Protein 5D6Y (pdb70)

Nearest PDB structures (foldseek):
  5d6y-assembly6_F  TM=1.009E+00  e=3.822E-20  Homo sapiens
  5d6w-assembly2_B  TM=9.077E-01  e=4.519E-18  Homo sapiens
  9gii-assembly1_A  TM=8.983E-01  e=1.150E-17  Homo sapiens
  9gp4-assembly1_A  TM=9.006E-01  e=1.150E-17  Homo sapiens
  9h44-assembly1_A  TM=7.950E-01  e=3.218E-14  Homo sapiens

Sequence (667 aa):
SITAGQKVISKHKNGRFYQCEVVRLTTETFYEVNFDDGSFSDNLYPEDIVSQDCLQFGPPAEGEVVQVRWTDGQVYGAKFVASHPIQMYQVEFEDGSQLVVKRDDVYTQLATAARKSITAGQKVISKHKNGRFYQCEVVRLTTETFYEVNFDDGSFSDNLYPEDIVSQDCLQFGPPAEGEVVQVRWTDGQVYGAKFVASHPIQMYQVEFEDGSQLVVKRDDVYTQLATAARKSITAGQKVISKHKNGRFYQCEVVRLTTETFYEVNFDDGSFSDNLYPEDIVSQDCLQFGPPAEGEVVQVRWTDGQVYGAKFVASHPIQMYQVEFGSQLVVKRDDVLATAARSITAGQKVISKHKNGRFYQCEVVRLTTETFYEVNFDDGSFSDNLYPEDIVSQDCLQFGPPAEGEVVQVRWTDGQVYGAKFVASHPIQMYQVEFGSQLVVKRDDVLATAARSITAGQKVISKHKNGRFYQCEVVRLTTETFYEVNFDDGSFSDNLYPEDIVSQDCLQFGPPAEGEVVQVWTDGQVYGAKFVASHPIQMYQVEFEDGSQLVVKRDDVYTSITAGQKVISKHKNGRFYQCEVVRLTTETFYEVNFDDGSFSDNLYPEDIVSQDCLQFGPPAEGEVVQVRWTDGQVYGAKFVASHPIQMYQVEFEDGSQLVVKRDDVYT

Organism: Homo sapiens (NCBI:txid9606)

Secondary structure (DSSP, 8-state):
---TT-EEEEE-TTSSEEEEEEEEEEEEEEEEEEETTSBEEEEE-GGGB-SS-HHHH-PPPTT-EEEEE-TTSBEEEEEEEEEEEEEEEEEEETTS-EEEEEGGGEE-/---TT-EEEEE-TTSSEEEEEEEEEEEEEEEEEEETTSBEEEEE-GGGB-SS-HHHH-PPPTT-EEEEE-TTSBEEEEEEEEEEEEEEEEEEETTS-EEEEEGGGEE-/---TT-EEEEE-TTS-EEEEEEEEEEEEEEEEEEETTSBEEEEE-GGGB-SS-HHHH-PPPTT-EEEEE-TTSBEEEEEEEEEEEEEEEEEE---EEEEEGGG-/---TT-EEEEE-TTS-EEEEEEEEEEEEEEEEEEETTSBEEEEE-GGGB-SS-HHHH-PPPTT-EEEEE-TTSBEEEEEEEEEEEEEEEEEE---EEEEEGGG-/---TTEEEEEE-TTSSEEEEEEEEEEEEEEEEEEETTS-EEEEE-GGG-SSS-HHHH-PPPTT-EEE--TTSS--EEEEEEEEEEEEEEEEETTTEEEEEEGGGEE-/---TT-EEEEE-TTSSEEEEEEEEEEEEEEEEEEETTS-EEEEE-GGGBSSS-HHHH-PPPTT-EEEEE-TTSSEEEEEEEEEEEEEEEEEEETTTEEEEEEGGGEE-/-----B--/-----B--/----B-/----B-

InterPro domains:
  IPR001965 Zinc finger, PHD-type [SM00249] (709-767)
  IPR001965 Zinc finger, PHD-type [SM00249] (829-885)
  IPR002999 Tudor domain [SM00333] (897-954)
  IPR002999 Tudor domain [SM00333] (955-1011)
  IPR003347 JmjC domain [PF02373] (175-291)
  IPR003347 JmjC domain [PS51184] (142-308)
  IPR003347 JmjC domain [SM00558] (142-308)
  IPR003349 JmjN domain [PF02375] (15-49)
  IPR003349 JmjN domain [PS51183] (14-56)
  IPR003349 JmjN domain [SM00545] (13-55)
  IPR011011 Zinc finger, FYVE/PHD-type [SSF57903] (732-768)
  IPR013083 Zinc finger, RING/FYVE/PHD-type [G3DSA:3.30.40.10] (727-770)
  IPR013083 Zinc finger, RING/FYVE/PHD-type [G3DSA:3.30.40.10] (771-886)
  IPR019787 Zinc finger, PHD-finger [PF13831] (732-766)
  IPR034732 Extended PHD (ePHD) domain [PS51805] (772-885)
  IPR040477 Lysine-specific demethylase 4-like, Tudor domain [PF18104] (902-936)
  IPR040477 Lysine-specific demethylase 4-like, Tudor domain [PF18104] (960-994)
  IPR047479 Lysine-specific demethylase 4A, first Tudor domain [cd20463] (899-953)
  IPR047481 Lysine-specific demethylase 4A, second Tudor domain [cd20466] (956-1011)
  IPR047482 Lysine-specific demethylase 4A, extended PHD finger [cd15713] (775-884)

B-factor: mean 59.38, std 29.44, range [20.83, 177.26]

GO terms:
  GO:0010507 negative regulation of autophagy (P, IMP)
  GO:0010629 negative regulation of gene expression (P, IMP)
  GO:0008270 zinc ion binding (F, IDA)
  GO:0140005 histone H4K20me2 reader activity (F, IDA)
  GO:0005634 nucleus (C, EXP)
  GO:0140681 histone H3K36me2/H3K36me3 demethylase activity (F, EXP)
  GO:0140684 histone H3K9me2/H3K9me3 demethylase activity (F, EXP)
  GO:0005515 protein binding (F, IPI)
  GO:0031625 ubiquitin protein ligase binding (F, IPI)
  GO:0005654 nucleoplasm (C, TAS)
  GO:0032452 histone demethylase activity (F, TAS)
  GO:0001650 fibrillar center (C, IDA)
  GO:0005654 nucleoplasm (C, IDA)
  GO:0051864 histone H3K36 demethylase activity (F, IDA)
  GO:0005634 nucleus (C, IDA)
  GO:0045892 negative regulation of DNA-templated transcription (P, IDA)
  GO:0005634 nucleus (C, IMP)
  GO:0140684 histone H3K9me2/H3K9me3 demethylase activity (F, IMP)

Foldseek 3Di:
DDDAQDWWWFADPVGDIDIWGFHDKDFDKAWKWQFPVRDIDGGHDQVQFDQDDDVVVNDDPAQQWTWGQDPVRDITITGTHDIDGFIWTWIAGPVGDIDIGGDVRIGD/DDDDDDDD/DDDAQDWWWFADPVGDIDIWGWHDKDFDKAWKWQFPVRDIDGGHDQVQFDQDDCVVVNDDPAQQWTWGQDPVRDITITGTHDIDGFIWTWIADPVGDIDIGGDVRIGD/DDDDDDDD/DDDAQDWDWFADPVGDIDIWHFHDKDKDKWWWWQFPVRDIDGRHDQPQFPQDDCVVPNDDDFQDWTWGQDPVSDITITTTHDIDGFIWTWIPPVDTDIGHPVGD/DDDDDD/DDDAQDWDWFADPVGDIDIWHFHDKDKDKWWWWQFPVRDIDGRHDQVQFPQDNCVVVNDDDFQCWTWGQDPVSDITITGTHDIDGFIWTWIPPVDTDIGHPVGD/DDDDDD/DDDAQAWWWFADPVGDIDIWGWHDKFFAKFWKWQFPVRDIDRGHHQCQFPVDRCVVPNHDDAQDWTWGDDPPDITITGTHDIGRFIWTFIGHPPGDIDIGGPVRIGD/DDDAQAWWWFADPVGDIAIWGWHDKAFAKAWKWQFPVRDIDRGHHQQQFPVDRCVVPNHDDAQDWTWGDDPPNDITITGTHDMGRFIWTWIDHPPGDTDIHGPVRIGD

Structure (mmCIF, N/CA/C/O backbone):
data_5D6Y
#
_entry.id   5D6Y
#
_cell.length_a   106.159
_cell.length_b   106.159
_cell.length_c   79.206
_cell.angle_alpha   90.000
_cell.angle_beta   90.000
_cell.angle_gamma   120.000
#
_symmetry.space_group_name_H-M   'P 32'
#
loop_
_entity.id
_entity.type
_entity.pdbx_description
1 polymer 'Lysine-specific demethylase 4A'
2 polymer 'peptide H3K23me3 (19-28)'
3 water water
#
loop_
_atom_site.group_PDB
_atom_site.id
_atom_site.type_symbol
_atom_site.label_atom_id
_atom_site.label_alt_id
_atom_site.label_comp_id
_atom_site.label_asym_id
_atom_site.label_entity_id
_atom_site.label_seq_id
_atom_site.pdbx_PDB_ins_code
_atom_site.Cartn_x
_atom_site.Cartn_y
_atom_site.Cartn_z
_atom_site.occupancy
_atom_site.B_iso_or_equiv
_atom_site.auth_seq_id
_atom_site.auth_comp_id
_atom_site.auth_asym_id
_atom_site.auth_atom_id
_atom_site.pdbx_PDB_model_num
ATOM 1 N N . SER A 1 8 ? 33.202 -47.581 8.305 1.00 75.17 898 SER A N 1
ATOM 2 C CA . SER A 1 8 ? 33.568 -46.466 7.441 1.00 75.37 898 SER A CA 1
ATOM 3 C C . SER A 1 8 ? 33.646 -45.101 8.166 1.00 79.47 898 SER A C 1
ATOM 4 O O . SER A 1 8 ? 33.715 -45.031 9.395 1.00 76.82 898 SER A O 1
ATOM 7 N N . ILE A 1 9 ? 33.604 -44.025 7.379 1.00 82.46 899 ILE A N 1
ATOM 8 C CA . ILE A 1 9 ? 33.968 -42.675 7.821 1.00 73.02 899 ILE A CA 1
ATOM 9 C C . ILE A 1 9 ? 32.818 -41.661 7.779 1.00 73.35 899 ILE A C 1
ATOM 10 O O . ILE A 1 9 ? 32.091 -41.561 6.781 1.00 77.97 899 ILE A O 1
ATOM 15 N N . THR A 1 10 ? 32.712 -40.868 8.840 1.00 69.98 900 THR A N 1
ATOM 16 C CA . THR A 1 10 ? 31.817 -39.722 8.883 1.00 66.39 900 THR A CA 1
ATOM 17 C C . THR A 1 10 ? 32.647 -38.445 8.971 1.00 62.05 900 THR A C 1
ATOM 18 O O . THR A 1 10 ? 33.864 -38.510 9.066 1.00 59.65 900 THR A O 1
ATOM 22 N N . ALA A 1 11 ? 31.992 -37.287 8.964 1.00 69.58 901 ALA A N 1
ATOM 23 C CA . ALA A 1 11 ? 32.695 -35.994 8.988 1.00 64.47 901 ALA A CA 1
ATOM 24 C C . ALA A 1 11 ? 33.158 -35.596 10.383 1.00 61.71 901 ALA A C 1
ATOM 25 O O . ALA A 1 11 ? 32.469 -35.882 11.359 1.00 77.20 901 ALA A O 1
ATOM 27 N N . GLY A 1 12 ? 34.276 -34.875 10.472 1.00 51.62 902 GLY A N 1
ATOM 28 C CA . GLY A 1 12 ? 34.852 -34.491 11.754 1.00 54.67 902 GLY A CA 1
ATOM 29 C C . GLY A 1 12 ? 35.827 -35.522 12.319 1.00 55.48 902 GLY A C 1
ATOM 30 O O . GLY A 1 12 ? 36.550 -35.264 13.282 1.00 59.03 902 GLY A O 1
ATOM 31 N N . GLN A 1 13 ? 35.819 -36.707 11.722 1.00 57.70 903 GLN A N 1
ATOM 32 C CA . GLN A 1 13 ? 36.661 -37.822 12.142 1.00 46.15 903 GLN A CA 1
ATOM 33 C C . GLN A 1 13 ? 38.147 -37.606 11.859 1.00 42.61 903 GLN A C 1
ATOM 34 O O . GLN A 1 13 ? 38.522 -37.096 10.804 1.00 40.76 903 GLN A O 1
ATOM 40 N N . LYS A 1 14 ? 38.993 -38.083 12.763 1.00 42.86 904 LYS A N 1
ATOM 41 C CA . LYS A 1 14 ? 40.438 -38.052 12.559 1.00 46.33 904 LYS A CA 1
ATOM 42 C C . LYS A 1 14 ? 40.913 -39.347 11.951 1.00 40.98 904 LYS A C 1
ATOM 43 O O . LYS A 1 14 ? 40.691 -40.404 12.514 1.00 48.92 904 LYS A O 1
ATOM 49 N N . VAL A 1 15 ? 41.583 -39.239 10.805 1.00 40.38 905 VAL A N 1
ATOM 50 C CA . VAL A 1 15 ? 42.024 -40.389 10.028 1.00 35.46 905 VAL A CA 1
ATOM 51 C C . VAL A 1 15 ? 43.507 -40.306 9.636 1.00 37.54 905 VAL A C 1
ATOM 52 O O . VAL A 1 15 ? 44.180 -39.318 9.905 1.00 45.73 905 VAL A O 1
ATOM 56 N N . ILE A 1 16 ? 44.021 -41.334 8.978 1.00 39.26 906 ILE A N 1
ATOM 57 C CA . ILE A 1 16 ? 45.374 -41.257 8.452 1.00 40.95 906 ILE A CA 1
ATOM 58 C C . ILE A 1 16 ? 45.334 -41.234 6.922 1.00 34.47 906 ILE A C 1
ATOM 59 O O . ILE A 1 16 ? 44.615 -42.015 6.306 1.00 40.08 906 ILE A O 1
ATOM 64 N N . SER A 1 17 ? 46.038 -40.297 6.306 1.00 35.15 907 SER A N 1
ATOM 65 C CA . SER A 1 17 ? 46.105 -40.273 4.855 1.00 36.90 907 SER A CA 1
ATOM 66 C C . SER A 1 17 ? 47.473 -39.784 4.389 1.00 38.14 907 SER A C 1
ATOM 67 O O . SER A 1 17 ? 48.241 -39.221 5.166 1.00 42.32 907 SER A O 1
ATOM 70 N N . LYS A 1 18 ? 47.764 -39.952 3.109 1.00 40.44 908 LYS A N 1
ATOM 71 C CA . LYS A 1 18 ? 49.072 -39.544 2.598 1.00 43.91 908 LYS A CA 1
ATOM 72 C C . LYS A 1 18 ? 49.112 -38.047 2.273 1.00 47.29 908 LYS A C 1
ATOM 73 O O . LYS A 1 18 ? 48.222 -37.505 1.622 1.00 45.67 908 LYS A O 1
ATOM 79 N N . HIS A 1 19 ? 50.170 -37.389 2.721 1.00 51.24 909 HIS A N 1
ATOM 80 C CA . HIS A 1 19 ? 50.343 -35.971 2.475 1.00 55.57 909 HIS A CA 1
ATOM 81 C C . HIS A 1 19 ? 50.924 -35.781 1.099 1.00 53.27 909 HIS A C 1
ATOM 82 O O . HIS A 1 19 ? 51.425 -36.727 0.498 1.00 48.28 909 HIS A O 1
ATOM 89 N N . LYS A 1 20 ? 50.932 -34.540 0.641 1.00 54.20 910 LYS A N 1
ATOM 90 C CA . LYS A 1 20 ? 51.519 -34.227 -0.650 1.00 61.46 910 LYS A CA 1
ATOM 91 C C . LYS A 1 20 ? 53.022 -34.514 -0.621 1.00 59.10 910 LYS A C 1
ATOM 92 O O . LYS A 1 20 ? 53.598 -34.888 -1.651 1.00 56.05 910 LYS A O 1
ATOM 98 N N . ASN A 1 21 ? 53.639 -34.389 0.559 1.00 55.77 911 ASN A N 1
ATOM 99 C CA . ASN A 1 21 ? 55.080 -34.657 0.689 1.00 53.81 911 ASN A CA 1
ATOM 100 C C . ASN A 1 21 ? 55.441 -36.155 0.610 1.00 44.54 911 ASN A C 1
ATOM 101 O O . ASN A 1 21 ? 56.591 -36.523 0.755 1.00 49.13 911 ASN A O 1
ATOM 106 N N . GLY A 1 22 ? 54.436 -37.014 0.512 1.00 43.51 912 GLY A N 1
ATOM 107 C CA . GLY A 1 22 ? 54.638 -38.450 0.382 1.00 44.67 912 GLY A CA 1
ATOM 108 C C . GLY A 1 22 ? 54.457 -39.278 1.659 1.00 52.76 912 GLY A C 1
ATOM 109 O O . GLY A 1 22 ? 54.180 -40.481 1.593 1.00 53.85 912 GLY A O 1
ATOM 110 N N . ARG A 1 23 ? 54.544 -38.630 2.819 1.00 47.50 913 ARG A N 1
ATOM 111 C CA . ARG A 1 23 ? 54.473 -39.331 4.113 1.00 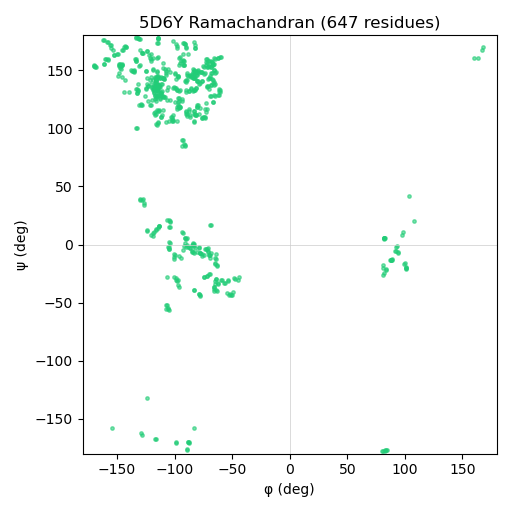44.16 913 ARG A CA 1
ATOM 112 C C . ARG A 1 23 ? 53.029 -39.401 4.666 1.00 45.47 913 ARG A C 1
ATOM 113 O O . ARG A 1 23 ? 52.168 -38.608 4.276 1.00 42.69 913 ARG A O 1
ATOM 121 N N . PHE A 1 24 ? 52.756 -40.361 5.550 1.00 46.78 914 PHE A N 1
ATOM 122 C CA . PHE A 1 24 ? 51.445 -40.439 6.207 1.00 33.19 914 PHE A CA 1
ATOM 123 C C . PHE A 1 24 ? 51.363 -39.522 7.414 1.00 34.19 914 PHE A C 1
ATOM 124 O O . PHE A 1 24 ? 52.311 -39.419 8.202 1.00 29.13 914 PHE A O 1
ATOM 132 N N . TYR A 1 25 ? 50.194 -38.930 7.604 1.00 31.03 915 TYR A N 1
ATOM 133 C CA . TYR A 1 25 ? 49.962 -38.052 8.744 1.00 32.73 915 TYR A CA 1
ATOM 134 C C . TYR A 1 25 ? 48.541 -38.231 9.173 1.00 30.85 915 TYR A C 1
ATOM 135 O O . TYR A 1 25 ? 47.725 -38.661 8.386 1.00 33.87 915 TYR A O 1
ATOM 144 N N . GLN A 1 26 ? 48.270 -37.960 10.443 1.00 34.14 916 GLN A N 1
ATOM 145 C CA . GLN A 1 26 ? 46.918 -37.797 10.917 1.00 31.50 916 GLN A CA 1
ATOM 146 C C . GLN A 1 26 ? 46.354 -36.554 10.295 1.00 32.21 916 GLN A C 1
ATOM 147 O O . GLN A 1 26 ? 47.042 -35.542 10.224 1.00 36.02 916 GLN A O 1
ATOM 153 N N . CYS A 1 27 ? 45.096 -36.620 9.876 1.00 33.65 917 CYS A N 1
ATOM 154 C CA . CYS A 1 27 ? 44.424 -35.493 9.254 1.00 36.53 917 CYS A CA 1
ATOM 155 C C . CYS A 1 27 ? 42.960 -35.611 9.604 1.00 35.50 917 CYS A C 1
ATOM 156 O O . CYS A 1 27 ? 42.512 -36.669 10.079 1.00 35.30 917 CYS A O 1
ATOM 159 N N . GLU A 1 28 ? 42.213 -34.529 9.430 1.00 36.26 918 GLU A N 1
ATOM 160 C CA . GLU A 1 28 ? 40.799 -34.578 9.786 1.00 38.69 918 GLU A CA 1
ATOM 161 C C . GLU A 1 28 ? 39.907 -34.591 8.531 1.00 40.03 918 GLU A C 1
ATOM 162 O O . GLU A 1 28 ? 40.204 -33.928 7.533 1.00 37.48 918 GLU A O 1
ATOM 168 N N . VAL A 1 29 ? 38.764 -35.265 8.634 1.00 46.47 919 VAL A N 1
ATOM 169 C CA . VAL A 1 29 ? 37.812 -35.335 7.535 1.00 41.46 919 VAL A CA 1
ATOM 170 C C . VAL A 1 29 ? 36.854 -34.180 7.640 1.00 41.90 919 VAL A C 1
ATOM 171 O O . VAL A 1 29 ? 35.995 -34.165 8.526 1.00 59.63 919 VAL A O 1
ATOM 175 N N . VAL A 1 30 ? 36.944 -33.235 6.710 1.00 39.93 920 VAL A N 1
ATOM 176 C CA . VAL A 1 30 ? 36.104 -32.059 6.835 1.00 45.29 920 VAL A CA 1
ATOM 177 C C . VAL A 1 30 ? 34.827 -32.120 6.003 1.00 46.75 920 VAL A C 1
ATOM 178 O O . VAL A 1 30 ? 33.829 -31.548 6.398 1.00 52.38 920 VAL A O 1
ATOM 182 N N . ARG A 1 31 ? 34.837 -32.801 4.865 1.00 38.87 921 ARG A N 1
ATOM 183 C CA . ARG A 1 31 ? 33.649 -32.813 4.031 1.00 37.78 921 ARG A CA 1
ATOM 184 C C . ARG A 1 31 ? 33.471 -34.191 3.371 1.00 36.24 921 ARG A C 1
ATOM 185 O O . ARG A 1 31 ? 34.439 -34.801 2.941 1.00 33.91 921 ARG A O 1
ATOM 193 N N . LEU A 1 32 ? 32.251 -34.652 3.269 1.00 45.52 922 LEU A N 1
ATOM 194 C CA . LEU A 1 32 ? 31.987 -35.789 2.450 1.00 41.41 922 LEU A CA 1
ATOM 195 C C . LEU A 1 32 ? 31.274 -35.316 1.209 1.00 37.70 922 LEU A C 1
ATOM 196 O O . LEU A 1 32 ? 30.286 -34.650 1.287 1.00 46.23 922 LEU A O 1
ATOM 201 N N . THR A 1 33 ? 31.809 -35.633 0.057 1.00 41.71 923 THR A N 1
ATOM 202 C CA . THR A 1 33 ? 31.089 -35.419 -1.196 1.00 38.75 923 THR A CA 1
ATOM 203 C C . THR A 1 33 ? 30.912 -36.747 -1.946 1.00 43.24 923 THR A C 1
ATOM 204 O O . THR A 1 33 ? 31.825 -37.600 -1.946 1.00 42.25 923 THR A O 1
ATOM 208 N N . THR A 1 34 ? 29.775 -36.909 -2.616 1.00 35.44 924 THR A N 1
ATOM 209 C CA . THR A 1 34 ? 29.626 -37.989 -3.577 1.00 29.60 924 THR A CA 1
ATOM 210 C C . THR A 1 34 ? 29.918 -37.442 -4.974 1.00 31.41 924 THR A C 1
ATOM 211 O O . THR A 1 34 ? 29.227 -36.555 -5.492 1.00 29.89 924 THR A O 1
ATOM 215 N N . GLU A 1 35 ? 30.936 -37.987 -5.604 1.00 28.65 925 GLU A N 1
ATOM 216 C CA . GLU A 1 35 ? 31.342 -37.448 -6.890 1.00 30.98 925 GLU A CA 1
ATOM 217 C C . GLU A 1 35 ? 31.233 -38.504 -7.974 1.00 27.39 925 GLU A C 1
ATOM 218 O O . GLU A 1 35 ? 31.729 -39.611 -7.792 1.00 28.15 925 GLU A O 1
ATOM 224 N N . THR A 1 36 ? 30.664 -38.121 -9.123 1.00 27.42 926 THR A N 1
ATOM 225 C CA . THR A 1 36 ? 30.398 -39.060 -10.217 1.00 27.10 926 THR A CA 1
ATOM 226 C C . THR A 1 36 ? 31.504 -39.012 -11.281 1.00 27.56 926 THR A C 1
ATOM 227 O O . THR A 1 36 ? 31.840 -37.961 -11.830 1.00 28.61 926 THR A O 1
ATOM 231 N N . PHE A 1 37 ? 32.084 -40.183 -11.504 1.00 29.96 927 PHE A N 1
ATOM 232 C CA . PHE A 1 37 ? 33.138 -40.423 -12.468 1.00 35.05 927 PHE A CA 1
ATOM 233 C C . PHE A 1 37 ? 32.594 -41.373 -13.532 1.00 34.54 927 PHE A C 1
ATOM 234 O O . PHE A 1 37 ? 31.842 -42.288 -13.197 1.00 26.19 927 PHE A O 1
ATOM 242 N N . TYR A 1 38 ? 32.975 -41.188 -14.794 1.00 26.90 928 TYR A N 1
ATOM 243 C CA . TYR A 1 38 ? 32.565 -42.131 -15.839 1.00 34.77 928 TYR A CA 1
ATOM 244 C C . TYR A 1 38 ? 33.684 -43.111 -16.153 1.00 38.91 928 TYR A C 1
ATOM 245 O O . TYR A 1 38 ? 34.882 -42.779 -16.072 1.00 27.33 928 TYR A O 1
ATOM 254 N N . GLU A 1 39 ? 33.267 -44.322 -16.509 1.00 32.71 929 GLU A N 1
ATOM 255 C CA . GLU A 1 39 ? 34.168 -45.345 -16.958 1.00 27.17 929 GLU A CA 1
ATOM 256 C C . GLU A 1 39 ? 33.885 -45.680 -18.411 1.00 32.32 929 GLU A C 1
ATOM 257 O O . GLU A 1 39 ? 32.714 -45.851 -18.792 1.00 34.89 929 GLU A O 1
ATOM 263 N N . VAL A 1 40 ? 34.950 -45.764 -19.216 1.00 29.85 930 VAL A N 1
ATOM 264 C CA . VAL A 1 40 ? 34.845 -46.082 -20.637 1.00 40.26 930 VAL A CA 1
ATOM 265 C C . VAL A 1 40 ? 35.939 -47.086 -21.088 1.00 37.59 930 VAL A C 1
ATOM 266 O O . VAL A 1 40 ? 37.045 -47.121 -20.526 1.00 30.34 930 VAL A O 1
ATOM 270 N N . ASN A 1 41 ? 35.606 -47.892 -22.092 1.00 30.57 931 ASN A N 1
ATOM 271 C CA . ASN A 1 41 ? 36.555 -48.777 -22.747 1.00 40.93 931 ASN A CA 1
ATOM 272 C C . ASN A 1 41 ? 36.961 -48.178 -24.086 1.00 36.60 931 ASN A C 1
ATOM 273 O O . ASN A 1 41 ? 36.144 -48.110 -25.000 1.00 35.98 931 ASN A O 1
ATOM 278 N N . PHE A 1 42 ? 38.193 -47.710 -24.203 1.00 34.01 932 PHE A N 1
ATOM 279 C CA . PHE A 1 42 ? 38.642 -47.121 -25.458 1.00 38.84 932 PHE A CA 1
ATOM 280 C C . PHE A 1 42 ? 38.812 -48.245 -26.490 1.00 44.70 932 PHE A C 1
ATOM 281 O O . PHE A 1 42 ? 38.909 -49.427 -26.117 1.00 44.22 932 PHE A O 1
ATOM 289 N N . ASP A 1 43 ? 38.801 -47.887 -27.778 1.00 44.33 933 ASP A N 1
ATOM 290 C CA . ASP A 1 43 ? 38.920 -48.859 -28.878 1.00 42.74 933 ASP A CA 1
ATOM 291 C C . ASP A 1 43 ? 40.260 -49.592 -28.934 1.00 44.45 933 ASP A C 1
ATOM 292 O O . ASP A 1 43 ? 40.397 -50.624 -29.602 1.00 54.93 933 ASP A O 1
ATOM 297 N N . ASP A 1 44 ? 41.251 -49.069 -28.236 1.00 43.67 934 ASP A N 1
ATOM 298 C CA . ASP A 1 44 ? 42.573 -49.659 -28.263 1.00 48.55 934 ASP A CA 1
ATOM 299 C C . ASP A 1 44 ? 42.710 -50.703 -27.163 1.00 55.68 934 ASP A C 1
ATOM 300 O O . ASP A 1 44 ? 43.798 -51.243 -26.942 1.00 56.24 934 ASP A O 1
ATOM 305 N N . GLY A 1 45 ? 41.629 -50.980 -26.443 1.00 48.06 935 GLY A N 1
ATOM 306 C CA . GLY A 1 45 ? 41.714 -51.998 -25.416 1.00 43.75 935 GLY A CA 1
ATOM 307 C C . GLY A 1 45 ? 42.049 -51.497 -24.032 1.00 42.55 935 GLY A C 1
ATOM 308 O O . GLY A 1 45 ? 42.207 -52.287 -23.112 1.00 52.30 935 GLY A O 1
ATOM 309 N N . SER A 1 46 ? 42.257 -50.193 -23.900 1.00 41.44 936 SER A N 1
ATOM 310 C CA . SER A 1 46 ? 42.516 -49.590 -22.597 1.00 42.83 936 SER A CA 1
ATOM 311 C C . SER A 1 46 ? 41.209 -49.121 -21.983 1.00 38.81 936 SER A C 1
ATOM 312 O O . SER A 1 46 ? 40.150 -49.224 -22.602 1.00 38.81 936 SER A O 1
ATOM 315 N N . PHE A 1 47 ? 41.266 -48.666 -20.740 1.00 37.70 937 PHE A N 1
ATOM 316 C CA . PHE A 1 47 ? 40.065 -48.170 -20.079 1.00 37.35 937 PHE A CA 1
ATOM 317 C C . PHE A 1 47 ? 40.406 -47.058 -19.092 1.00 36.27 937 PHE A C 1
ATOM 318 O O . PHE A 1 47 ? 41.542 -46.973 -18.609 1.00 38.21 937 PHE A O 1
ATOM 326 N N . SER A 1 48 ? 39.429 -46.194 -18.826 1.00 33.15 938 SER A N 1
ATOM 327 C CA . SER A 1 48 ? 39.549 -45.171 -17.787 1.00 31.18 938 SER A CA 1
ATOM 328 C C . SER A 1 48 ? 38.282 -45.202 -16.962 1.00 37.48 938 SER A C 1
ATOM 329 O O . SER A 1 48 ? 37.192 -45.320 -17.528 1.00 30.54 938 SER A O 1
ATOM 332 N N . ASP A 1 49 ? 38.408 -45.179 -15.637 1.00 34.06 939 ASP A N 1
ATOM 333 C CA . ASP A 1 49 ? 37.217 -45.166 -14.782 1.00 31.15 939 ASP A CA 1
ATOM 334 C C . ASP A 1 49 ? 37.134 -43.888 -13.982 1.00 35.60 939 ASP A C 1
ATOM 335 O O . ASP A 1 49 ? 36.369 -43.791 -13.016 1.00 31.30 939 ASP A O 1
ATOM 340 N N . ASN A 1 50 ? 37.937 -42.901 -14.355 1.00 36.42 940 ASN A N 1
ATOM 341 C CA . ASN A 1 50 ? 37.910 -41.685 -13.558 1.00 30.97 940 ASN A CA 1
ATOM 342 C C . ASN A 1 50 ? 37.745 -40.476 -14.453 1.00 27.53 940 ASN A C 1
ATOM 343 O O . ASN A 1 50 ? 38.312 -39.435 -14.210 1.00 28.12 940 ASN A O 1
ATOM 348 N N . LEU A 1 51 ? 36.931 -40.629 -15.489 1.00 29.17 941 LEU A N 1
ATOM 349 C CA . LEU A 1 51 ? 36.613 -39.524 -16.382 1.00 27.05 941 LEU A CA 1
ATOM 350 C C . LEU A 1 51 ? 35.528 -38.591 -15.825 1.00 31.60 941 LEU A C 1
ATOM 351 O O . LEU A 1 51 ? 34.560 -39.029 -15.163 1.00 34.04 941 LEU A O 1
ATOM 356 N N . TYR A 1 52 ? 35.665 -37.304 -16.135 1.00 27.41 942 TYR A N 1
ATOM 357 C CA . TYR A 1 52 ? 34.605 -36.349 -15.851 1.00 26.52 942 TYR A CA 1
ATOM 358 C C . TYR A 1 52 ? 33.483 -36.565 -16.840 1.00 26.76 942 TYR A C 1
ATOM 359 O O . TYR A 1 52 ? 33.740 -36.939 -17.975 1.00 31.14 942 TYR A O 1
ATOM 368 N N . PRO A 1 53 ? 32.239 -36.322 -16.426 1.00 29.22 943 PRO A N 1
ATOM 369 C CA . PRO A 1 53 ? 31.167 -36.478 -17.413 1.00 27.42 943 PRO A CA 1
ATOM 370 C C . PRO A 1 53 ? 31.354 -35.552 -18.625 1.00 37.04 943 PRO A C 1
ATOM 371 O O . PRO A 1 53 ? 30.955 -35.923 -19.743 1.00 38.94 943 PRO A O 1
ATOM 375 N N . GLU A 1 54 ? 31.965 -34.385 -18.446 1.00 28.75 944 GLU A N 1
ATOM 376 C CA . GLU A 1 54 ? 32.001 -33.449 -19.559 1.00 28.98 944 GLU A CA 1
ATOM 377 C C . GLU A 1 54 ? 33.146 -33.782 -20.518 1.00 31.01 944 GLU A C 1
ATOM 378 O O . GLU A 1 54 ? 33.319 -33.103 -21.548 1.00 31.46 944 GLU A O 1
ATOM 384 N N . ASP A 1 55 ? 33.924 -34.819 -20.191 1.00 31.43 945 ASP A N 1
ATOM 385 C CA . ASP A 1 55 ? 34.921 -35.323 -21.130 1.00 32.22 945 ASP A CA 1
ATOM 386 C C . ASP A 1 55 ? 34.232 -36.164 -22.243 1.00 38.45 945 ASP A C 1
ATOM 387 O O . ASP A 1 55 ? 34.907 -36.596 -23.174 1.00 37.83 945 ASP A O 1
ATOM 392 N N . ILE A 1 56 ? 32.922 -36.439 -22.110 1.00 29.83 946 ILE A N 1
ATOM 393 C CA . ILE A 1 56 ? 32.101 -37.017 -23.196 1.00 30.14 946 ILE A CA 1
ATOM 394 C C . ILE A 1 56 ? 31.631 -35.917 -24.176 1.00 43.91 946 ILE A C 1
ATOM 395 O O . ILE A 1 56 ? 30.868 -35.010 -23.790 1.00 41.46 946 ILE A O 1
ATOM 400 N N . VAL A 1 57 ? 32.132 -35.954 -25.415 1.00 31.80 947 VAL A N 1
ATOM 401 C CA . VAL A 1 57 ? 31.849 -34.887 -26.380 1.00 32.91 947 VAL A CA 1
ATOM 402 C C . VAL A 1 57 ? 30.760 -35.222 -27.419 1.00 42.74 947 VAL A C 1
ATOM 403 O O . VAL A 1 57 ? 30.287 -34.324 -28.113 1.00 44.80 947 VAL A O 1
ATOM 407 N N . SER A 1 58 ? 30.365 -36.496 -27.513 1.00 37.28 948 SER A N 1
ATOM 408 C CA . SER A 1 58 ? 29.323 -36.954 -28.433 1.00 35.61 948 SER A CA 1
ATOM 409 C C . SER A 1 58 ? 27.878 -36.851 -27.888 1.00 38.01 948 SER A C 1
ATOM 410 O O . SER A 1 58 ? 26.930 -37.210 -28.579 1.00 45.26 948 SER A O 1
ATOM 413 N N . GLN A 1 59 ? 27.727 -36.424 -26.635 1.00 32.60 949 GLN A N 1
ATOM 414 C CA . GLN A 1 59 ? 26.425 -36.099 -26.023 1.00 35.41 949 GLN A CA 1
ATOM 415 C C . GLN A 1 59 ? 26.635 -35.191 -24.809 1.00 36.87 949 GLN A C 1
ATOM 416 O O . GLN A 1 59 ? 27.765 -35.068 -24.339 1.00 35.58 949 GLN A O 1
ATOM 422 N N . ASP A 1 60 ? 25.579 -34.481 -24.395 1.00 35.58 950 ASP A N 1
ATOM 423 C CA . ASP A 1 60 ? 25.617 -33.504 -23.280 1.00 35.36 950 ASP A CA 1
ATOM 424 C C . ASP A 1 60 ? 25.210 -34.150 -21.934 1.00 33.03 950 ASP A C 1
ATOM 425 O O . ASP A 1 60 ? 24.050 -34.065 -21.505 1.00 31.91 950 ASP A O 1
ATOM 430 N N . CYS A 1 61 ? 26.176 -34.765 -21.261 1.00 29.56 951 CYS A N 1
ATOM 431 C CA . CYS A 1 61 ? 25.889 -35.542 -20.059 1.00 27.48 951 CYS A CA 1
ATOM 432 C C . CYS A 1 61 ? 25.572 -34.735 -18.794 1.00 29.07 951 CYS A C 1
ATOM 433 O O . CYS A 1 61 ? 24.827 -35.205 -17.934 1.00 31.38 951 CYS A O 1
ATOM 436 N N . LEU A 1 62 ? 26.098 -33.526 -18.672 1.00 29.95 952 LEU A N 1
ATOM 437 C CA . LEU A 1 62 ? 25.744 -32.731 -17.496 1.00 36.00 952 LEU A CA 1
ATOM 438 C C . LEU A 1 62 ? 24.269 -32.443 -17.531 1.00 38.85 952 LEU A C 1
ATOM 439 O O . LEU A 1 62 ? 23.606 -32.478 -16.491 1.00 32.63 952 LEU A O 1
ATOM 444 N N . GLN A 1 63 ? 23.762 -32.171 -18.732 1.00 32.63 953 GLN A N 1
ATOM 445 C CA . GLN A 1 63 ? 22.362 -31.825 -18.873 1.00 40.68 953 GLN A CA 1
ATOM 446 C C . GLN A 1 63 ? 21.421 -33.034 -18.941 1.00 34.25 953 GLN A C 1
ATOM 447 O O . GLN A 1 63 ? 20.342 -32.985 -18.375 1.00 34.97 953 GLN A O 1
ATOM 453 N N . PHE A 1 64 ? 21.819 -34.108 -19.633 1.00 36.18 954 PHE A N 1
ATOM 454 C CA . PHE A 1 64 ? 20.912 -35.251 -19.917 1.00 36.69 954 PHE A CA 1
ATOM 455 C C . PHE A 1 64 ? 21.356 -36.586 -19.328 1.00 34.36 954 PHE A C 1
ATOM 456 O O . PHE A 1 64 ? 20.802 -37.642 -19.671 1.00 33.71 954 PHE A O 1
ATOM 464 N N . GLY A 1 65 ? 22.362 -36.552 -18.467 1.00 33.81 955 GLY A N 1
ATOM 465 C CA . GLY A 1 65 ? 22.805 -37.770 -17.818 1.00 35.95 955 GLY A CA 1
ATOM 466 C C . GLY A 1 65 ? 23.728 -38.659 -18.644 1.00 31.82 955 GLY A C 1
ATOM 467 O O . GLY A 1 65 ? 24.074 -38.346 -19.783 1.00 25.20 955 GLY A O 1
ATOM 468 N N . PRO A 1 66 ? 24.103 -39.807 -18.072 1.00 23.88 956 PRO A N 1
ATOM 469 C CA . PRO A 1 66 ? 25.131 -40.658 -18.673 1.00 23.14 956 PRO A CA 1
ATOM 470 C C . PRO A 1 66 ? 24.646 -41.358 -19.943 1.00 29.45 956 PRO A C 1
ATOM 471 O O . PRO A 1 66 ? 23.464 -41.659 -20.030 1.00 28.74 956 PRO A O 1
ATOM 475 N N . PRO A 1 67 ? 25.562 -41.695 -20.866 1.00 27.25 957 PRO A N 1
ATOM 476 C CA . PRO A 1 67 ? 25.171 -42.545 -21.994 1.00 23.54 957 PRO A CA 1
ATOM 477 C C . PRO A 1 67 ? 24.666 -43.880 -21.441 1.00 33.02 957 PRO A C 1
ATOM 478 O O . PRO A 1 67 ? 24.915 -44.184 -20.271 1.00 33.33 957 PRO A O 1
ATOM 482 N N . ALA A 1 68 ? 23.919 -44.652 -22.219 1.00 36.12 958 ALA A N 1
ATOM 483 C CA . ALA A 1 68 ? 23.552 -45.973 -21.718 1.00 30.44 958 ALA A CA 1
ATOM 484 C C . ALA A 1 68 ? 24.809 -46.821 -21.639 1.00 28.87 958 ALA A C 1
ATOM 485 O O . ALA A 1 68 ? 25.805 -46.585 -22.319 1.00 36.75 958 ALA A O 1
ATOM 487 N N . GLU A 1 69 ? 24.774 -47.792 -20.766 1.00 28.03 959 GLU A N 1
ATOM 488 C CA . GLU A 1 69 ? 25.853 -48.752 -20.654 1.00 38.18 959 GLU A CA 1
ATOM 489 C C . GLU A 1 69 ? 26.056 -49.533 -21.985 1.00 35.79 959 GLU A C 1
ATOM 490 O O . GLU A 1 69 ? 25.097 -49.995 -22.614 1.00 31.53 959 GLU A O 1
ATOM 496 N N . GLY A 1 70 ? 27.307 -49.612 -22.441 1.00 37.49 960 GLY A N 1
ATOM 497 C CA . GLY A 1 70 ? 27.650 -50.276 -23.695 1.00 32.77 960 GLY A CA 1
ATOM 498 C C . GLY A 1 70 ? 27.451 -49.425 -24.955 1.00 40.16 960 GLY A C 1
ATOM 499 O O . GLY A 1 70 ? 27.613 -49.915 -26.087 1.00 53.27 960 GLY A O 1
ATOM 500 N N . GLU A 1 71 ? 27.099 -48.151 -24.774 1.00 32.16 961 GLU A N 1
ATOM 501 C CA . GLU A 1 71 ? 26.887 -47.237 -25.892 1.00 29.26 961 GLU A CA 1
ATOM 502 C C . GLU A 1 71 ? 28.201 -46.708 -26.417 1.00 34.44 961 GLU A C 1
ATOM 503 O O . GLU A 1 71 ? 29.119 -46.414 -25.647 1.00 34.86 961 GLU A O 1
ATOM 509 N N . VAL A 1 72 ? 28.289 -46.601 -27.737 1.00 44.10 962 VAL A N 1
ATOM 510 C CA . VAL A 1 72 ? 29.422 -45.984 -28.402 1.00 36.22 962 VAL A CA 1
ATOM 511 C C . VAL A 1 72 ? 29.443 -44.471 -28.131 1.00 37.72 962 VAL A C 1
ATOM 512 O O . VAL A 1 72 ? 28.444 -43.777 -28.322 1.00 43.67 962 VAL A O 1
ATOM 516 N N . VAL A 1 73 ? 30.583 -43.976 -27.664 1.00 41.09 963 VAL A N 1
ATOM 517 C CA . VAL A 1 73 ? 30.815 -42.563 -27.346 1.00 39.66 963 VAL A CA 1
ATOM 518 C C . VAL A 1 73 ? 32.145 -42.062 -27.910 1.00 42.55 963 VAL A C 1
ATOM 519 O O . VAL A 1 73 ? 33.007 -42.865 -28.249 1.00 32.37 963 VAL A O 1
ATOM 523 N N . GLN A 1 74 ? 32.281 -40.745 -28.055 1.00 32.75 964 GLN A N 1
ATOM 524 C CA . GLN A 1 74 ? 33.567 -40.141 -28.367 1.00 33.87 964 GLN A CA 1
ATOM 525 C C . GLN A 1 74 ? 33.993 -39.345 -27.118 1.00 39.84 964 GLN A C 1
ATOM 526 O O . GLN A 1 74 ? 33.179 -38.593 -26.565 1.00 37.94 964 GLN A O 1
ATOM 532 N N . VAL A 1 75 ? 35.222 -39.518 -26.667 1.00 33.20 965 VAL A N 1
ATOM 533 C CA . VAL A 1 75 ? 35.754 -38.959 -25.436 1.00 32.89 965 VAL A CA 1
ATOM 534 C C . VAL A 1 75 ? 36.883 -37.990 -25.686 1.00 34.93 965 VAL A C 1
ATOM 535 O O . VAL A 1 75 ? 37.848 -38.372 -26.272 1.00 35.78 965 VAL A O 1
ATOM 539 N N . ARG A 1 76 ? 36.808 -36.766 -25.174 1.00 44.92 966 ARG A N 1
ATOM 540 C CA . ARG A 1 76 ? 37.963 -35.857 -25.248 1.00 43.59 966 ARG A CA 1
ATOM 541 C C . ARG A 1 76 ? 38.927 -36.209 -24.139 1.00 34.56 966 ARG A C 1
ATOM 542 O O . ARG A 1 76 ? 38.559 -36.169 -22.975 1.00 34.88 966 ARG A O 1
ATOM 550 N N . TRP A 1 77 ? 40.144 -36.603 -24.502 1.00 34.82 967 TRP A N 1
ATOM 551 C CA . TRP A 1 77 ? 41.094 -37.053 -23.496 1.00 34.81 967 TRP A CA 1
ATOM 552 C C . TRP A 1 77 ? 41.916 -35.888 -22.895 1.00 38.39 967 TRP A C 1
ATOM 553 O O . TRP A 1 77 ? 41.639 -34.726 -23.159 1.00 51.16 967 TRP A O 1
ATOM 564 N N . THR A 1 78 ? 42.944 -36.189 -22.116 1.00 36.83 968 THR A N 1
ATOM 565 C CA . THR A 1 78 ? 43.684 -35.144 -21.422 1.00 38.67 968 THR A CA 1
ATOM 566 C C . THR A 1 78 ? 44.776 -34.493 -22.300 1.00 47.80 968 THR A C 1
ATOM 567 O O . THR A 1 78 ? 45.494 -33.589 -21.867 1.00 57.43 968 THR A O 1
ATOM 571 N N . ASP A 1 79 ? 44.894 -34.949 -23.541 1.00 54.31 969 ASP A N 1
ATOM 572 C CA . ASP A 1 79 ? 45.763 -34.284 -24.499 1.00 50.76 969 ASP A CA 1
ATOM 573 C C . ASP A 1 79 ? 44.933 -33.479 -25.478 1.00 54.54 969 ASP A C 1
ATOM 574 O O . ASP A 1 79 ? 45.471 -33.046 -26.485 1.00 58.77 969 ASP A O 1
ATOM 579 N N . GLY A 1 80 ? 43.655 -33.227 -25.175 1.00 46.26 970 GLY A N 1
ATOM 580 C CA . GLY A 1 80 ? 42.798 -32.485 -26.091 1.00 42.26 970 GLY A CA 1
ATOM 581 C C . GLY A 1 80 ? 42.147 -33.296 -27.220 1.00 50.29 970 GLY A C 1
ATOM 582 O O . GLY A 1 80 ? 41.131 -32.869 -27.803 1.00 44.60 970 GLY A O 1
ATOM 583 N N . GLN A 1 81 ? 42.727 -34.453 -27.551 1.00 41.70 971 GLN A N 1
ATOM 584 C CA . GLN A 1 81 ? 42.304 -35.212 -28.725 1.00 42.45 971 GLN A CA 1
ATOM 585 C C . GLN A 1 81 ? 41.166 -36.183 -28.412 1.00 48.55 971 GLN A C 1
ATOM 586 O O . GLN A 1 81 ? 41.070 -36.697 -27.287 1.00 38.58 971 GLN A O 1
ATOM 592 N N . VAL A 1 82 ? 40.267 -36.365 -29.383 1.00 42.77 972 VAL A N 1
ATOM 593 C CA . VAL A 1 82 ? 39.112 -37.243 -29.207 1.00 45.69 972 VAL A CA 1
ATOM 594 C C . VAL A 1 82 ? 39.371 -38.703 -29.557 1.00 41.51 972 VAL A C 1
ATOM 595 O O . VAL A 1 82 ? 39.931 -39.011 -30.605 1.00 36.08 972 VAL A O 1
ATOM 599 N N . TYR A 1 83 ? 38.952 -39.596 -28.658 1.00 42.71 973 TYR A N 1
ATOM 600 C CA . TYR A 1 83 ? 39.054 -41.032 -28.876 1.00 32.26 973 TYR A CA 1
ATOM 601 C C . TYR A 1 83 ? 37.678 -41.700 -28.880 1.00 37.87 973 TYR A C 1
ATOM 602 O O . TYR A 1 83 ? 36.729 -41.244 -28.224 1.00 39.29 973 TYR A O 1
ATOM 611 N N . GLY A 1 84 ? 37.556 -42.790 -29.615 1.00 33.39 974 GLY A N 1
ATOM 612 C CA . GLY A 1 84 ? 36.313 -43.548 -29.636 1.00 35.81 974 GLY A CA 1
ATOM 613 C C . GLY A 1 84 ? 36.281 -44.494 -28.454 1.00 34.47 974 GLY A C 1
ATOM 614 O O . GLY A 1 84 ? 37.338 -44.865 -27.954 1.00 40.21 974 GLY A O 1
ATOM 615 N N . ALA A 1 85 ? 35.095 -44.816 -27.946 1.00 30.79 975 ALA A N 1
ATOM 616 C CA . ALA A 1 85 ? 34.985 -45.719 -26.800 1.00 33.33 975 ALA A CA 1
ATOM 617 C C . ALA A 1 85 ? 33.599 -46.292 -26.695 1.00 38.35 975 ALA A C 1
ATOM 618 O O . ALA A 1 85 ? 32.698 -45.944 -27.467 1.00 36.56 975 ALA A O 1
ATOM 620 N N . LYS A 1 86 ? 33.435 -47.189 -25.736 1.00 38.31 976 LYS A N 1
ATOM 621 C CA . LYS A 1 86 ? 32.118 -47.640 -25.335 1.00 34.87 976 LYS A CA 1
ATOM 622 C C . LYS A 1 86 ? 31.928 -47.242 -23.889 1.00 34.16 976 LYS A C 1
ATOM 623 O O . LYS A 1 86 ? 32.880 -47.258 -23.132 1.00 32.81 976 LYS A O 1
ATOM 629 N N . PHE A 1 87 ? 30.731 -46.775 -23.544 1.00 36.15 977 PHE A N 1
ATOM 630 C CA . PHE A 1 87 ? 30.435 -46.414 -22.173 1.00 28.90 977 PHE A CA 1
ATOM 631 C C . PHE A 1 87 ? 30.324 -47.664 -21.319 1.00 32.59 977 PHE A C 1
ATOM 632 O O . PHE A 1 87 ? 29.723 -48.650 -21.719 1.00 39.61 977 PHE A O 1
ATOM 640 N N . VAL A 1 88 ? 30.931 -47.646 -20.145 1.00 36.72 978 VAL A N 1
ATOM 641 C CA . VAL A 1 88 ? 30.856 -48.808 -19.242 1.00 27.71 978 VAL A CA 1
ATOM 642 C C . VAL A 1 88 ? 29.962 -48.518 -18.048 1.00 24.39 978 VAL A C 1
ATOM 643 O O . VAL A 1 88 ? 29.053 -49.293 -17.749 1.00 38.13 978 VAL A O 1
ATOM 647 N N . ALA A 1 89 ? 30.220 -47.416 -17.350 1.00 27.09 979 ALA A N 1
ATOM 648 C CA . ALA A 1 89 ? 29.476 -47.118 -16.132 1.00 34.48 979 ALA A CA 1
ATOM 649 C C . ALA A 1 89 ? 29.722 -45.723 -15.630 1.00 32.89 979 ALA A C 1
ATOM 650 O O . ALA A 1 89 ? 30.783 -45.167 -15.909 1.00 30.87 979 ALA A O 1
ATOM 652 N N . SER A 1 90 ? 28.732 -45.166 -14.921 1.00 32.01 980 SER A N 1
ATOM 653 C CA . SER A 1 90 ? 28.977 -44.033 -14.032 1.00 35.93 980 SER A CA 1
ATOM 654 C C . SER A 1 90 ? 29.082 -44.532 -12.603 1.00 31.07 980 SER A C 1
ATOM 655 O O . SER A 1 90 ? 28.265 -45.318 -12.125 1.00 25.57 980 SER A O 1
ATOM 658 N N . HIS A 1 91 ? 30.100 -44.018 -11.930 1.00 25.54 981 HIS A N 1
ATOM 659 C CA . HIS A 1 91 ? 30.423 -44.382 -10.576 1.00 29.20 981 HIS A CA 1
ATOM 660 C C . HIS A 1 91 ? 30.176 -43.246 -9.620 1.00 46.91 981 HIS A C 1
ATOM 661 O O . HIS A 1 91 ? 30.867 -42.212 -9.700 1.00 43.93 981 HIS A O 1
ATOM 668 N N . PRO A 1 92 ? 29.134 -43.386 -8.777 1.00 41.68 982 PRO A N 1
ATOM 669 C CA . PRO A 1 92 ? 29.011 -42.491 -7.617 1.00 31.77 982 PRO A CA 1
ATOM 670 C C . PRO A 1 92 ? 30.022 -42.906 -6.508 1.00 32.88 982 PRO A C 1
ATOM 671 O O . PRO A 1 92 ? 29.839 -43.925 -5.840 1.00 37.92 982 PRO A O 1
ATOM 675 N N . ILE A 1 93 ? 31.065 -42.101 -6.305 1.00 33.91 983 ILE A N 1
ATOM 676 C CA . ILE A 1 93 ? 32.191 -42.482 -5.466 1.00 30.63 983 ILE A CA 1
ATOM 677 C C . ILE A 1 93 ? 32.274 -41.569 -4.266 1.00 28.11 983 ILE A C 1
ATOM 678 O O . ILE A 1 93 ? 32.204 -40.356 -4.402 1.00 28.98 983 ILE A O 1
ATOM 683 N N . GLN A 1 94 ? 32.480 -42.160 -3.098 1.00 27.72 984 GLN A N 1
ATOM 684 C CA . GLN A 1 94 ? 32.583 -41.401 -1.857 1.00 28.12 984 GLN A CA 1
ATOM 685 C C . GLN A 1 94 ? 33.907 -40.674 -1.847 1.00 31.66 984 GLN A C 1
ATOM 686 O O . GLN A 1 94 ? 34.949 -41.305 -1.947 1.00 32.36 984 GLN A O 1
ATOM 692 N N . MET A 1 95 ? 33.867 -39.370 -1.735 1.00 27.54 985 MET A N 1
ATOM 693 C CA . MET A 1 95 ? 35.078 -38.618 -1.649 1.00 27.67 985 MET A CA 1
ATOM 694 C C . MET A 1 95 ? 35.259 -38.043 -0.292 1.00 31.33 985 MET A C 1
ATOM 695 O O . MET A 1 95 ? 34.322 -37.768 0.381 1.00 45.47 985 MET A O 1
ATOM 700 N N . TYR A 1 96 ? 36.489 -37.840 0.104 1.00 36.46 986 TYR A N 1
ATOM 701 C CA . TYR A 1 96 ? 36.738 -37.272 1.444 1.00 27.88 986 TYR A CA 1
ATOM 702 C C . TYR A 1 96 ? 37.710 -36.132 1.333 1.00 29.04 986 TYR A C 1
ATOM 703 O O . TYR A 1 96 ? 38.822 -36.288 0.818 1.00 25.99 986 TYR A O 1
ATOM 712 N N . GLN A 1 97 ? 37.256 -34.967 1.742 1.00 24.37 987 GLN A N 1
ATOM 713 C CA . GLN A 1 97 ? 38.130 -33.832 1.820 1.00 26.22 987 GLN A CA 1
ATOM 714 C C . GLN A 1 97 ? 38.774 -33.861 3.187 1.00 27.46 987 GLN A C 1
ATOM 715 O O . GLN A 1 97 ? 38.073 -33.757 4.195 1.00 33.02 987 GLN A O 1
ATOM 721 N N . VAL A 1 98 ? 40.092 -34.044 3.223 1.00 29.27 988 VAL A N 1
ATOM 722 C CA . VAL A 1 98 ? 40.833 -34.192 4.474 1.00 27.03 988 VAL A CA 1
ATOM 723 C C . VAL A 1 98 ? 41.781 -33.010 4.736 1.00 37.39 988 VAL A C 1
ATOM 724 O O . VAL A 1 98 ? 42.341 -32.420 3.811 1.00 38.25 988 VAL A O 1
ATOM 728 N N . GLU A 1 99 ? 41.905 -32.614 5.992 1.00 44.15 989 GLU A N 1
ATOM 729 C CA . GLU A 1 99 ? 42.741 -31.477 6.359 1.00 36.96 989 GLU A CA 1
ATOM 730 C C . GLU A 1 99 ? 43.864 -31.912 7.279 1.00 33.65 989 GLU A C 1
ATOM 731 O O . GLU A 1 99 ? 43.617 -32.622 8.254 1.00 36.44 989 GLU A O 1
ATOM 737 N N . PHE A 1 100 ? 45.086 -31.502 6.946 1.00 25.59 990 PHE A N 1
ATOM 738 C CA . PHE A 1 100 ? 46.269 -31.795 7.744 1.00 31.23 990 PHE A CA 1
ATOM 739 C C . PHE A 1 100 ? 46.614 -30.661 8.696 1.00 34.32 990 PHE A C 1
ATOM 740 O O . PHE A 1 100 ? 46.113 -29.548 8.567 1.00 47.56 990 PHE A O 1
ATOM 748 N N . GLU A 1 101 ? 47.415 -30.988 9.695 1.00 36.09 991 GLU A N 1
ATOM 749 C CA . GLU A 1 101 ? 47.856 -30.054 10.711 1.00 37.15 991 GLU A CA 1
ATOM 750 C C . GLU A 1 101 ? 48.370 -28.699 10.163 1.00 34.24 991 GLU A C 1
ATOM 751 O O . GLU A 1 101 ? 48.223 -27.689 10.833 1.00 40.68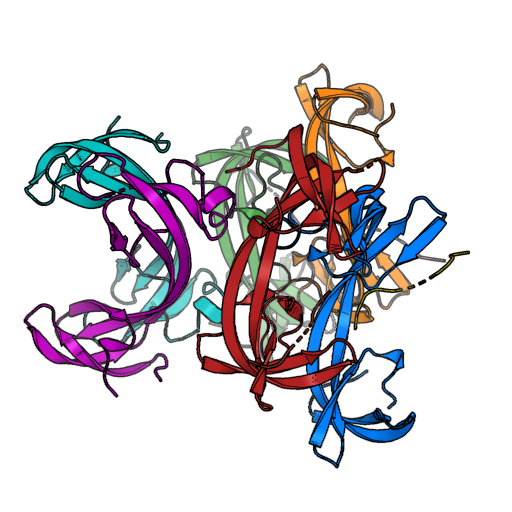 991 GLU A O 1
ATOM 757 N N . ASP A 1 102 ? 48.934 -28.658 8.950 1.00 33.32 992 ASP A N 1
ATOM 758 C CA . ASP A 1 102 ? 49.516 -27.398 8.413 1.00 39.31 992 ASP A CA 1
ATOM 759 C C . ASP A 1 102 ? 48.505 -26.537 7.632 1.00 47.78 992 ASP A C 1
ATOM 760 O O . ASP A 1 102 ? 48.883 -25.508 7.036 1.00 41.57 992 ASP A O 1
ATOM 765 N N . GLY A 1 103 ? 47.261 -27.022 7.533 1.00 53.66 993 GLY A N 1
ATOM 766 C CA . GLY A 1 103 ? 46.149 -26.283 6.932 1.00 42.92 993 GLY A CA 1
ATOM 767 C C . GLY A 1 103 ? 45.872 -26.631 5.483 1.00 44.75 993 GLY A C 1
ATOM 768 O O . GLY A 1 103 ? 44.969 -26.081 4.842 1.00 55.74 993 GLY A O 1
ATOM 769 N N . SER A 1 104 ? 46.545 -27.664 5.011 1.00 41.93 994 SER A N 1
ATOM 770 C CA . SER A 1 104 ? 46.490 -28.040 3.608 1.00 37.59 994 SER A CA 1
ATOM 771 C C . SER A 1 104 ? 45.509 -29.175 3.406 1.00 31.78 994 SER A C 1
ATOM 772 O O . SER A 1 104 ? 45.398 -30.070 4.237 1.00 42.78 994 SER A O 1
ATOM 775 N N . GLN A 1 105 ? 44.681 -29.042 2.386 1.00 31.30 995 GLN A N 1
ATOM 776 C CA . GLN A 1 105 ? 43.631 -30.007 2.148 1.00 35.08 995 GLN A CA 1
ATOM 777 C C . GLN A 1 105 ? 43.749 -30.769 0.837 1.00 37.01 995 GLN A C 1
ATOM 778 O O . GLN A 1 105 ? 44.181 -30.226 -0.185 1.00 38.24 995 GLN A O 1
ATOM 784 N N . LEU A 1 106 ? 43.372 -32.038 0.895 1.00 32.06 996 LEU A N 1
ATOM 785 C CA . LEU A 1 106 ? 43.300 -32.891 -0.270 1.00 29.81 996 LEU A CA 1
ATOM 786 C C . LEU A 1 106 ? 41.861 -33.423 -0.430 1.00 31.27 996 LEU A C 1
ATOM 787 O O . LEU A 1 106 ? 41.075 -33.438 0.529 1.00 32.26 996 LEU A O 1
ATOM 792 N N . VAL A 1 107 ? 41.516 -33.873 -1.628 1.00 30.33 997 VAL A N 1
ATOM 793 C CA . VAL A 1 107 ? 40.270 -34.578 -1.807 1.00 31.13 997 VAL A CA 1
ATOM 794 C C . VAL A 1 107 ? 40.573 -35.979 -2.277 1.00 36.38 997 VAL A C 1
ATOM 795 O O . VAL A 1 107 ? 41.045 -36.153 -3.394 1.00 32.87 997 VAL A O 1
ATOM 799 N N . VAL A 1 108 ? 40.279 -36.978 -1.439 1.00 32.17 998 VAL A N 1
ATOM 800 C CA . VAL A 1 108 ? 40.698 -38.350 -1.708 1.00 32.83 998 VAL A CA 1
ATOM 801 C C . VAL A 1 108 ? 39.554 -39.380 -1.626 1.00 34.26 998 VAL A C 1
ATOM 802 O O . VAL A 1 108 ? 38.477 -39.108 -1.095 1.00 34.01 998 VAL A O 1
ATOM 806 N N . LYS A 1 109 ? 39.780 -40.565 -2.145 1.00 36.66 999 LYS A N 1
ATOM 807 C CA . LYS A 1 109 ? 38.813 -41.625 -1.992 1.00 44.57 999 LYS A CA 1
ATOM 808 C C . LYS A 1 109 ? 39.144 -42.668 -0.920 1.00 49.02 999 LYS A C 1
ATOM 809 O O . LYS A 1 109 ? 40.182 -42.616 -0.305 1.00 44.26 999 LYS A O 1
ATOM 815 N N . ARG A 1 110 ? 38.240 -43.599 -0.687 1.00 49.14 1000 ARG A N 1
ATOM 816 C CA . ARG A 1 110 ? 38.321 -44.492 0.486 1.00 44.23 1000 ARG A CA 1
ATOM 817 C C . ARG A 1 110 ? 39.636 -45.272 0.716 1.00 45.06 1000 ARG A C 1
ATOM 818 O O . ARG A 1 110 ? 40.090 -45.401 1.842 1.00 49.35 1000 ARG A O 1
ATOM 826 N N . ASP A 1 111 ? 40.218 -45.836 -0.332 1.00 52.27 1001 ASP A N 1
ATOM 827 C CA . ASP A 1 111 ? 41.407 -46.676 -0.191 1.00 48.81 1001 ASP A CA 1
ATOM 828 C C . ASP A 1 111 ? 42.640 -45.863 0.167 1.00 48.24 1001 ASP A C 1
ATOM 829 O O . ASP A 1 111 ? 43.720 -46.422 0.388 1.00 51.69 1001 ASP A O 1
ATOM 834 N N . ASP A 1 112 ? 42.490 -44.541 0.185 1.00 45.28 1002 ASP A N 1
ATOM 835 C CA . ASP A 1 112 ? 43.607 -43.637 0.492 1.00 45.89 1002 ASP A CA 1
ATOM 836 C C . ASP A 1 112 ? 43.503 -43.056 1.914 1.00 42.40 1002 ASP A C 1
ATOM 837 O O . ASP A 1 112 ? 44.386 -42.324 2.359 1.00 40.17 1002 ASP A O 1
ATOM 842 N N . VAL A 1 113 ? 42.407 -43.389 2.598 1.00 39.79 1003 VAL A N 1
ATOM 843 C CA . VAL A 1 113 ? 42.140 -42.973 3.969 1.00 39.85 1003 VAL A CA 1
ATOM 844 C C . VAL A 1 113 ? 42.141 -44.190 4.885 1.00 45.17 1003 VAL A C 1
ATOM 845 O O . VAL A 1 113 ? 41.564 -45.232 4.541 1.00 43.88 1003 VAL A O 1
ATOM 849 N N . TYR A 1 114 ? 42.769 -44.056 6.054 1.00 45.05 1004 TYR A N 1
ATOM 850 C CA . TYR A 1 114 ? 42.931 -45.182 6.978 1.00 41.69 1004 TYR A CA 1
ATOM 851 C C . TYR A 1 114 ? 42.385 -44.918 8.382 1.00 50.55 1004 TYR A C 1
ATOM 852 O O . TYR A 1 114 ? 42.627 -43.866 8.973 1.00 57.44 1004 TYR A O 1
ATOM 861 N N . THR A 1 115 ? 41.657 -45.891 8.915 1.00 55.51 1005 THR A N 1
ATOM 862 C CA . THR A 1 115 ? 41.029 -45.751 10.228 1.00 56.33 1005 THR A CA 1
ATOM 863 C C . THR A 1 115 ? 41.948 -46.093 11.415 1.00 48.18 1005 THR A C 1
ATOM 864 O O . THR A 1 115 ? 42.644 -47.110 11.414 1.00 46.58 1005 THR A O 1
ATOM 868 N N . GLN B 2 1 ? 42.014 -34.573 -9.892 1.00 48.92 19 GLN a N 1
ATOM 869 C CA . GLN B 2 1 ? 43.019 -34.997 -10.862 1.00 46.64 19 GLN a CA 1
ATOM 870 C C . GLN B 2 1 ? 42.407 -35.346 -12.200 1.00 45.32 19 GLN a C 1
ATOM 871 O O . GLN B 2 1 ? 41.243 -35.723 -12.274 1.00 48.80 19 GLN a O 1
ATOM 877 N N . LEU B 2 2 ? 43.219 -35.275 -13.245 1.00 44.84 20 LEU a N 1
ATOM 878 C CA . LEU B 2 2 ? 42.798 -35.651 -14.591 1.00 43.63 20 LEU a CA 1
ATOM 879 C C . LEU B 2 2 ? 42.544 -37.164 -14.693 1.00 35.59 20 LEU a C 1
ATOM 880 O O . LEU B 2 2 ? 43.083 -37.953 -13.928 1.00 37.80 20 LEU a O 1
ATOM 885 N N . ALA 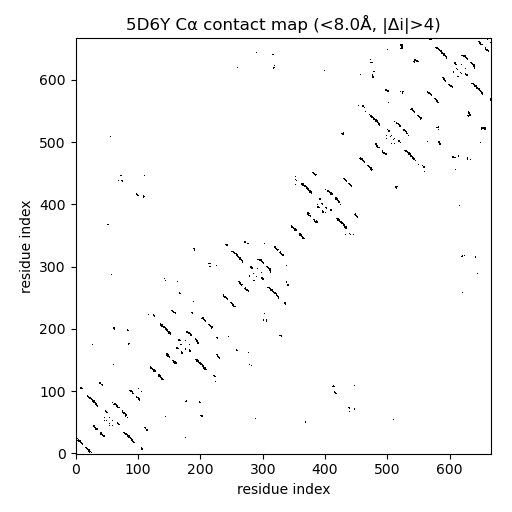B 2 3 ? 41.730 -37.556 -15.664 1.00 39.25 21 ALA a N 1
ATOM 886 C CA . ALA B 2 3 ? 41.489 -38.967 -15.948 1.00 46.44 21 ALA a CA 1
ATOM 887 C C . ALA B 2 3 ? 42.769 -39.650 -16.427 1.00 41.97 21 ALA a C 1
ATOM 888 O O . ALA B 2 3 ? 43.633 -39.019 -17.054 1.00 42.36 21 ALA a O 1
ATOM 890 N N . THR B 2 4 ? 42.896 -40.935 -16.096 1.00 41.75 22 THR a N 1
ATOM 891 C CA . THR B 2 4 ? 44.048 -41.736 -16.504 1.00 43.12 22 THR a CA 1
ATOM 892 C C . THR B 2 4 ? 43.564 -43.032 -17.178 1.00 45.56 22 THR a C 1
ATOM 893 O O . THR B 2 4 ? 42.423 -43.441 -16.972 1.00 37.56 22 THR a O 1
ATOM 909 N N . ALA B 2 6 ? 44.707 -47.232 -18.555 1.00 44.01 24 ALA a N 1
ATOM 910 C CA . ALA B 2 6 ? 45.477 -48.427 -18.251 1.00 43.95 24 ALA a CA 1
ATOM 911 C C . ALA B 2 6 ? 44.893 -49.589 -19.036 1.00 53.06 24 ALA a C 1
ATOM 912 O O . ALA B 2 6 ? 43.754 -49.511 -19.517 1.00 48.85 24 ALA a O 1
ATOM 914 N N . ALA B 2 7 ? 45.686 -50.644 -19.204 1.00 55.35 25 ALA a N 1
ATOM 915 C CA . ALA B 2 7 ? 45.207 -51.863 -19.824 1.00 49.51 25 ALA a CA 1
ATOM 916 C C . ALA B 2 7 ? 44.361 -52.656 -18.821 1.00 51.52 25 ALA a C 1
ATOM 917 O O . ALA B 2 7 ? 44.593 -52.590 -17.607 1.00 52.19 25 ALA a O 1
ATOM 919 N N . ARG B 2 8 ? 43.363 -53.378 -19.328 1.00 59.67 26 ARG a N 1
ATOM 920 C CA . ARG B 2 8 ? 42.503 -54.229 -18.494 1.00 61.79 26 ARG a CA 1
ATOM 921 C C . ARG B 2 8 ? 42.970 -55.696 -18.574 1.00 69.35 26 ARG a C 1
ATOM 922 O O . ARG B 2 8 ? 44.045 -55.977 -19.125 1.00 73.56 26 ARG a O 1
ATOM 930 N N . LYS B 2 9 ? 42.162 -56.609 -18.022 1.00 71.51 27 LYS a N 1
ATOM 931 C CA . LYS B 2 9 ? 42.458 -58.050 -17.921 1.00 69.56 27 LYS a CA 1
ATOM 932 C C . LYS B 2 9 ? 43.745 -58.327 -17.141 1.00 74.89 27 LYS a C 1
ATOM 933 O O . LYS B 2 9 ? 43.855 -59.339 -16.434 1.00 81.27 27 LYS a O 1
ATOM 939 N N . SER C 1 8 ? 24.525 -52.695 -33.061 1.00 80.19 898 SER B N 1
ATOM 940 C CA . SER C 1 8 ? 23.412 -52.401 -32.169 1.00 78.84 898 SER B CA 1
ATOM 941 C C . SER C 1 8 ? 22.199 -51.758 -32.875 1.00 78.10 898 SER B C 1
ATOM 942 O O . SER C 1 8 ? 22.092 -51.775 -34.103 1.00 79.61 898 SER B O 1
ATOM 945 N N . ILE C 1 9 ? 21.315 -51.156 -32.077 1.00 81.75 899 ILE B N 1
ATOM 946 C CA . ILE C 1 9 ? 19.965 -50.763 -32.495 1.00 74.34 899 ILE B CA 1
ATOM 947 C C . ILE C 1 9 ? 19.676 -49.246 -32.443 1.00 73.78 899 ILE B C 1
ATOM 948 O O . ILE C 1 9 ? 19.969 -48.574 -31.443 1.00 76.21 899 ILE B O 1
ATOM 953 N N . THR C 1 10 ? 19.032 -48.743 -33.495 1.00 69.12 900 THR B N 1
ATOM 954 C CA . THR C 1 10 ? 18.480 -47.391 -33.539 1.00 65.76 900 THR B CA 1
ATOM 955 C C . THR C 1 10 ? 16.958 -47.472 -33.625 1.00 62.40 900 THR B C 1
ATOM 956 O O . THR C 1 10 ? 16.402 -48.560 -33.697 1.00 57.32 900 THR B O 1
ATOM 960 N N . ALA C 1 11 ? 16.279 -46.327 -33.627 1.00 66.79 901 ALA B N 1
ATOM 961 C CA . ALA C 1 11 ? 14.808 -46.311 -33.658 1.00 58.88 901 ALA B CA 1
ATOM 962 C C . ALA C 1 11 ? 14.222 -46.507 -35.051 1.00 59.50 901 ALA B C 1
ATOM 963 O O . ALA C 1 11 ? 14.803 -46.051 -36.036 1.00 77.18 901 ALA B O 1
ATOM 965 N N . GLY C 1 12 ? 13.040 -47.117 -35.126 1.00 51.56 902 GLY B N 1
ATOM 966 C CA . GLY C 1 12 ? 12.401 -47.418 -36.402 1.00 53.74 902 GLY B CA 1
ATOM 967 C C . GLY C 1 12 ? 12.796 -48.776 -36.975 1.00 57.47 902 GLY B C 1
ATOM 968 O O . GLY C 1 12 ? 12.185 -49.285 -37.916 1.00 55.91 902 GLY B O 1
ATOM 969 N N . GLN C 1 13 ? 13.840 -49.356 -36.394 1.00 64.10 903 GLN B N 1
ATOM 970 C CA . GLN C 1 13 ? 14.381 -50.642 -36.820 1.00 54.36 903 GLN B CA 1
ATOM 971 C C . GLN C 1 13 ? 13.447 -51.822 -36.522 1.00 52.21 903 GLN B C 1
ATOM 972 O O . GLN C 1 13 ? 12.796 -51.873 -35.472 1.00 45.65 903 GLN B O 1
ATOM 978 N N . LYS C 1 14 ? 13.445 -52.805 -37.414 1.00 38.26 904 LYS B N 1
ATOM 979 C CA . LYS C 1 14 ? 12.703 -54.045 -37.190 1.00 43.54 904 LYS B CA 1
ATOM 980 C C . LYS C 1 14 ? 13.587 -55.095 -36.561 1.00 38.32 904 LYS B C 1
ATOM 981 O O . LYS C 1 14 ? 14.641 -55.404 -37.089 1.00 38.49 904 LYS B O 1
ATOM 987 N N . VAL C 1 15 ? 13.145 -55.627 -35.424 1.00 36.92 905 VAL B N 1
ATOM 988 C CA . VAL C 1 15 ? 13.931 -56.588 -34.657 1.00 36.74 905 VAL B CA 1
ATOM 989 C C . VAL C 1 15 ? 13.133 -57.838 -34.261 1.00 36.61 905 VAL B C 1
ATOM 990 O O . VAL C 1 15 ? 11.934 -57.918 -34.488 1.00 40.46 905 VAL B O 1
ATOM 994 N N . ILE C 1 16 ? 13.783 -58.800 -33.624 1.00 33.75 906 ILE B N 1
ATOM 995 C CA . ILE C 1 16 ? 13.040 -59.929 -33.096 1.00 34.50 906 ILE B CA 1
ATOM 996 C C . ILE C 1 16 ? 13.065 -59.904 -31.572 1.00 31.85 906 ILE B C 1
ATOM 997 O O . ILE C 1 16 ? 14.118 -59.743 -30.975 1.00 36.60 906 ILE B O 1
ATOM 1002 N N . SER C 1 17 ? 11.903 -60.014 -30.945 1.00 33.28 907 SER B N 1
ATOM 1003 C CA . SER C 1 17 ? 11.837 -60.096 -29.498 1.00 35.83 907 SER B CA 1
ATOM 1004 C C . SER C 1 17 ? 10.706 -61.008 -29.070 1.00 36.40 907 SER B C 1
ATOM 1005 O O . SER C 1 17 ? 9.823 -61.329 -29.857 1.00 36.13 907 SER B O 1
ATOM 1008 N N . LYS C 1 18 ? 10.701 -61.372 -27.798 1.00 39.15 908 LYS B N 1
ATOM 1009 C CA . LYS C 1 18 ? 9.695 -62.288 -27.274 1.00 43.12 908 LYS B CA 1
ATOM 1010 C C . LYS C 1 18 ? 8.395 -61.564 -26.931 1.00 44.34 908 LYS B C 1
ATOM 1011 O O . LYS C 1 18 ? 8.388 -60.519 -26.281 1.00 45.04 908 LYS B O 1
ATOM 1017 N N . HIS C 1 19 ? 7.291 -62.149 -27.367 1.00 50.17 909 HIS B N 1
ATOM 1018 C CA . HIS C 1 19 ? 5.976 -61.591 -27.127 1.00 54.67 909 HIS B CA 1
ATOM 1019 C C . HIS C 1 19 ? 5.515 -61.980 -25.752 1.00 51.82 909 HIS B C 1
ATOM 1020 O O . HIS C 1 19 ? 6.087 -62.874 -25.131 1.00 45.67 909 HIS B O 1
ATOM 1027 N N . LYS C 1 20 ? 4.431 -61.364 -25.310 1.00 48.44 910 LYS B N 1
ATOM 1028 C CA . LYS C 1 20 ? 3.855 -61.702 -24.023 1.00 49.89 910 LYS B CA 1
ATOM 1029 C C . LYS C 1 20 ? 3.361 -63.152 -24.044 1.00 51.12 910 LYS B C 1
ATOM 1030 O O . LYS C 1 20 ? 3.367 -63.827 -23.002 1.00 54.41 910 LYS B O 1
ATOM 1036 N N . ASN C 1 21 ? 2.963 -63.633 -25.230 1.00 44.74 911 ASN B N 1
ATOM 1037 C CA . ASN C 1 21 ? 2.481 -65.017 -25.365 1.00 49.64 911 ASN B CA 1
ATOM 1038 C C . ASN C 1 21 ? 3.603 -66.070 -25.281 1.00 42.37 911 ASN B C 1
ATOM 1039 O O . ASN C 1 21 ? 3.354 -67.250 -25.411 1.00 49.26 911 ASN B O 1
ATOM 1044 N N . GLY C 1 22 ? 4.845 -65.624 -25.182 1.00 46.13 912 GLY B N 1
ATOM 1045 C CA . GLY C 1 22 ? 5.981 -66.521 -25.047 1.00 46.17 912 GLY B CA 1
ATOM 1046 C C . GLY C 1 22 ? 6.783 -66.783 -26.320 1.00 48.79 912 GLY B C 1
ATOM 1047 O O . GLY C 1 22 ? 7.953 -67.176 -26.258 1.00 50.16 912 GLY B O 1
ATOM 1048 N N . ARG C 1 23 ? 6.182 -66.523 -27.478 1.00 48.79 913 ARG B N 1
ATOM 1049 C CA . ARG C 1 23 ? 6.827 -66.823 -28.768 1.00 41.85 913 ARG B CA 1
ATOM 1050 C C . ARG C 1 23 ? 7.612 -65.614 -29.318 1.00 44.32 913 ARG B C 1
ATOM 1051 O O . ARG C 1 23 ? 7.360 -64.469 -28.932 1.00 44.67 913 ARG B O 1
ATOM 1059 N N . PHE C 1 24 ? 8.584 -65.863 -30.194 1.00 39.33 914 PHE B N 1
ATOM 1060 C CA . PHE C 1 24 ? 9.312 -64.774 -30.854 1.00 34.89 914 PHE B CA 1
ATOM 1061 C C . PHE C 1 24 ? 8.579 -64.249 -32.072 1.00 33.54 914 PHE B C 1
ATOM 1062 O O . PHE C 1 24 ? 7.996 -65.016 -32.848 1.00 30.24 914 PHE B O 1
ATOM 1070 N N . TYR C 1 25 ? 8.666 -62.941 -32.265 1.00 31.00 915 TYR B N 1
ATOM 1071 C CA . TYR C 1 25 ? 8.040 -62.304 -33.414 1.00 32.74 915 TYR B CA 1
ATOM 1072 C C . TYR C 1 25 ? 8.882 -61.144 -33.829 1.00 35.98 915 TYR B C 1
ATOM 1073 O O . TYR C 1 25 ? 9.621 -60.600 -33.027 1.00 36.96 915 TYR B O 1
ATOM 1082 N N . GLN C 1 26 ? 8.773 -60.784 -35.097 1.00 34.75 916 GLN B N 1
ATOM 1083 C CA . GLN C 1 26 ? 9.275 -59.524 -35.566 1.00 32.10 916 GLN B CA 1
ATOM 1084 C C . GLN C 1 26 ? 8.464 -58.448 -34.920 1.00 32.22 916 GLN B C 1
ATOM 1085 O O . GLN C 1 26 ? 7.259 -58.591 -34.773 1.00 33.89 916 GLN B O 1
ATOM 1091 N N . CYS C 1 27 ? 9.138 -57.377 -34.522 1.00 32.73 917 CYS B N 1
ATOM 1092 C CA . CYS C 1 27 ? 8.501 -56.240 -33.898 1.00 33.05 917 CYS B CA 1
ATOM 1093 C C . CYS C 1 27 ? 9.337 -55.040 -34.274 1.00 38.58 917 CYS B C 1
ATOM 1094 O O . CYS C 1 27 ? 10.474 -55.194 -34.754 1.00 42.40 917 CYS B O 1
ATOM 1097 N N . GLU C 1 28 ? 8.779 -53.848 -34.103 1.00 34.85 918 GLU B N 1
ATOM 1098 C CA . GLU C 1 28 ? 9.509 -52.636 -34.464 1.00 41.12 918 GLU B CA 1
ATOM 1099 C C . GLU C 1 28 ? 9.967 -51.881 -33.204 1.00 41.33 918 GLU B C 1
ATOM 1100 O O . GLU C 1 28 ? 9.261 -51.857 -32.186 1.00 38.08 918 GLU B O 1
ATOM 1106 N N . VAL C 1 29 ? 11.102 -51.193 -33.312 1.00 43.38 919 VAL B N 1
ATOM 1107 C CA . VAL C 1 29 ? 11.641 -50.403 -32.208 1.00 41.20 919 VAL B CA 1
ATOM 1108 C C . VAL C 1 29 ? 11.079 -49.003 -32.276 1.00 44.83 919 VAL B C 1
ATOM 1109 O O . VAL C 1 29 ? 11.425 -48.243 -33.189 1.00 52.35 919 VAL B O 1
ATOM 1113 N N . VAL C 1 30 ? 10.241 -48.629 -31.312 1.00 37.16 920 VAL B N 1
ATOM 1114 C CA . VAL C 1 30 ? 9.622 -47.314 -31.423 1.00 43.35 920 VAL B CA 1
ATOM 1115 C C . VAL C 1 30 ? 10.306 -46.233 -30.597 1.00 41.85 920 VAL B C 1
ATOM 1116 O O . VAL C 1 30 ? 10.220 -45.076 -30.939 1.00 49.76 920 VAL B O 1
ATOM 1120 N N . ARG C 1 31 ? 10.944 -46.581 -29.492 1.00 38.16 921 ARG B N 1
ATOM 1121 C CA . ARG C 1 31 ? 11.554 -45.552 -28.667 1.00 35.71 921 ARG B CA 1
ATOM 1122 C C . ARG C 1 31 ? 12.841 -46.089 -28.022 1.00 34.63 921 ARG B C 1
ATOM 1123 O O . ARG C 1 31 ? 12.895 -47.248 -27.643 1.00 33.47 921 ARG B O 1
ATOM 1131 N N . LEU C 1 32 ? 13.828 -45.246 -27.883 1.00 44.75 922 LEU B N 1
ATOM 1132 C CA . LEU C 1 32 ? 14.940 -45.569 -27.064 1.00 40.79 922 LEU B CA 1
ATOM 1133 C C . LEU C 1 32 ? 14.870 -44.729 -25.826 1.00 39.89 922 LEU B C 1
ATOM 1134 O O . LEU C 1 32 ? 14.714 -43.550 -25.879 1.00 44.22 922 LEU B O 1
ATOM 1139 N N . THR C 1 33 ? 14.935 -45.367 -24.693 1.00 41.52 923 THR B N 1
ATOM 1140 C CA . THR C 1 33 ? 15.124 -44.643 -23.433 1.00 45.66 923 THR B CA 1
ATOM 1141 C C . THR C 1 33 ? 16.354 -45.169 -22.685 1.00 45.64 923 THR B C 1
ATOM 1142 O O . THR C 1 33 ? 16.618 -46.383 -22.684 1.00 40.50 923 THR B O 1
ATOM 1146 N N . THR C 1 34 ? 17.083 -44.277 -22.025 1.00 36.90 924 THR B N 1
ATOM 1147 C CA . THR C 1 34 ? 18.090 -44.715 -21.076 1.00 30.97 924 THR B CA 1
ATOM 1148 C C . THR C 1 34 ? 17.473 -44.665 -19.683 1.00 30.41 924 THR B C 1
ATOM 1149 O O . THR C 1 34 ? 17.041 -43.612 -19.202 1.00 30.65 924 THR B O 1
ATOM 1153 N N . GLU C 1 35 ? 17.424 -45.803 -19.027 1.00 32.82 925 GLU B N 1
ATOM 1154 C CA . GLU C 1 35 ? 16.758 -45.858 -17.732 1.00 30.23 925 GLU B CA 1
ATOM 1155 C C . GLU C 1 35 ? 17.728 -46.285 -16.648 1.00 29.05 925 GLU B C 1
ATOM 1156 O O . GLU C 1 35 ? 18.431 -47.271 -16.815 1.00 28.43 925 GLU B O 1
ATOM 1162 N N . THR C 1 36 ? 17.689 -45.594 -15.506 1.00 28.94 926 THR B N 1
ATOM 1163 C CA . THR C 1 36 ? 18.632 -45.847 -14.419 1.00 28.44 926 THR B CA 1
ATOM 1164 C C . THR C 1 36 ? 18.032 -46.782 -13.367 1.00 28.61 926 THR B C 1
ATOM 1165 O O . THR C 1 36 ? 16.938 -46.566 -12.840 1.00 29.12 926 THR B O 1
ATOM 1169 N N . PHE C 1 37 ? 18.757 -47.870 -13.150 1.00 31.22 927 PHE B N 1
ATOM 1170 C CA . PHE C 1 37 ? 18.435 -48.897 -12.180 1.00 35.51 927 PHE B CA 1
ATOM 1171 C C . PHE C 1 37 ? 19.531 -48.900 -11.115 1.00 33.71 927 PHE B C 1
ATOM 1172 O O . PHE C 1 37 ? 20.704 -48.681 -11.444 1.00 28.31 927 PHE B O 1
ATOM 1180 N N . TYR C 1 38 ? 19.173 -49.148 -9.854 1.00 28.43 928 TYR B N 1
ATOM 1181 C CA . TYR C 1 38 ? 20.181 -49.269 -8.792 1.00 31.07 928 TYR B CA 1
ATOM 1182 C C . TYR C 1 38 ? 20.484 -50.727 -8.486 1.00 35.80 928 TYR B C 1
ATOM 1183 O O . TYR C 1 38 ? 19.616 -51.601 -8.594 1.00 28.20 928 TYR B O 1
ATOM 1192 N N . GLU C 1 39 ? 21.738 -50.969 -8.121 1.00 40.45 929 GLU B N 1
ATOM 1193 C CA . GLU C 1 39 ? 22.180 -52.264 -7.677 1.00 28.58 929 GLU B CA 1
ATOM 1194 C C . GLU C 1 39 ? 22.596 -52.173 -6.224 1.00 35.76 929 GLU B C 1
ATOM 1195 O O . GLU C 1 39 ? 23.307 -51.241 -5.839 1.00 40.74 929 GLU B O 1
ATOM 1201 N N . VAL C 1 40 ? 22.130 -53.128 -5.418 1.00 40.35 930 VAL B N 1
ATOM 1202 C CA . VAL C 1 40 ? 22.451 -53.191 -4.002 1.00 37.37 930 VAL B CA 1
ATOM 1203 C C . VAL C 1 40 ? 22.771 -54.647 -3.589 1.00 35.43 930 VAL B C 1
ATOM 1204 O O . VAL C 1 40 ? 22.225 -55.605 -4.171 1.00 33.43 930 VAL B O 1
ATOM 1208 N N . ASN C 1 41 ? 23.651 -54.789 -2.595 1.00 33.65 931 ASN B N 1
ATOM 1209 C CA . ASN C 1 41 ? 23.958 -56.059 -1.941 1.00 37.06 931 ASN B CA 1
ATOM 1210 C C . ASN C 1 41 ? 23.248 -56.122 -0.587 1.00 37.01 931 ASN B C 1
ATOM 1211 O O . ASN C 1 41 ? 23.588 -55.371 0.326 1.00 36.00 931 ASN B O 1
ATOM 1216 N N . PHE C 1 42 ? 22.240 -56.969 -0.453 1.00 36.41 932 PHE B N 1
ATOM 1217 C CA . PHE C 1 42 ? 21.519 -57.060 0.813 1.00 38.18 932 PHE B CA 1
ATOM 1218 C C . PHE C 1 42 ? 22.402 -57.766 1.855 1.00 47.62 932 PHE B C 1
ATOM 1219 O O . PHE C 1 42 ? 23.385 -58.434 1.489 1.00 49.91 932 PHE B O 1
ATOM 1227 N N . ASP C 1 43 ? 22.091 -57.575 3.142 1.00 44.08 933 ASP B N 1
ATOM 1228 C CA . ASP C 1 43 ? 22.875 -58.156 4.243 1.00 44.11 933 ASP B CA 1
ATOM 1229 C C . ASP C 1 43 ? 22.835 -59.690 4.289 1.00 43.83 933 ASP B C 1
ATOM 1230 O O . ASP C 1 43 ? 23.660 -60.334 4.947 1.00 57.04 933 ASP B O 1
ATOM 1235 N N . ASP C 1 44 ? 21.878 -60.278 3.592 1.00 41.65 934 ASP B N 1
ATOM 1236 C CA . ASP C 1 44 ? 21.717 -61.718 3.609 1.00 43.47 934 ASP B CA 1
ATOM 1237 C C . ASP C 1 44 ? 22.552 -62.362 2.508 1.00 53.34 934 ASP B C 1
ATOM 1238 O O . ASP C 1 44 ? 22.447 -63.567 2.268 1.00 57.65 934 ASP B O 1
ATOM 1243 N N . GLY C 1 45 ? 23.357 -61.571 1.808 1.00 43.83 935 GLY B N 1
ATOM 1244 C CA . GLY C 1 45 ? 24.198 -62.145 0.779 1.00 44.45 935 GLY B CA 1
ATOM 1245 C C . GLY C 1 45 ? 23.612 -62.162 -0.617 1.00 46.14 935 GLY B C 1
ATOM 1246 O O . GLY C 1 45 ? 24.246 -62.652 -1.549 1.00 57.44 935 GLY B O 1
ATOM 1247 N N . SER C 1 46 ? 22.373 -61.700 -0.754 1.00 42.39 936 SER B N 1
ATOM 1248 C CA . SER C 1 46 ? 21.719 -61.611 -2.059 1.00 40.64 936 SER B CA 1
ATOM 1249 C C . SER C 1 46 ? 21.944 -60.246 -2.674 1.00 38.68 936 SER B C 1
ATOM 1250 O O . SER C 1 46 ? 22.524 -59.364 -2.049 1.00 39.70 936 SER B O 1
ATOM 1253 N N . PHE C 1 47 ? 21.526 -60.079 -3.919 1.00 37.42 937 PHE B N 1
ATOM 1254 C CA . PHE C 1 47 ? 21.698 -58.795 -4.577 1.00 38.30 937 PHE B CA 1
ATOM 1255 C C . PHE C 1 47 ? 20.576 -58.525 -5.577 1.00 33.76 937 PHE B C 1
ATOM 1256 O O . PHE C 1 47 ? 19.928 -59.448 -6.078 1.00 34.41 937 PHE B O 1
ATOM 1264 N N . SER C 1 48 ? 20.332 -57.249 -5.837 1.00 31.33 938 SER B N 1
ATOM 1265 C CA . SER C 1 48 ? 19.385 -56.842 -6.867 1.00 29.42 938 SER B CA 1
ATOM 1266 C C . SER C 1 48 ? 20.039 -55.764 -7.699 1.00 37.73 938 SER B C 1
ATOM 1267 O O . SER C 1 48 ? 20.682 -54.876 -7.149 1.00 31.24 938 SER B O 1
ATOM 1270 N N . ASP C 1 49 ? 19.949 -55.866 -9.018 1.00 37.92 939 ASP B N 1
ATOM 1271 C CA . ASP C 1 49 ? 20.536 -54.836 -9.878 1.00 29.80 939 ASP B CA 1
ATOM 1272 C C . ASP C 1 49 ? 19.481 -54.112 -10.682 1.00 34.30 939 ASP B C 1
ATOM 1273 O O . ASP C 1 49 ? 19.795 -53.372 -11.614 1.00 33.86 939 ASP B O 1
ATOM 1278 N N . ASN C 1 50 ? 18.219 -54.306 -10.318 1.00 39.46 940 ASN B N 1
ATOM 1279 C CA . ASN C 1 50 ? 17.169 -53.672 -11.100 1.00 34.09 940 ASN B CA 1
ATOM 1280 C C . ASN C 1 50 ? 16.208 -52.940 -10.185 1.00 25.62 940 ASN B C 1
ATOM 1281 O O . ASN C 1 50 ? 15.012 -52.944 -10.403 1.00 25.35 940 ASN B O 1
ATOM 1286 N N . LEU C 1 51 ? 16.752 -52.304 -9.155 1.00 26.37 941 LEU B N 1
ATOM 1287 C CA . LEU C 1 51 ? 15.947 -51.481 -8.266 1.00 32.85 941 LEU B CA 1
ATOM 1288 C C . LEU C 1 51 ? 15.675 -50.075 -8.809 1.00 30.68 941 LEU B C 1
ATOM 1289 O O . LEU C 1 51 ? 16.534 -49.451 -9.463 1.00 29.19 941 LEU B O 1
ATOM 1294 N N . TYR C 1 52 ? 14.488 -49.559 -8.495 1.00 32.34 942 TYR B N 1
ATOM 1295 C CA . TYR C 1 52 ? 14.200 -48.158 -8.768 1.00 32.37 942 TYR B CA 1
ATOM 1296 C C . TYR C 1 52 ? 14.930 -47.283 -7.768 1.00 28.35 942 TYR B C 1
ATOM 1297 O O . TYR C 1 52 ? 15.098 -47.673 -6.637 1.00 29.00 942 TYR B O 1
ATOM 1306 N N . PRO C 1 53 ? 15.355 -46.092 -8.185 1.00 37.53 943 PRO B N 1
ATOM 1307 C CA . PRO C 1 53 ? 16.027 -45.222 -7.215 1.00 29.99 943 PRO B CA 1
ATOM 1308 C C . PRO C 1 53 ? 15.139 -44.893 -6.003 1.00 33.75 943 PRO B C 1
ATOM 1309 O O . PRO C 1 53 ? 15.664 -44.700 -4.901 1.00 38.13 943 PRO B O 1
ATOM 1313 N N . GLU C 1 54 ? 13.823 -44.843 -6.176 1.00 28.20 944 GLU B N 1
ATOM 1314 C CA . GLU C 1 54 ? 12.990 -44.389 -5.077 1.00 29.59 944 GLU B CA 1
ATOM 1315 C C . GLU C 1 54 ? 12.684 -45.545 -4.116 1.00 36.73 944 GLU B C 1
ATOM 1316 O O . GLU C 1 54 ? 11.968 -45.366 -3.112 1.00 37.42 944 GLU B O 1
ATOM 1322 N N . ASP C 1 55 ? 13.197 -46.736 -4.440 1.00 30.70 945 ASP B N 1
ATOM 1323 C CA . ASP C 1 55 ? 13.127 -47.861 -3.509 1.00 31.23 945 ASP B CA 1
ATOM 1324 C C . ASP C 1 55 ? 14.201 -47.708 -2.404 1.00 35.05 945 ASP B C 1
ATOM 1325 O O . ASP C 1 55 ? 14.261 -48.548 -1.510 1.00 35.27 945 ASP B O 1
ATOM 1330 N N . ILE C 1 56 ? 15.091 -46.707 -2.529 1.00 31.04 946 ILE B N 1
ATOM 1331 C CA . ILE C 1 56 ? 16.014 -46.301 -1.447 1.00 34.58 946 ILE B CA 1
ATOM 1332 C C . ILE C 1 56 ? 15.315 -45.354 -0.456 1.00 42.51 946 ILE B C 1
ATOM 1333 O O . ILE C 1 56 ? 14.950 -44.224 -0.822 1.00 53.20 946 ILE B O 1
ATOM 1338 N N . VAL C 1 57 ? 15.087 -45.813 0.773 1.00 38.58 947 VAL B N 1
ATOM 1339 C CA . VAL C 1 57 ? 14.306 -45.027 1.731 1.00 35.59 947 VAL B CA 1
ATOM 1340 C C . VAL C 1 57 ? 15.138 -44.260 2.773 1.00 38.24 947 VAL B C 1
ATOM 1341 O O . VAL C 1 57 ? 14.587 -43.432 3.501 1.00 37.57 947 VAL B O 1
ATOM 1345 N N . SER C 1 58 ? 16.441 -44.552 2.853 1.00 32.40 948 SER B N 1
ATOM 1346 C CA . SER C 1 58 ? 17.357 -43.890 3.785 1.00 34.20 948 SER B CA 1
ATOM 1347 C C . SER C 1 58 ? 17.971 -42.578 3.230 1.00 32.15 948 SER B C 1
ATOM 1348 O O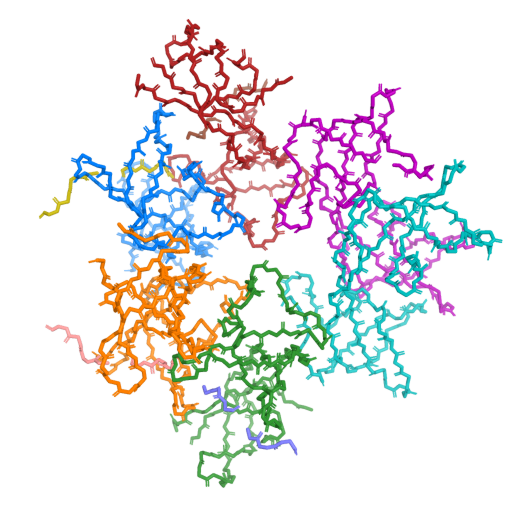 . SER C 1 58 ? 18.754 -41.921 3.899 1.00 46.80 948 SER B O 1
ATOM 1351 N N . GLN C 1 59 ? 17.665 -42.244 1.983 1.00 34.85 949 GLN B N 1
ATOM 1352 C CA . GLN C 1 59 ? 18.025 -40.947 1.379 1.00 35.63 949 GLN B CA 1
ATOM 1353 C C . GLN C 1 59 ? 17.157 -40.666 0.169 1.00 35.49 949 GLN B C 1
ATOM 1354 O O . GLN C 1 59 ? 16.528 -41.582 -0.348 1.00 41.05 949 GLN B O 1
ATOM 1360 N N . ASP C 1 60 ? 17.073 -39.392 -0.215 1.00 38.59 950 ASP B N 1
ATOM 1361 C CA . ASP C 1 60 ? 16.213 -38.928 -1.319 1.00 37.05 950 ASP B CA 1
ATOM 1362 C C . ASP C 1 60 ? 16.971 -38.931 -2.663 1.00 33.69 950 ASP B C 1
ATOM 1363 O O . ASP C 1 60 ? 17.491 -37.895 -3.111 1.00 30.41 950 ASP B O 1
ATOM 1368 N N . CYS C 1 61 ? 17.004 -40.087 -3.320 1.00 29.22 951 CYS B N 1
ATOM 1369 C CA . CYS C 1 61 ? 17.821 -40.237 -4.520 1.00 29.22 951 CYS B CA 1
ATOM 1370 C C . CYS C 1 61 ? 17.262 -39.540 -5.771 1.00 30.40 951 CYS B C 1
ATOM 1371 O O . CYS C 1 61 ? 18.025 -39.108 -6.628 1.00 32.36 951 CYS B O 1
ATOM 1374 N N . LEU C 1 62 ? 15.954 -39.379 -5.875 1.00 31.21 952 LEU B N 1
ATOM 1375 C CA . LEU C 1 62 ? 15.439 -38.665 -7.052 1.00 33.95 952 LEU B CA 1
ATOM 1376 C C . LEU C 1 62 ? 15.939 -37.251 -7.039 1.00 36.72 952 LEU B C 1
ATOM 1377 O O . LEU C 1 62 ? 16.327 -36.723 -8.081 1.00 34.91 952 LEU B O 1
ATOM 1382 N N . GLN C 1 63 ? 15.966 -36.662 -5.848 1.00 33.26 953 GLN B N 1
ATOM 1383 C CA . GLN C 1 63 ? 16.356 -35.275 -5.717 1.00 37.58 953 GLN B CA 1
ATOM 1384 C C . GLN C 1 63 ? 17.873 -35.055 -5.673 1.00 33.16 953 GLN B C 1
ATOM 1385 O O . GLN C 1 63 ? 18.354 -34.088 -6.249 1.00 33.39 953 GLN B O 1
ATOM 1391 N N . PHE C 1 64 ? 18.616 -35.935 -4.987 1.00 32.36 954 PHE B N 1
ATOM 1392 C CA . PHE C 1 64 ? 20.060 -35.725 -4.728 1.00 39.04 954 PHE B CA 1
ATOM 1393 C C . PHE C 1 64 ? 20.977 -36.775 -5.333 1.00 34.12 954 PHE B C 1
ATOM 1394 O O . PHE C 1 64 ? 22.162 -36.835 -4.990 1.00 33.23 954 PHE B O 1
ATOM 1402 N N . GLY C 1 65 ? 20.434 -37.626 -6.193 1.00 34.59 955 GLY B N 1
ATOM 1403 C CA . GLY C 1 65 ? 21.266 -38.614 -6.857 1.00 36.94 955 GLY B CA 1
ATOM 1404 C C . GLY C 1 65 ? 21.596 -39.843 -6.015 1.00 32.32 955 GLY B C 1
ATOM 1405 O O . GLY C 1 65 ? 21.180 -39.948 -4.867 1.00 30.27 955 GLY B O 1
ATOM 1406 N N . PRO C 1 66 ? 22.403 -40.749 -6.576 1.00 25.98 956 PRO B N 1
ATOM 1407 C CA . PRO C 1 66 ? 22.649 -42.062 -5.984 1.00 29.57 956 PRO B CA 1
ATOM 1408 C C . PRO C 1 66 ? 23.509 -42.011 -4.723 1.00 31.62 956 PRO B C 1
ATOM 1409 O O . PRO C 1 66 ? 24.391 -41.162 -4.628 1.00 33.87 956 PRO B O 1
ATOM 1413 N N . PRO C 1 67 ? 23.341 -42.985 -3.818 1.00 26.06 957 PRO B N 1
ATOM 1414 C CA . PRO C 1 67 ? 24.278 -43.086 -2.691 1.00 25.08 957 PRO B CA 1
ATOM 1415 C C . PRO C 1 67 ? 25.690 -43.299 -3.215 1.00 29.11 957 PRO B C 1
ATOM 1416 O O . PRO C 1 67 ? 25.859 -43.630 -4.389 1.00 24.19 957 PRO B O 1
ATOM 1420 N N . ALA C 1 68 ? 26.707 -43.051 -2.402 1.00 36.12 958 ALA B N 1
ATOM 1421 C CA . ALA C 1 68 ? 28.045 -43.385 -2.878 1.00 32.45 958 ALA B CA 1
ATOM 1422 C C . ALA C 1 68 ? 28.138 -44.891 -2.994 1.00 29.91 958 ALA B C 1
ATOM 1423 O O . ALA C 1 68 ? 27.412 -45.649 -2.342 1.00 29.68 958 ALA B O 1
ATOM 1425 N N . GLU C 1 69 ? 29.011 -45.326 -3.865 1.00 27.77 959 GLU B N 1
ATOM 1426 C CA . GLU C 1 69 ? 29.302 -46.735 -3.976 1.00 32.08 959 GLU B CA 1
ATOM 1427 C C . GLU C 1 69 ? 29.879 -47.276 -2.631 1.00 30.25 959 GLU B C 1
ATOM 1428 O O . GLU C 1 69 ? 30.706 -46.626 -1.983 1.00 29.40 959 GLU B O 1
ATOM 1434 N N . GLY C 1 70 ? 29.341 -48.410 -2.175 1.00 30.92 960 GLY B N 1
ATOM 1435 C CA . GLY C 1 70 ? 29.740 -49.045 -0.923 1.00 33.06 960 GLY B CA 1
ATOM 1436 C C . GLY C 1 70 ? 29.097 -48.480 0.349 1.00 39.38 960 GLY B C 1
ATOM 1437 O O . GLY C 1 70 ? 29.436 -48.886 1.476 1.00 54.86 960 GLY B O 1
ATOM 1438 N N . GLU C 1 71 ? 28.169 -47.544 0.178 1.00 35.61 961 GLU B N 1
ATOM 1439 C CA . GLU C 1 71 ? 27.465 -46.922 1.295 1.00 32.20 961 GLU B CA 1
ATOM 1440 C C . GLU C 1 71 ? 26.336 -47.799 1.814 1.00 30.04 961 GLU B C 1
ATOM 1441 O O . GLU C 1 71 ? 25.635 -48.448 1.042 1.00 28.98 961 GLU B O 1
ATOM 1447 N N . VAL C 1 72 ? 26.186 -47.821 3.132 1.00 37.46 962 VAL B N 1
ATOM 1448 C CA . VAL C 1 72 ? 25.079 -48.484 3.794 1.00 34.29 962 VAL B CA 1
ATOM 1449 C C . VAL C 1 72 ? 23.752 -47.749 3.499 1.00 42.88 962 VAL B C 1
ATOM 1450 O O . VAL C 1 72 ? 23.653 -46.523 3.617 1.00 43.80 962 VAL B O 1
ATOM 1454 N N . VAL C 1 73 ? 22.759 -48.501 3.044 1.00 41.34 963 VAL B N 1
ATOM 1455 C CA . VAL C 1 73 ? 21.432 -47.980 2.720 1.00 41.87 963 VAL B CA 1
ATOM 1456 C C . VAL C 1 73 ? 20.310 -48.860 3.281 1.00 40.02 963 VAL B C 1
ATOM 1457 O O . VAL C 1 73 ? 20.533 -50.014 3.619 1.00 35.32 963 VAL B O 1
ATOM 1461 N N . GLN C 1 74 ? 19.114 -48.300 3.418 1.00 35.85 964 GLN B N 1
ATOM 1462 C CA . GLN C 1 74 ? 17.952 -49.119 3.723 1.00 36.58 964 GLN B CA 1
ATOM 1463 C C . GLN C 1 74 ? 17.047 -49.123 2.476 1.00 40.62 964 GLN B C 1
ATOM 1464 O O . GLN C 1 74 ? 16.776 -48.054 1.909 1.00 37.64 964 GLN B O 1
ATOM 1470 N N . VAL C 1 75 ? 16.579 -50.281 2.046 1.00 37.90 965 VAL B N 1
ATOM 1471 C CA . VAL C 1 75 ? 15.839 -50.468 0.814 1.00 33.76 965 VAL B CA 1
ATOM 1472 C C . VAL C 1 75 ? 14.430 -50.963 1.047 1.00 47.34 965 VAL B C 1
ATOM 1473 O O . VAL C 1 75 ? 14.277 -51.997 1.608 1.00 50.10 965 VAL B O 1
ATOM 1477 N N . ARG C 1 76 ? 13.406 -50.289 0.541 1.00 49.50 966 ARG B N 1
ATOM 1478 C CA . ARG C 1 76 ? 12.045 -50.840 0.611 1.00 44.87 966 ARG B CA 1
ATOM 1479 C C . ARG C 1 76 ? 11.873 -51.848 -0.508 1.00 34.77 966 ARG B C 1
ATOM 1480 O O . ARG C 1 76 ? 11.993 -51.502 -1.660 1.00 33.35 966 ARG B O 1
ATOM 1488 N N . TRP C 1 77 ? 11.624 -53.103 -0.155 1.00 36.29 967 TRP B N 1
ATOM 1489 C CA . TRP C 1 77 ? 11.547 -54.152 -1.160 1.00 37.28 967 TRP B CA 1
ATOM 1490 C C . TRP C 1 77 ? 10.133 -54.290 -1.757 1.00 36.52 967 TRP B C 1
ATOM 1491 O O . TRP C 1 77 ? 9.255 -53.490 -1.469 1.00 44.88 967 TRP B O 1
ATOM 1502 N N . THR C 1 78 ? 9.889 -55.328 -2.547 1.00 37.56 968 THR B N 1
ATOM 1503 C CA . THR C 1 78 ? 8.611 -55.458 -3.250 1.00 38.43 968 THR B CA 1
ATOM 1504 C C . THR C 1 78 ? 7.514 -56.084 -2.367 1.00 43.00 968 THR B C 1
ATOM 1505 O O . THR C 1 78 ? 6.378 -56.287 -2.788 1.00 58.22 968 THR B O 1
ATOM 1509 N N . ASP C 1 79 ? 7.857 -56.394 -1.129 1.00 55.37 969 ASP B N 1
ATOM 1510 C CA . ASP C 1 79 ? 6.851 -56.831 -0.176 1.00 48.44 969 ASP B CA 1
ATOM 1511 C C . ASP C 1 79 ? 6.543 -55.712 0.798 1.00 46.83 969 ASP B C 1
ATOM 1512 O O . ASP C 1 79 ? 5.892 -55.969 1.793 1.00 48.89 969 ASP B O 1
ATOM 1517 N N . GLY C 1 80 ? 6.945 -54.472 0.493 1.00 44.50 970 GLY B N 1
ATOM 1518 C CA . GLY C 1 80 ? 6.716 -53.358 1.409 1.00 40.44 970 GLY B CA 1
ATOM 1519 C C . GLY C 1 80 ? 7.738 -53.163 2.543 1.00 49.72 970 GLY B C 1
ATOM 1520 O O . GLY C 1 80 ? 7.826 -52.063 3.127 1.00 44.57 970 GLY B O 1
ATOM 1521 N N . GLN C 1 81 ? 8.481 -54.222 2.886 1.00 41.98 971 GLN B N 1
ATOM 1522 C CA . GLN C 1 81 ? 9.360 -54.230 4.063 1.00 42.89 971 GLN B CA 1
ATOM 1523 C C . GLN C 1 81 ? 10.780 -53.731 3.750 1.00 43.67 971 GLN B C 1
ATOM 1524 O O . GLN C 1 81 ? 11.273 -53.899 2.621 1.00 40.06 971 GLN B O 1
ATOM 1530 N N . VAL C 1 82 ? 11.394 -53.055 4.723 1.00 36.41 972 VAL B N 1
ATOM 1531 C CA . VAL C 1 82 ? 12.738 -52.500 4.565 1.00 40.22 972 VAL B CA 1
ATOM 1532 C C . VAL C 1 82 ? 13.865 -53.459 4.912 1.00 44.73 972 VAL B C 1
ATOM 1533 O O . VAL C 1 82 ? 13.849 -54.096 5.963 1.00 36.61 972 VAL B O 1
ATOM 1537 N N . TYR C 1 83 ? 14.849 -53.543 4.013 1.00 38.24 973 TYR B N 1
ATOM 1538 C CA . TYR C 1 83 ? 16.035 -54.361 4.226 1.00 34.35 973 TYR B CA 1
ATOM 1539 C C . TYR C 1 83 ? 17.324 -53.519 4.236 1.00 41.48 973 TYR B C 1
ATOM 1540 O O . TYR C 1 83 ? 17.430 -52.477 3.573 1.00 43.83 973 TYR B O 1
ATOM 1549 N N . GLY C 1 84 ? 18.320 -53.972 4.975 1.00 40.21 974 GLY B N 1
ATOM 1550 C CA . GLY C 1 84 ? 19.607 -53.291 4.998 1.00 35.01 974 GLY B CA 1
ATOM 1551 C C . GLY C 1 84 ? 20.434 -53.735 3.803 1.00 33.79 974 GLY B C 1
ATOM 1552 O O . GLY C 1 84 ? 20.213 -54.828 3.292 1.00 40.10 974 GLY B O 1
ATOM 1553 N N . ALA C 1 85 ? 21.300 -52.868 3.291 1.00 32.73 975 ALA B N 1
ATOM 1554 C CA . ALA C 1 85 ? 22.145 -53.219 2.144 1.00 32.38 975 ALA B CA 1
ATOM 1555 C C . ALA C 1 85 ? 23.320 -52.278 2.015 1.00 36.50 975 ALA B C 1
ATOM 1556 O O . ALA C 1 85 ? 23.448 -51.302 2.766 1.00 43.73 975 ALA B O 1
ATOM 1558 N N . LYS C 1 86 ? 24.186 -52.575 1.055 1.00 44.15 976 LYS B N 1
ATOM 1559 C CA . LYS C 1 86 ? 25.216 -51.639 0.645 1.00 34.98 976 LYS B CA 1
ATOM 1560 C C . LYS C 1 86 ? 24.968 -51.275 -0.805 1.00 30.23 976 LYS B C 1
ATOM 1561 O O . LYS C 1 86 ? 24.558 -52.128 -1.579 1.00 33.00 976 LYS B O 1
ATOM 1567 N N . PHE C 1 87 ? 25.133 -49.996 -1.147 1.00 31.81 977 PHE B N 1
ATOM 1568 C CA . PHE C 1 87 ? 24.958 -49.558 -2.521 1.00 26.94 977 PHE B CA 1
ATOM 1569 C C . PHE C 1 87 ? 26.092 -50.087 -3.381 1.00 27.20 977 PHE B C 1
ATOM 1570 O O . PHE C 1 87 ? 27.250 -50.017 -3.011 1.00 33.30 977 PHE B O 1
ATOM 1578 N N . VAL C 1 88 ? 25.762 -50.625 -4.540 1.00 29.72 978 VAL B N 1
ATOM 1579 C CA . VAL C 1 88 ? 26.791 -51.163 -5.429 1.00 27.17 978 VAL B CA 1
ATOM 1580 C C . VAL C 1 88 ? 26.998 -50.247 -6.617 1.00 26.36 978 VAL B C 1
ATOM 1581 O O . VAL C 1 88 ? 28.126 -49.855 -6.898 1.00 32.85 978 VAL B O 1
ATOM 1585 N N . ALA C 1 89 ? 25.925 -49.898 -7.317 1.00 25.42 979 ALA B N 1
ATOM 1586 C CA . ALA C 1 89 ? 26.071 -49.112 -8.541 1.00 32.73 979 ALA B CA 1
ATOM 1587 C C . ALA C 1 89 ? 24.752 -48.578 -9.032 1.00 33.04 979 ALA B C 1
ATOM 1588 O O . ALA C 1 89 ? 23.715 -49.160 -8.710 1.00 26.71 979 ALA B O 1
ATOM 1590 N N . SER C 1 90 ? 24.785 -47.450 -9.753 1.00 33.42 980 SER B N 1
ATOM 1591 C CA . SER C 1 90 ? 23.656 -47.109 -10.615 1.00 32.60 980 SER B CA 1
ATOM 1592 C C . SER C 1 90 ? 24.033 -47.478 -12.040 1.00 28.97 980 SER B C 1
ATOM 1593 O O . SER C 1 90 ? 25.136 -47.197 -12.509 1.00 23.81 980 SER B O 1
ATOM 1596 N N . HIS C 1 91 ? 23.078 -48.100 -12.715 1.00 26.80 981 HIS B N 1
ATOM 1597 C CA . HIS C 1 91 ? 23.238 -48.564 -14.078 1.00 34.38 981 HIS B CA 1
ATOM 1598 C C . HIS C 1 91 ? 22.372 -47.774 -15.023 1.00 38.53 981 HIS B C 1
ATOM 1599 O O . HIS C 1 91 ? 21.138 -47.845 -14.934 1.00 38.52 981 HIS B O 1
ATOM 1606 N N . PRO C 1 92 ? 23.002 -46.939 -15.859 1.00 38.45 982 PRO B N 1
ATOM 1607 C CA . PRO C 1 92 ? 22.250 -46.371 -16.989 1.00 27.94 982 PRO B CA 1
ATOM 1608 C C . PRO C 1 92 ? 22.076 -47.432 -18.115 1.00 32.84 982 PRO B C 1
ATOM 1609 O O . PRO C 1 92 ? 23.043 -47.748 -18.816 1.00 31.87 982 PRO B O 1
ATOM 1613 N N . ILE C 1 93 ? 20.857 -47.937 -18.311 1.00 34.93 983 ILE B N 1
ATOM 1614 C CA . ILE C 1 93 ? 20.632 -49.101 -19.171 1.00 28.45 983 ILE B CA 1
ATOM 1615 C C . ILE C 1 93 ? 19.801 -48.748 -20.390 1.00 28.12 983 ILE B C 1
ATOM 1616 O O . ILE C 1 93 ? 18.749 -48.129 -20.271 1.00 36.00 983 ILE B O 1
ATOM 1621 N N . GLN C 1 94 ? 20.232 -49.221 -21.550 1.00 29.06 984 GLN B N 1
ATOM 1622 C CA . GLN C 1 94 ? 19.541 -48.930 -22.799 1.00 32.58 984 GLN B CA 1
ATOM 1623 C C . GLN C 1 94 ? 18.245 -49.706 -22.824 1.00 37.50 984 GLN B C 1
ATOM 1624 O O . GLN C 1 94 ? 18.262 -50.931 -22.790 1.00 32.32 984 GLN B O 1
ATOM 1630 N N . MET C 1 95 ? 17.119 -49.026 -22.856 1.00 28.48 985 MET B N 1
ATOM 1631 C CA . MET C 1 95 ? 15.856 -49.699 -22.961 1.00 35.91 985 MET B CA 1
ATOM 1632 C C . MET C 1 95 ? 15.313 -49.541 -24.335 1.00 39.49 985 MET B C 1
ATOM 1633 O O . MET C 1 95 ? 15.555 -48.561 -24.973 1.00 43.90 985 MET B O 1
ATOM 1638 N N . TYR C 1 96 ? 14.546 -50.506 -24.778 1.00 38.81 986 TYR B N 1
ATOM 1639 C CA . TYR C 1 96 ? 13.943 -50.441 -26.116 1.00 27.65 986 TYR B CA 1
ATOM 1640 C C . TYR C 1 96 ? 12.467 -50.719 -26.008 1.00 26.48 986 TYR B C 1
ATOM 1641 O O . TYR C 1 96 ? 12.051 -51.757 -25.487 1.00 26.26 986 TYR B O 1
ATOM 1650 N N . GLN C 1 97 ? 11.676 -49.755 -26.425 1.00 26.24 987 GLN B N 1
ATOM 1651 C CA . GLN C 1 97 ? 10.256 -49.963 -26.491 1.00 26.69 987 GLN B CA 1
ATOM 1652 C C . GLN C 1 97 ? 9.944 -50.558 -27.836 1.00 27.75 987 GLN B C 1
ATOM 1653 O O . GLN C 1 97 ? 10.226 -49.933 -28.846 1.00 38.15 987 GLN B O 1
ATOM 1659 N N . VAL C 1 98 ? 9.424 -51.781 -27.860 1.00 34.37 988 VAL B N 1
ATOM 1660 C CA . VAL C 1 98 ? 9.169 -52.496 -29.114 1.00 33.61 988 VAL B CA 1
ATOM 1661 C C . VAL C 1 98 ? 7.674 -52.699 -29.376 1.00 37.50 988 VAL B C 1
ATOM 1662 O O . VAL C 1 98 ? 6.876 -52.840 -28.451 1.00 41.87 988 VAL B O 1
ATOM 1666 N N . GLU C 1 99 ? 7.277 -52.609 -30.632 1.00 35.33 989 GLU B N 1
ATOM 1667 C CA . GLU C 1 99 ? 5.879 -52.753 -31.000 1.00 39.40 989 GLU B CA 1
ATOM 1668 C C . GLU C 1 99 ? 5.702 -53.945 -31.917 1.00 28.98 989 GLU B C 1
ATOM 1669 O O . GLU C 1 99 ? 6.465 -54.106 -32.867 1.00 40.17 989 GLU B O 1
ATOM 1675 N N . PHE C 1 100 ? 4.728 -54.790 -31.588 1.00 26.89 990 PHE B N 1
ATOM 1676 C CA . PHE C 1 100 ? 4.376 -55.974 -32.367 1.00 27.82 990 PHE B CA 1
ATOM 1677 C C . PHE C 1 100 ? 3.217 -55.718 -33.334 1.00 30.29 990 PHE B C 1
ATOM 1678 O O . PHE C 1 100 ? 2.508 -54.723 -33.227 1.00 39.59 990 PHE B O 1
ATOM 1686 N N . GLU C 1 101 ? 3.099 -56.581 -34.332 1.00 35.65 991 GLU B N 1
ATOM 1687 C CA . GLU C 1 101 ? 2.079 -56.475 -35.364 1.00 37.70 991 GLU B CA 1
ATOM 1688 C C . GLU C 1 101 ? 0.651 -56.242 -34.822 1.00 38.66 991 GLU B C 1
ATOM 1689 O O . GLU C 1 101 ? -0.150 -55.600 -35.486 1.00 40.89 991 GLU B O 1
ATOM 1695 N N . ASP C 1 102 ? 0.335 -56.717 -33.613 1.00 40.07 992 ASP B N 1
ATOM 1696 C CA . ASP C 1 102 ? -1.046 -56.595 -33.092 1.00 44.22 992 ASP B CA 1
ATOM 1697 C C . ASP C 1 102 ? -1.286 -55.275 -32.334 1.00 49.42 992 ASP B C 1
ATOM 1698 O O . ASP C 1 102 ? -2.393 -55.040 -31.824 1.00 41.99 992 ASP B O 1
ATOM 1703 N N . GLY C 1 103 ? -0.235 -54.457 -32.207 1.00 48.00 993 GLY B N 1
ATOM 1704 C CA . GLY C 1 103 ? -0.312 -53.125 -31.609 1.00 37.94 993 GLY B CA 1
ATOM 1705 C C . GLY C 1 103 ? 0.109 -53.055 -30.153 1.00 46.21 993 GLY B C 1
ATOM 1706 O O . GLY C 1 103 ? 0.041 -51.998 -29.508 1.00 53.46 993 GLY B O 1
ATOM 1707 N N . SER C 1 104 ? 0.696 -54.141 -29.679 1.00 43.45 994 SER B N 1
ATOM 1708 C CA . SER C 1 104 ? 1.042 -54.288 -28.271 1.00 36.29 994 SER B CA 1
ATOM 1709 C C . SER C 1 104 ? 2.526 -54.016 -28.078 1.00 37.41 994 SER B C 1
ATOM 1710 O O . SER C 1 104 ? 3.353 -54.377 -28.920 1.00 43.75 994 SER B O 1
ATOM 1713 N N . GLN C 1 105 ? 2.839 -53.234 -27.061 1.00 32.40 995 GLN B N 1
ATOM 1714 C CA . GLN C 1 105 ? 4.203 -52.808 -26.826 1.00 39.61 995 GLN B CA 1
ATOM 1715 C C . GLN C 1 105 ? 4.811 -53.293 -25.512 1.00 39.20 995 GLN B C 1
ATOM 1716 O O . GLN C 1 105 ? 4.130 -53.393 -24.484 1.00 37.91 995 GLN B O 1
ATOM 1722 N N . LEU C 1 106 ? 6.100 -53.596 -25.568 1.00 30.87 996 LEU B N 1
ATOM 1723 C CA . LEU C 1 106 ? 6.859 -53.958 -24.392 1.00 30.33 996 LEU B CA 1
ATOM 1724 C C . LEU C 1 106 ? 8.024 -52.972 -24.218 1.00 31.02 996 LEU B C 1
ATOM 1725 O O . LEU C 1 106 ? 8.460 -52.334 -25.184 1.00 32.78 996 LEU B O 1
ATOM 1730 N N . VAL C 1 107 ? 8.565 -52.880 -23.010 1.00 31.16 997 VAL B N 1
ATOM 1731 C CA . VAL C 1 107 ? 9.786 -52.135 -22.821 1.00 31.79 997 VAL B CA 1
ATOM 1732 C C . VAL C 1 107 ? 10.851 -53.099 -22.355 1.00 33.29 997 VAL B C 1
ATOM 1733 O O . VAL C 1 107 ? 10.769 -53.599 -21.237 1.00 36.99 997 VAL B O 1
ATOM 1737 N N . VAL C 1 108 ? 11.856 -53.354 -23.199 1.00 35.34 998 VAL B N 1
ATOM 1738 C CA . VAL C 1 108 ? 12.834 -54.409 -22.924 1.00 32.87 998 VAL B CA 1
ATOM 1739 C C . VAL C 1 108 ? 14.291 -53.945 -23.052 1.00 34.15 998 VAL B C 1
ATOM 1740 O O . VAL C 1 108 ? 14.571 -52.904 -23.630 1.00 35.96 998 VAL B O 1
ATOM 1744 N N . LYS C 1 109 ? 15.213 -54.762 -22.578 1.00 36.11 999 LYS B N 1
ATOM 1745 C CA . LYS C 1 109 ? 16.652 -54.537 -22.634 1.00 39.11 999 LYS B CA 1
ATOM 1746 C C . LYS C 1 109 ? 17.403 -55.236 -23.774 1.00 41.81 999 LYS B C 1
ATOM 1747 O O . LYS C 1 109 ? 16.872 -56.109 -24.418 1.00 41.01 999 LYS B O 1
ATOM 1753 N N . ARG C 1 110 ? 18.665 -54.878 -23.983 1.00 46.66 1000 ARG B N 1
ATOM 1754 C CA . ARG C 1 110 ? 19.431 -55.392 -25.139 1.00 43.29 1000 ARG B CA 1
ATOM 1755 C C . ARG C 1 110 ? 19.448 -56.918 -25.350 1.00 47.16 1000 ARG B C 1
ATOM 1756 O O . ARG C 1 110 ? 19.347 -57.379 -26.473 1.00 50.01 1000 ARG B O 1
ATOM 1764 N N . ASP C 1 111 ? 19.615 -57.707 -24.298 1.00 53.81 1001 ASP B N 1
ATOM 1765 C CA . ASP C 1 111 ? 19.724 -59.164 -24.461 1.00 51.32 1001 ASP B CA 1
ATOM 1766 C C . ASP C 1 111 ? 18.401 -59.823 -24.845 1.00 48.97 1001 ASP B C 1
ATOM 1767 O O . ASP C 1 111 ? 18.357 -61.034 -25.089 1.00 51.92 1001 ASP B O 1
ATOM 1772 N N . ASP C 1 112 ? 17.324 -59.040 -24.858 1.00 44.60 1002 ASP B N 1
ATOM 1773 C CA . ASP C 1 112 ? 15.987 -59.564 -25.172 1.00 45.54 1002 ASP B CA 1
ATOM 1774 C C . ASP C 1 112 ? 15.522 -59.183 -26.584 1.00 41.16 1002 ASP B C 1
ATOM 1775 O O . ASP C 1 112 ? 14.453 -59.595 -27.021 1.00 46.71 1002 ASP B O 1
ATOM 1780 N N . VAL C 1 113 ? 16.344 -58.388 -27.271 1.00 39.55 1003 VAL B N 1
ATOM 1781 C CA . VAL C 1 113 ? 16.119 -57.952 -28.644 1.00 39.78 1003 VAL B CA 1
ATOM 1782 C C . VAL C 1 113 ? 17.185 -58.565 -29.536 1.00 45.68 1003 VAL B C 1
ATOM 1783 O O . VAL C 1 113 ? 18.367 -58.587 -29.166 1.00 43.93 1003 VAL B O 1
ATOM 1787 N N . TYR C 1 114 ? 16.778 -59.060 -30.704 1.00 44.52 1004 TYR B N 1
ATOM 1788 C CA . TYR C 1 114 ? 17.695 -59.762 -31.602 1.00 46.87 1004 TYR B CA 1
ATOM 1789 C C . TYR C 1 114 ? 17.738 -59.166 -33.009 1.00 52.86 1004 TYR B C 1
ATOM 1790 O O . TYR C 1 114 ? 16.701 -58.903 -33.617 1.00 56.63 1004 TYR B O 1
ATOM 1799 N N . THR C 1 115 ? 18.946 -58.985 -33.529 1.00 54.22 1005 THR B N 1
ATOM 1800 C CA . THR C 1 115 ? 19.148 -58.385 -34.849 1.00 59.24 1005 THR B CA 1
ATOM 1801 C C . THR C 1 115 ? 19.037 -59.361 -36.035 1.00 46.42 1005 THR B C 1
ATOM 1802 O O . THR C 1 115 ? 19.501 -60.501 -35.974 1.00 50.68 1005 THR B O 1
ATOM 1806 N N . GLN D 2 1 ? 8.942 -53.661 -14.727 1.00 49.80 19 GLN b N 1
ATOM 1807 C CA . GLN D 2 1 ? 8.806 -54.741 -13.753 1.00 49.25 19 GLN b CA 1
ATOM 1808 C C . GLN D 2 1 ? 9.410 -54.391 -12.411 1.00 46.13 19 GLN b C 1
ATOM 1809 O O . GLN D 2 1 ? 10.327 -53.586 -12.325 1.00 53.17 19 GLN b O 1
ATOM 1815 N N . LEU D 2 2 ? 8.933 -55.058 -11.372 1.00 52.26 20 LEU b N 1
ATOM 1816 C CA . LEU D 2 2 ? 9.464 -54.880 -10.024 1.00 46.36 20 LEU b CA 1
ATOM 1817 C C . LEU D 2 2 ? 10.900 -55.409 -9.920 1.00 39.56 20 LEU b C 1
ATOM 1818 O O . LEU D 2 2 ? 11.321 -56.257 -10.695 1.00 45.35 20 LEU b O 1
ATOM 1823 N N . ALA D 2 3 ? 11.641 -54.906 -8.942 1.00 41.49 21 ALA b N 1
ATOM 1824 C CA . ALA D 2 3 ? 12.985 -55.398 -8.657 1.00 41.70 21 ALA b CA 1
ATOM 1825 C C . ALA D 2 3 ? 12.938 -56.854 -8.205 1.00 42.04 21 ALA b C 1
ATOM 1826 O O . ALA D 2 3 ? 11.947 -57.291 -7.609 1.00 42.26 21 ALA b O 1
ATOM 1828 N N . THR D 2 4 ? 13.995 -57.603 -8.530 1.00 41.38 22 THR b N 1
ATOM 1829 C CA . THR D 2 4 ? 14.116 -59.005 -8.137 1.00 42.31 22 THR b CA 1
ATOM 1830 C C . THR D 2 4 ? 15.479 -59.248 -7.461 1.00 49.88 22 THR b C 1
ATOM 1831 O O . THR D 2 4 ? 16.401 -58.447 -7.614 1.00 38.79 22 THR b O 1
ATOM 1847 N N . ALA D 2 6 ? 18.604 -62.304 -6.150 1.00 53.05 24 ALA b N 1
ATOM 1848 C CA . ALA D 2 6 ? 19.257 -63.577 -6.412 1.00 51.74 24 ALA b CA 1
ATOM 1849 C C . ALA D 2 6 ? 20.549 -63.656 -5.613 1.00 55.68 24 ALA b C 1
ATOM 1850 O O . ALA D 2 6 ? 21.067 -62.628 -5.155 1.00 60.59 24 ALA b O 1
ATOM 1852 N N . ALA D 2 7 ? 21.049 -64.874 -5.416 1.00 52.25 25 ALA b N 1
ATOM 1853 C CA . ALA D 2 7 ? 22.340 -65.067 -4.782 1.00 53.41 25 ALA b CA 1
ATOM 1854 C C . ALA D 2 7 ? 23.440 -64.753 -5.796 1.00 55.94 25 ALA b C 1
ATOM 1855 O O . ALA D 2 7 ? 23.248 -64.937 -7.000 1.00 55.70 25 ALA b O 1
ATOM 1857 N N . ARG D 2 8 ? 24.574 -64.245 -5.314 1.00 60.67 26 ARG b N 1
ATOM 1858 C CA . ARG D 2 8 ? 25.724 -63.931 -6.169 1.00 63.58 26 ARG b CA 1
ATOM 1859 C C . ARG D 2 8 ? 26.764 -65.061 -6.107 1.00 71.49 26 ARG b C 1
ATOM 1860 O O . ARG D 2 8 ? 26.476 -66.138 -5.569 1.00 76.25 26 ARG b O 1
ATOM 1868 N N . LYS D 2 9 ? 27.954 -64.808 -6.666 1.00 72.41 27 LYS b N 1
ATOM 1869 C CA . LYS D 2 9 ? 29.058 -65.781 -6.771 1.00 70.18 27 LYS b CA 1
ATOM 1870 C C . LYS D 2 9 ? 28.657 -67.034 -7.549 1.00 74.21 27 LYS b C 1
ATOM 1871 O O . LYS D 2 9 ? 29.487 -67.643 -8.234 1.00 82.74 27 LYS b O 1
ATOM 1877 N N . SER E 1 8 ? -0.076 -33.991 13.631 1.00 77.80 898 SER C N 1
ATOM 1878 C CA . SER E 1 8 ? 0.632 -34.926 12.761 1.00 80.11 898 SER C CA 1
ATOM 1879 C C . SER E 1 8 ? 1.836 -35.593 13.460 1.00 84.64 898 SER C C 1
ATOM 1880 O O . SER E 1 8 ? 1.971 -35.518 14.690 1.00 81.45 898 SER C O 1
ATOM 1883 N N . ILE E 1 9 ? 2.737 -36.181 12.667 1.00 79.81 899 ILE C N 1
ATOM 1884 C CA . ILE E 1 9 ? 3.742 -37.134 13.170 1.00 76.61 899 ILE C CA 1
ATOM 1885 C C . ILE E 1 9 ? 5.174 -36.649 13.071 1.00 77.34 899 ILE C C 1
ATOM 1886 O O . ILE E 1 9 ? 5.574 -36.072 12.063 1.00 84.72 899 ILE C O 1
ATOM 1891 N N . THR E 1 10 ? 5.944 -36.894 14.128 1.00 75.20 900 THR C N 1
ATOM 1892 C CA . THR E 1 10 ? 7.372 -36.635 14.110 1.00 79.66 900 THR C CA 1
ATOM 1893 C C . THR E 1 10 ? 8.131 -37.948 14.248 1.00 73.74 900 THR C C 1
ATOM 1894 O O . THR E 1 10 ? 7.529 -38.977 14.496 1.00 66.77 900 THR C O 1
ATOM 1898 N N . ALA E 1 11 ? 9.454 -37.903 14.113 1.00 82.93 901 ALA C N 1
ATOM 1899 C CA . ALA E 1 11 ? 10.293 -39.106 14.183 1.00 74.87 901 ALA C CA 1
ATOM 1900 C C . ALA E 1 11 ? 10.628 -39.516 15.625 1.00 80.11 901 ALA C C 1
ATOM 1901 O O . ALA E 1 11 ? 10.755 -38.659 16.510 1.00 82.03 901 ALA C O 1
ATOM 1903 N N . GLY E 1 12 ? 10.806 -40.821 15.843 1.00 71.07 902 GLY C N 1
ATOM 1904 C CA . GLY E 1 12 ? 11.090 -41.374 17.161 1.00 74.00 902 GLY C CA 1
ATOM 1905 C C . GLY E 1 12 ? 9.839 -41.691 17.981 1.00 70.36 902 GLY C C 1
ATOM 1906 O O . GLY E 1 12 ? 9.896 -42.417 18.968 1.00 67.30 902 GLY C O 1
ATOM 1907 N N . GLN E 1 13 ? 8.704 -41.172 17.520 1.00 69.50 903 GLN C N 1
ATOM 1908 C CA . GLN E 1 13 ? 7.399 -41.255 18.183 1.00 64.37 903 GLN C CA 1
ATOM 1909 C C . GLN E 1 13 ? 6.849 -42.690 18.263 1.00 70.53 903 GLN C C 1
ATOM 1910 O O . GLN E 1 13 ? 7.167 -43.531 17.421 1.00 66.12 903 GLN C O 1
ATOM 1916 N N . LYS E 1 14 ? 6.055 -42.969 19.301 1.00 64.25 904 LYS C N 1
ATOM 1917 C CA . LYS E 1 14 ? 5.359 -44.246 19.428 1.00 65.55 904 LYS C CA 1
ATOM 1918 C C . LYS E 1 14 ? 3.937 -44.073 18.860 1.00 64.54 904 LYS C C 1
ATOM 1919 O O . LYS E 1 14 ? 3.142 -43.303 19.411 1.00 69.14 904 LYS C O 1
ATOM 1925 N N . VAL E 1 15 ? 3.603 -44.823 17.807 1.00 54.78 905 VAL C N 1
ATOM 1926 C CA . VAL E 1 15 ? 2.304 -44.713 17.135 1.00 50.28 905 VAL C CA 1
ATOM 1927 C C . VAL E 1 15 ? 1.693 -46.077 16.921 1.00 49.02 905 VAL C C 1
ATOM 1928 O O . VAL E 1 15 ? 2.297 -47.111 17.255 1.00 53.37 905 VAL C O 1
ATOM 1932 N N . ILE E 1 16 ? 0.488 -46.070 16.360 1.00 45.16 906 ILE C N 1
ATOM 1933 C CA . ILE E 1 16 ? -0.140 -47.297 15.900 1.00 43.42 906 ILE C CA 1
ATOM 1934 C C . ILE E 1 16 ? -0.320 -47.283 14.396 1.00 49.38 906 ILE C C 1
ATOM 1935 O O . ILE E 1 16 ? -0.918 -46.350 13.861 1.00 61.45 906 ILE C O 1
ATOM 1940 N N . SER E 1 17 ? 0.147 -48.316 13.703 1.00 41.09 907 SER C N 1
ATOM 1941 C CA . SER E 1 17 ? -0.092 -48.381 12.272 1.00 40.58 907 SER C CA 1
ATOM 1942 C C . SER E 1 17 ? -0.344 -49.789 11.797 1.00 38.05 907 SER C C 1
ATOM 1943 O O . SER E 1 17 ? -0.132 -50.759 12.517 1.00 37.06 907 SER C O 1
ATOM 1946 N N . LYS E 1 18 ? -0.749 -49.867 10.536 1.00 37.63 908 LYS C N 1
ATOM 1947 C CA . LYS E 1 18 ? -1.157 -51.094 9.900 1.00 36.84 908 LYS C CA 1
ATOM 1948 C C . LYS E 1 18 ? 0.022 -51.934 9.365 1.00 39.66 908 LYS C C 1
ATOM 1949 O O . LYS E 1 18 ? 0.965 -51.400 8.767 1.00 36.06 908 LYS C O 1
ATOM 1955 N N . HIS E 1 19 ? 0.013 -53.239 9.661 1.00 36.19 909 HIS C N 1
ATOM 1956 C CA . HIS E 1 19 ? 1.045 -54.121 9.130 1.00 37.33 909 HIS C CA 1
ATOM 1957 C C . HIS E 1 19 ? 0.533 -54.627 7.780 1.00 40.53 909 HIS C C 1
ATOM 1958 O O . HIS E 1 19 ? -0.508 -54.190 7.319 1.00 41.69 909 HIS C O 1
ATOM 1965 N N . LYS E 1 20 ? 1.271 -55.514 7.124 1.00 49.18 910 LYS C N 1
ATOM 1966 C CA . LYS E 1 20 ? 0.847 -56.043 5.808 1.00 45.01 910 LYS C CA 1
ATOM 1967 C C . LYS E 1 20 ? -0.473 -56.821 5.832 1.00 45.01 910 LYS C C 1
ATOM 1968 O O . LYS E 1 20 ? -1.252 -56.791 4.867 1.00 41.08 910 LYS C O 1
ATOM 1974 N N . ASN E 1 21 ? -0.726 -57.503 6.947 1.00 43.91 911 ASN C N 1
ATOM 1975 C CA . ASN E 1 21 ? -1.925 -58.323 7.078 1.00 39.57 911 ASN C CA 1
ATOM 1976 C C . ASN E 1 21 ? -3.211 -57.524 7.221 1.00 38.66 911 ASN C C 1
ATOM 1977 O O . ASN E 1 21 ? -4.270 -58.123 7.303 1.00 56.04 911 ASN C O 1
ATOM 1982 N N . GLY E 1 22 ? -3.143 -56.195 7.290 1.00 34.46 912 GLY C N 1
ATOM 1983 C CA . GLY E 1 22 ? -4.355 -55.405 7.417 1.00 34.84 912 GLY C CA 1
ATOM 1984 C C . GLY E 1 22 ? -4.656 -54.924 8.839 1.00 41.05 912 GLY C C 1
ATOM 1985 O O . GLY E 1 22 ? -5.478 -54.013 9.025 1.00 39.93 912 GLY C O 1
ATOM 1986 N N . ARG E 1 23 ? -4.003 -55.522 9.840 1.00 37.27 913 ARG C N 1
ATOM 1987 C CA . ARG E 1 23 ? -4.270 -55.211 11.245 1.00 37.80 913 ARG C CA 1
ATOM 1988 C C . ARG E 1 23 ? -3.372 -54.117 11.813 1.00 36.66 913 ARG C C 1
ATOM 1989 O O . ARG E 1 23 ? -2.266 -53.937 11.354 1.00 37.87 913 ARG C O 1
ATOM 1997 N N . PHE E 1 24 ? -3.842 -53.420 12.841 1.00 36.05 914 PHE C N 1
ATOM 1998 C CA . PHE E 1 24 ? -3.059 -52.392 13.525 1.00 28.42 914 PHE C CA 1
ATOM 1999 C C . PHE E 1 24 ? -2.171 -52.935 14.638 1.00 28.86 914 PHE C C 1
ATOM 2000 O O . PHE E 1 24 ? -2.544 -53.857 15.335 1.00 30.63 914 PHE C O 1
ATOM 2008 N N . TYR E 1 25 ? -1.011 -52.325 14.827 1.00 30.06 915 TYR C N 1
ATOM 2009 C CA . TYR E 1 25 ? -0.080 -52.697 15.887 1.00 31.48 915 TYR C CA 1
ATOM 2010 C C . TYR E 1 25 ? 0.626 -51.455 16.363 1.00 36.98 915 TYR C C 1
ATOM 2011 O O . TYR E 1 25 ? 0.844 -50.519 15.616 1.00 33.22 915 TYR C O 1
ATOM 2020 N N . GLN E 1 26 ? 1.021 -51.461 17.618 1.00 36.81 916 GLN C N 1
ATOM 2021 C CA . GLN E 1 26 ? 1.872 -50.408 18.087 1.00 36.86 916 GLN C CA 1
ATOM 2022 C C . GLN E 1 26 ? 3.202 -50.534 17.377 1.00 45.55 916 GLN C C 1
ATOM 2023 O O . GLN E 1 26 ? 3.679 -51.646 17.108 1.00 43.59 916 GLN C O 1
ATOM 2029 N N . CYS E 1 27 ? 3.776 -49.396 17.026 1.00 45.97 917 CYS C N 1
ATOM 2030 C CA . CYS E 1 27 ? 5.052 -49.390 16.342 1.00 44.34 917 CYS C CA 1
ATOM 2031 C C . CYS E 1 27 ? 5.807 -48.098 16.601 1.00 46.18 917 CYS C C 1
ATOM 2032 O O . CYS E 1 27 ? 5.249 -47.157 17.169 1.00 45.74 917 CYS C O 1
ATOM 2035 N N . GLU E 1 28 ? 7.090 -48.081 16.251 1.00 47.05 918 GLU C N 1
ATOM 2036 C CA . GLU E 1 28 ? 7.876 -46.874 16.426 1.00 52.60 918 GLU C CA 1
ATOM 2037 C C . GLU E 1 28 ? 8.191 -46.248 15.065 1.00 51.71 918 GLU C C 1
ATOM 2038 O O . GLU E 1 28 ? 8.589 -46.946 14.132 1.00 61.40 918 GLU C O 1
ATOM 2044 N N . VAL E 1 29 ? 8.175 -44.921 15.005 1.00 51.83 919 VAL C N 1
ATOM 2045 C CA . VAL E 1 29 ? 8.481 -44.195 13.780 1.00 52.56 919 VAL C CA 1
ATOM 2046 C C . VAL E 1 29 ? 9.971 -43.911 13.729 1.00 58.19 919 VAL C C 1
ATOM 2047 O O . VAL E 1 29 ? 10.505 -43.177 14.561 1.00 57.90 919 VAL C O 1
ATOM 2051 N N . VAL E 1 30 ? 10.663 -44.502 12.768 1.00 61.83 920 VAL C N 1
ATOM 2052 C CA . VAL E 1 30 ? 12.095 -44.289 12.720 1.00 71.44 920 VAL C CA 1
ATOM 2053 C C . VAL E 1 30 ? 12.502 -43.219 11.699 1.00 62.16 920 VAL C C 1
ATOM 2054 O O . VAL E 1 30 ? 13.491 -42.525 11.889 1.00 64.66 920 VAL C O 1
ATOM 2058 N N . ARG E 1 31 ? 11.741 -43.088 10.626 1.00 53.00 921 ARG C N 1
ATOM 2059 C CA . ARG E 1 31 ? 12.079 -42.169 9.551 1.00 51.71 921 ARG C CA 1
ATOM 2060 C C . ARG E 1 31 ? 10.881 -41.578 8.807 1.00 49.10 921 ARG C C 1
ATOM 2061 O O . ARG E 1 31 ? 9.888 -42.254 8.580 1.00 47.24 921 ARG C O 1
ATOM 2069 N N . LEU E 1 32 ? 10.988 -40.338 8.388 1.00 49.05 922 LEU C N 1
ATOM 2070 C CA . LEU E 1 32 ? 10.037 -39.739 7.481 1.00 47.26 922 LEU C CA 1
ATOM 2071 C C . LEU E 1 32 ? 10.610 -39.710 6.087 1.00 50.42 922 LEU C C 1
ATOM 2072 O O . LEU E 1 32 ? 11.544 -39.000 5.813 1.00 48.38 922 LEU C O 1
ATOM 2077 N N . THR E 1 33 ? 10.044 -40.496 5.202 1.00 54.98 923 THR C N 1
ATOM 2078 C CA . THR E 1 33 ? 10.560 -40.596 3.837 1.00 54.31 923 THR C CA 1
ATOM 2079 C C . THR E 1 33 ? 9.853 -39.598 2.932 1.00 58.77 923 THR C C 1
ATOM 2080 O O . THR E 1 33 ? 8.694 -39.236 3.169 1.00 61.57 923 THR C O 1
ATOM 2084 N N . THR E 1 34 ? 10.569 -39.246 1.883 1.00 55.57 924 THR C N 1
ATOM 2085 C CA . THR E 1 34 ? 10.093 -38.422 0.818 1.00 43.53 924 THR C CA 1
ATOM 2086 C C . THR E 1 34 ? 9.815 -39.311 -0.342 1.00 41.75 924 THR C C 1
ATOM 2087 O O . THR E 1 34 ? 10.674 -40.034 -0.781 1.00 40.45 924 THR C O 1
ATOM 2091 N N . GLU E 1 35 ? 8.602 -39.255 -0.840 1.00 45.35 925 GLU C N 1
ATOM 2092 C CA . GLU E 1 35 ? 8.227 -40.090 -1.973 1.00 41.33 925 GLU C CA 1
ATOM 2093 C C . GLU E 1 35 ? 7.521 -39.289 -3.065 1.00 39.16 925 GLU C C 1
ATOM 2094 O O . GLU E 1 35 ? 6.751 -38.381 -2.759 1.00 36.77 925 GLU C O 1
ATOM 2100 N N . THR E 1 36 ? 7.847 -39.539 -4.328 1.00 35.31 926 THR C N 1
ATOM 2101 C CA . THR E 1 36 ? 7.115 -38.921 -5.424 1.00 30.43 926 THR C CA 1
ATOM 2102 C C . THR E 1 36 ? 6.347 -39.995 -6.209 1.00 32.37 926 THR C C 1
ATOM 2103 O O . THR E 1 36 ? 6.947 -40.846 -6.871 1.00 34.47 926 THR C O 1
ATOM 2107 N N . PHE E 1 37 ? 5.024 -39.912 -6.187 1.00 26.35 927 PHE C N 1
ATOM 2108 C CA . PHE E 1 37 ? 4.202 -40.870 -6.895 1.00 25.14 927 PHE C CA 1
ATOM 2109 C C . PHE E 1 37 ? 3.410 -40.195 -8.007 1.00 32.51 927 PHE C C 1
ATOM 2110 O O . PHE E 1 37 ? 2.900 -39.079 -7.833 1.00 24.06 927 PHE C O 1
ATOM 2118 N N . TYR E 1 38 ? 3.279 -40.894 -9.129 1.00 29.71 928 TYR C N 1
ATOM 2119 C CA . TYR E 1 38 ? 2.430 -40.430 -10.211 1.00 24.97 928 TYR C CA 1
ATOM 2120 C C . TYR E 1 38 ? 1.095 -41.119 -10.155 1.00 23.77 928 TYR C C 1
ATOM 2121 O O . TYR E 1 38 ? 0.984 -42.322 -9.851 1.00 23.59 928 TYR C O 1
ATOM 2130 N N . GLU E 1 39 ? 0.070 -40.358 -10.479 1.00 24.60 929 GLU C N 1
ATOM 2131 C CA . GLU E 1 39 ? -1.243 -40.924 -10.601 1.00 21.50 929 GLU C CA 1
ATOM 2132 C C . GLU E 1 39 ? -1.698 -40.825 -12.035 1.00 21.43 929 GLU C C 1
ATOM 2133 O O . GLU E 1 39 ? -1.634 -39.742 -12.653 1.00 21.49 929 GLU C O 1
ATOM 2139 N N . VAL E 1 40 ? -2.187 -41.950 -12.548 1.00 21.46 930 VAL C N 1
ATOM 2140 C CA . VAL E 1 40 ? -2.680 -42.009 -13.919 1.00 34.07 930 VAL C CA 1
ATOM 2141 C C . VAL E 1 40 ? -4.006 -42.746 -13.985 1.00 31.05 930 VAL C C 1
ATOM 2142 O O . VAL E 1 40 ? -4.258 -43.672 -13.203 1.00 26.43 930 VAL C O 1
ATOM 2146 N N . ASN E 1 41 ? -4.826 -42.321 -14.947 1.00 22.80 931 ASN C N 1
ATOM 2147 C CA . ASN E 1 41 ? -6.071 -42.973 -15.299 1.00 23.97 931 ASN C CA 1
ATOM 2148 C C . ASN E 1 41 ? -5.885 -43.806 -16.560 1.00 24.28 931 ASN C C 1
ATOM 2149 O O . ASN E 1 41 ? -5.733 -43.253 -17.647 1.00 26.40 931 ASN C O 1
ATOM 2154 N N . PHE E 1 42 ? -5.854 -45.131 -16.414 1.00 34.28 932 PHE C N 1
ATOM 2155 C CA . PHE E 1 42 ? -5.654 -46.018 -17.568 1.00 35.10 932 PHE C CA 1
ATOM 2156 C C . PHE E 1 42 ? -6.896 -46.019 -18.437 1.00 27.42 932 PHE C C 1
ATOM 2157 O O . PHE E 1 42 ? -7.984 -45.696 -17.957 1.00 37.47 932 PHE C O 1
ATOM 2165 N N . ASP E 1 43 ? -6.736 -46.382 -19.708 1.00 35.44 933 ASP C N 1
ATOM 2166 C CA . ASP E 1 43 ? -7.859 -46.381 -20.664 1.00 39.35 933 ASP C CA 1
ATOM 2167 C C . ASP E 1 43 ? -9.003 -47.356 -20.322 1.00 42.15 933 ASP C C 1
ATOM 2168 O O . ASP E 1 43 ? -10.108 -47.220 -20.825 1.00 36.18 933 ASP C O 1
ATOM 2173 N N . ASP E 1 44 ? -8.749 -48.336 -19.464 1.00 31.47 934 ASP C N 1
ATOM 2174 C CA . ASP E 1 44 ? -9.779 -49.324 -19.142 1.00 31.56 934 ASP C CA 1
ATOM 2175 C C . ASP E 1 44 ? -10.628 -48.989 -17.913 1.00 31.32 934 ASP C C 1
ATOM 2176 O O . ASP E 1 44 ? -11.379 -49.832 -17.411 1.00 39.40 934 ASP C O 1
ATOM 2181 N N . GLY E 1 45 ? -10.481 -47.770 -17.417 1.00 33.20 935 GLY C N 1
ATOM 2182 C CA . GLY E 1 45 ? -11.261 -47.296 -16.285 1.00 34.16 935 GLY C CA 1
ATOM 2183 C C . GLY E 1 45 ? -10.550 -47.490 -14.962 1.00 32.49 935 GLY C C 1
ATOM 2184 O O . GLY E 1 45 ? -10.990 -46.984 -13.924 1.00 36.91 935 GLY C O 1
ATOM 2185 N N . SER E 1 46 ? -9.415 -48.174 -14.988 1.00 27.69 936 SER C N 1
ATOM 2186 C CA . SER E 1 46 ? -8.686 -48.352 -13.746 1.00 28.08 936 SER C CA 1
ATOM 2187 C C . SER E 1 46 ? -7.705 -47.195 -13.581 1.00 26.89 936 SER C C 1
ATOM 2188 O O . SER E 1 46 ? -7.464 -46.431 -14.506 1.00 27.89 936 SER C O 1
ATOM 2191 N N . PHE E 1 47 ? -7.112 -47.102 -12.401 1.00 30.09 937 PHE C N 1
ATOM 2192 C CA . PHE E 1 47 ? -6.224 -46.006 -12.067 1.00 30.66 937 PHE C CA 1
ATOM 2193 C C . PHE E 1 47 ? -5.159 -46.517 -11.140 1.00 25.15 937 PHE C C 1
ATOM 2194 O O . PHE E 1 47 ? -5.369 -47.511 -10.436 1.00 33.20 937 PHE C O 1
ATOM 2202 N N . SER E 1 48 ? -4.022 -45.839 -11.145 1.00 27.27 938 SER C N 1
ATOM 2203 C CA . SER E 1 48 ? -2.956 -46.105 -10.192 1.00 26.55 938 SER C CA 1
ATOM 2204 C C . SER E 1 48 ? -2.474 -44.812 -9.586 1.00 30.43 938 SER C C 1
ATOM 2205 O O . SER E 1 48 ? -2.247 -43.862 -10.352 1.00 35.59 938 SER C O 1
ATOM 2208 N N . ASP E 1 49 ? -2.336 -44.724 -8.254 1.00 24.02 939 ASP C N 1
ATOM 2209 C CA . ASP E 1 49 ? -1.756 -43.497 -7.701 1.00 22.62 939 ASP C CA 1
ATOM 2210 C C . ASP E 1 49 ? -0.401 -43.763 -7.043 1.00 24.21 939 ASP C C 1
ATOM 2211 O O . ASP E 1 49 ? 0.085 -42.933 -6.265 1.00 34.58 939 ASP C O 1
ATOM 2216 N N . ASN E 1 50 ? 0.212 -44.916 -7.326 1.00 27.27 940 ASN C N 1
ATOM 2217 C CA . ASN E 1 50 ? 1.538 -45.224 -6.763 1.00 23.62 940 ASN C CA 1
ATOM 2218 C C . ASN E 1 50 ? 2.533 -45.636 -7.841 1.00 23.65 940 ASN C C 1
ATOM 2219 O O . ASN E 1 50 ? 3.342 -46.530 -7.652 1.00 23.46 940 ASN C O 1
ATOM 2224 N N . LEU E 1 51 ? 2.452 -44.986 -8.969 1.00 26.63 941 LEU C N 1
ATOM 2225 C CA . LEU E 1 51 ? 3.338 -45.207 -10.087 1.00 26.19 941 LEU C CA 1
ATOM 2226 C C . LEU E 1 51 ? 4.698 -44.527 -9.957 1.00 26.23 941 LEU C C 1
ATOM 2227 O O . LEU E 1 51 ? 4.775 -43.444 -9.478 1.00 26.17 941 LEU C O 1
ATOM 2232 N N . TYR E 1 52 ? 5.770 -45.179 -10.371 1.00 27.80 942 TYR C N 1
ATOM 2233 C CA . TYR E 1 52 ? 7.074 -44.520 -10.346 1.00 30.91 942 TYR C CA 1
ATOM 2234 C C . TYR E 1 52 ? 7.173 -43.545 -11.503 1.00 31.53 942 TYR C C 1
ATOM 2235 O O . TYR E 1 52 ? 6.625 -43.807 -12.565 1.00 32.70 942 TYR C O 1
ATOM 2244 N N . PRO E 1 53 ? 7.915 -42.444 -11.316 1.00 33.99 943 PRO C N 1
ATOM 2245 C CA . PRO E 1 53 ? 8.064 -41.467 -12.397 1.00 29.63 943 PRO C CA 1
ATOM 2246 C C . PRO E 1 53 ? 8.643 -42.085 -13.681 1.00 34.47 943 PRO C C 1
ATOM 2247 O O . PRO E 1 53 ? 8.226 -41.704 -14.784 1.00 31.64 943 PRO C O 1
ATOM 2251 N N . GLU E 1 54 ? 9.518 -43.075 -13.559 1.00 26.25 944 GLU C N 1
ATOM 2252 C CA . GLU E 1 54 ? 10.184 -43.583 -14.744 1.00 26.56 944 GLU C CA 1
ATOM 2253 C C . GLU E 1 54 ? 9.343 -44.624 -15.449 1.00 25.02 944 GLU C C 1
ATOM 2254 O O . GLU E 1 54 ? 9.762 -45.184 -16.452 1.00 26.89 944 GLU C O 1
ATOM 2260 N N . ASP E 1 55 ? 8.171 -44.929 -14.914 1.00 26.59 945 ASP C N 1
ATOM 2261 C CA . ASP E 1 55 ? 7.251 -45.776 -15.664 1.00 24.37 945 ASP C CA 1
ATOM 2262 C C . ASP E 1 55 ? 6.507 -44.983 -16.793 1.00 27.95 945 ASP C C 1
ATOM 2263 O O . ASP E 1 55 ? 5.744 -45.572 -17.572 1.00 24.53 945 ASP C O 1
ATOM 2268 N N . ILE E 1 56 ? 6.665 -43.651 -16.844 1.00 30.20 946 ILE C N 1
ATOM 2269 C CA . ILE E 1 56 ? 6.145 -42.895 -17.989 1.00 36.86 946 ILE C CA 1
ATOM 2270 C C . ILE E 1 56 ? 7.191 -42.992 -19.107 1.00 37.77 946 ILE C C 1
ATOM 2271 O O . ILE E 1 56 ? 8.243 -42.360 -19.033 1.00 25.82 946 ILE C O 1
ATOM 2276 N N . VAL E 1 57 ? 6.907 -43.798 -20.133 1.00 34.84 947 VAL C N 1
ATOM 2277 C CA . VAL E 1 57 ? 7.901 -44.048 -21.171 1.00 30.96 947 VAL C CA 1
ATOM 2278 C C . VAL E 1 57 ? 7.680 -43.202 -22.441 1.00 41.47 947 VAL C C 1
ATOM 2279 O O . VAL E 1 57 ? 8.542 -43.196 -23.320 1.00 45.95 947 VAL C O 1
ATOM 2283 N N . SER E 1 58 ? 6.543 -42.499 -22.535 1.00 42.32 948 SER C N 1
ATOM 2284 C CA . SER E 1 58 ? 6.230 -41.651 -23.696 1.00 38.13 948 SER C CA 1
ATOM 2285 C C . SER E 1 58 ? 6.864 -40.252 -23.554 1.00 42.06 948 SER C C 1
ATOM 2286 O O . SER E 1 58 ? 6.777 -39.414 -24.452 1.00 32.71 948 SER C O 1
ATOM 2289 N N . GLN E 1 59 ? 7.453 -39.997 -22.385 1.00 41.79 949 GLN C N 1
ATOM 2290 C CA . GLN E 1 59 ? 8.277 -38.809 -22.184 1.00 36.35 949 GLN C CA 1
ATOM 2291 C C . GLN E 1 59 ? 9.209 -39.066 -21.008 1.00 40.56 949 GLN C C 1
ATOM 2292 O O . GLN E 1 59 ? 8.994 -39.997 -20.213 1.00 37.90 949 GLN C O 1
ATOM 2298 N N . ASP E 1 60 ? 10.290 -38.297 -20.962 1.00 34.94 950 ASP C N 1
ATOM 2299 C CA . ASP E 1 60 ? 11.330 -38.434 -19.935 1.00 34.10 950 ASP C CA 1
ATOM 2300 C C . ASP E 1 60 ? 11.053 -37.520 -18.728 1.00 33.92 950 ASP C C 1
ATOM 2301 O O . ASP E 1 60 ? 11.543 -36.375 -18.686 1.00 34.24 950 ASP C O 1
ATOM 2306 N N . CYS E 1 61 ? 10.261 -38.000 -17.771 1.00 33.06 951 CYS C N 1
ATOM 2307 C CA . CYS E 1 61 ? 9.786 -37.150 -16.663 1.00 36.48 951 CYS C CA 1
ATOM 2308 C C . CYS E 1 61 ? 10.854 -36.774 -15.621 1.00 39.28 951 CYS C C 1
ATOM 2309 O O . CYS E 1 61 ? 10.784 -35.722 -14.977 1.00 37.75 951 CYS C O 1
ATOM 2312 N N . LEU E 1 62 ? 11.858 -37.619 -15.465 1.00 41.20 952 LEU C N 1
ATOM 2313 C CA . LEU E 1 62 ? 12.945 -37.319 -14.559 1.00 35.26 952 LEU C CA 1
ATOM 2314 C C . LEU E 1 62 ? 13.673 -36.111 -15.120 1.00 34.77 952 LEU C C 1
ATOM 2315 O O . LEU E 1 62 ? 14.132 -35.251 -14.383 1.00 32.74 952 LEU C O 1
ATOM 2320 N N . GLN E 1 63 ? 13.761 -36.051 -16.441 1.00 38.52 953 GLN C N 1
ATOM 2321 C CA . GLN E 1 63 ? 14.499 -34.991 -17.114 1.00 31.88 953 GLN C CA 1
ATOM 2322 C C . GLN E 1 63 ? 13.734 -33.680 -17.180 1.00 42.92 953 GLN C C 1
ATOM 2323 O O . GLN E 1 63 ? 14.300 -32.605 -16.921 1.00 42.34 953 GLN C O 1
ATOM 2329 N N . PHE E 1 64 ? 12.439 -33.775 -17.500 1.00 45.42 954 PHE C N 1
ATOM 2330 C CA . PHE E 1 64 ? 11.622 -32.599 -17.810 1.00 39.26 954 PHE C CA 1
ATOM 2331 C C . PHE E 1 64 ? 10.413 -32.393 -16.894 1.00 45.09 954 PHE C C 1
ATOM 2332 O O . PHE E 1 64 ? 9.609 -31.501 -17.134 1.00 45.43 954 PHE C O 1
ATOM 2340 N N . GLY E 1 65 ? 10.298 -33.173 -15.824 1.00 43.65 955 GLY C N 1
ATOM 2341 C CA . GLY E 1 65 ? 9.150 -33.067 -14.941 1.00 44.10 955 GLY C CA 1
ATOM 2342 C C . GLY E 1 65 ? 7.930 -33.852 -15.415 1.00 42.94 955 GLY C C 1
ATOM 2343 O O . GLY E 1 65 ? 8.003 -34.568 -16.410 1.00 36.61 955 GLY C O 1
ATOM 2344 N N . PRO E 1 66 ? 6.804 -33.745 -14.682 1.00 39.69 956 PRO C N 1
ATOM 2345 C CA . PRO E 1 66 ? 5.575 -34.513 -14.924 1.00 32.55 956 PRO C CA 1
ATOM 2346 C C . PRO E 1 66 ? 4.830 -34.047 -16.163 1.00 36.25 956 PRO C C 1
ATOM 2347 O O . PRO E 1 66 ? 4.991 -32.908 -16.549 1.00 48.74 956 PRO C O 1
ATOM 2351 N N . PRO E 1 67 ? 4.035 -34.916 -16.792 1.00 41.22 957 PRO C N 1
ATOM 2352 C CA . PRO E 1 67 ? 3.174 -34.439 -17.882 1.00 35.38 957 PRO C CA 1
ATOM 2353 C C . PRO E 1 67 ? 2.115 -33.483 -17.363 1.00 41.09 957 PRO C C 1
ATOM 2354 O O . PRO E 1 67 ? 1.809 -33.504 -16.166 1.00 39.23 957 PRO C O 1
ATOM 2358 N N . ALA E 1 68 ? 1.537 -32.685 -18.255 1.00 42.74 958 ALA C N 1
ATOM 2359 C CA . ALA E 1 68 ? 0.418 -31.830 -17.888 1.00 40.83 958 ALA C CA 1
ATOM 2360 C C . ALA E 1 68 ? -0.769 -32.717 -17.537 1.00 36.81 958 ALA C C 1
ATOM 2361 O O . ALA E 1 68 ? -0.848 -33.868 -17.958 1.00 48.03 958 ALA C O 1
ATOM 2363 N N . GLU E 1 69 ? -1.672 -32.199 -16.726 1.00 40.30 959 GLU C N 1
ATOM 2364 C CA . GLU E 1 69 ? -2.868 -32.938 -16.374 1.00 45.41 959 GLU C CA 1
ATOM 2365 C C . GLU E 1 69 ? -3.725 -33.243 -17.618 1.00 40.27 959 GLU C C 1
ATOM 2366 O O . GLU E 1 69 ? -3.929 -32.376 -18.466 1.00 45.61 959 GLU C O 1
ATOM 2372 N N . GLY E 1 70 ? -4.184 -34.485 -17.725 1.00 34.87 960 GLY C N 1
ATOM 2373 C CA . GLY E 1 70 ? -5.045 -34.921 -18.810 1.00 35.45 960 GLY C CA 1
ATOM 2374 C C . GLY E 1 70 ? -4.319 -35.289 -20.087 1.00 40.40 960 GLY C C 1
ATOM 2375 O O . GLY E 1 70 ? -4.948 -35.594 -21.107 1.00 48.28 960 GLY C O 1
ATOM 2376 N N . GLU E 1 71 ? -2.992 -35.274 -20.031 1.00 34.78 961 GLU C N 1
ATOM 2377 C CA . GLU E 1 71 ? -2.189 -35.591 -21.195 1.00 34.04 961 GLU C CA 1
ATOM 2378 C C . GLU E 1 71 ? -2.122 -37.096 -21.401 1.00 36.29 961 GLU C C 1
ATOM 2379 O O . GLU E 1 71 ? -1.959 -37.864 -20.444 1.00 34.35 961 GLU C O 1
ATOM 2385 N N . VAL E 1 72 ? -2.230 -37.514 -22.653 1.00 33.07 962 VAL C N 1
ATOM 2386 C CA . VAL E 1 72 ? -2.079 -38.907 -23.016 1.00 32.47 962 VAL C CA 1
ATOM 2387 C C . VAL E 1 72 ? -0.652 -39.356 -22.734 1.00 35.32 962 VAL C C 1
ATOM 2388 O O . VAL E 1 72 ? 0.310 -38.668 -23.104 1.00 37.05 962 VAL C O 1
ATOM 2392 N N . VAL E 1 73 ? -0.515 -40.457 -21.993 1.00 34.15 963 VAL C N 1
ATOM 2393 C CA . VAL E 1 73 ? 0.802 -41.011 -21.722 1.00 33.37 963 VAL C CA 1
ATOM 2394 C C . VAL E 1 73 ? 0.766 -42.526 -21.955 1.00 27.85 963 VAL C C 1
ATOM 2395 O O . VAL E 1 73 ? -0.287 -43.162 -21.907 1.00 27.95 963 VAL C O 1
ATOM 2399 N N . GLN E 1 74 ? 1.934 -43.091 -22.193 1.00 27.60 964 GLN C N 1
ATOM 2400 C CA . GLN E 1 74 ? 2.098 -44.521 -22.239 1.00 32.52 964 GLN C CA 1
ATOM 2401 C C . GLN E 1 74 ? 2.803 -44.909 -20.966 1.00 26.99 964 GLN C C 1
ATOM 2402 O O . GLN E 1 74 ? 3.747 -44.255 -20.580 1.00 30.76 964 GLN C O 1
ATOM 2408 N N . VAL E 1 75 ? 2.345 -45.951 -20.317 1.00 26.82 965 VAL C N 1
ATOM 2409 C CA . VAL E 1 75 ? 2.874 -46.346 -19.043 1.00 31.45 965 VAL C CA 1
ATOM 2410 C C . VAL E 1 75 ? 3.438 -47.749 -19.142 1.00 37.82 965 VAL C C 1
ATOM 2411 O O . VAL E 1 75 ? 2.736 -48.605 -19.545 1.00 26.48 965 VAL C O 1
ATOM 2415 N N . ARG E 1 76 ? 4.703 -47.984 -18.804 1.00 25.94 966 ARG C N 1
ATOM 2416 C CA . ARG E 1 76 ? 5.183 -49.355 -18.725 1.00 27.45 966 ARG C CA 1
ATOM 2417 C C . ARG E 1 76 ? 4.734 -49.938 -17.391 1.00 26.04 966 ARG C C 1
ATOM 2418 O O . ARG E 1 76 ? 5.070 -49.392 -16.341 1.00 35.40 966 ARG C O 1
ATOM 2426 N N . TRP E 1 77 ? 3.957 -51.009 -17.409 1.00 26.65 967 TRP C N 1
ATOM 2427 C CA . TRP E 1 77 ? 3.437 -51.540 -16.156 1.00 26.87 967 TRP C CA 1
ATOM 2428 C C . TRP E 1 77 ? 4.402 -52.549 -15.541 1.00 27.56 967 TRP C C 1
ATOM 2429 O O . TRP E 1 77 ? 5.505 -52.758 -16.042 1.00 31.06 967 TRP C O 1
ATOM 2440 N N . THR E 1 78 ? 3.963 -53.254 -14.510 1.00 29.29 968 THR C N 1
ATOM 2441 C CA . THR E 1 78 ? 4.874 -54.126 -13.782 1.00 32.00 968 THR C CA 1
ATOM 2442 C C . THR E 1 78 ? 5.086 -55.427 -14.528 1.00 35.88 968 THR C C 1
ATOM 2443 O O . THR E 1 78 ? 5.871 -56.259 -14.096 1.00 40.84 968 THR C O 1
ATOM 2447 N N . ASP E 1 79 ? 4.402 -55.598 -15.660 1.00 41.40 969 ASP C N 1
ATOM 2448 C CA . ASP E 1 79 ? 4.621 -56.778 -16.504 1.00 38.34 969 ASP C CA 1
ATOM 2449 C C . ASP E 1 79 ? 5.449 -56.405 -17.748 1.00 35.11 969 ASP C C 1
ATOM 2450 O O . ASP E 1 79 ? 5.385 -57.108 -18.756 1.00 48.21 969 ASP C O 1
ATOM 2455 N N . GLY E 1 80 ? 6.179 -55.294 -17.752 1.00 34.06 970 GLY C N 1
ATOM 2456 C CA . GLY E 1 80 ? 6.991 -55.036 -18.935 1.00 31.06 970 GLY C CA 1
ATOM 2457 C C . GLY E 1 80 ? 6.159 -54.436 -20.043 1.00 37.82 970 GLY C C 1
ATOM 2458 O O . GLY E 1 80 ? 6.670 -53.931 -21.041 1.00 32.99 970 GLY C O 1
ATOM 2459 N N . GLN E 1 81 ? 4.849 -54.588 -19.910 1.00 28.39 971 GLN C N 1
ATOM 2460 C CA . GLN E 1 81 ? 3.912 -54.220 -20.955 1.00 27.00 971 GLN C CA 1
ATOM 2461 C C . GLN E 1 81 ? 3.440 -52.780 -20.815 1.00 31.35 971 GLN C C 1
ATOM 2462 O O . GLN E 1 81 ? 3.258 -52.271 -19.704 1.00 37.06 971 GLN C O 1
ATOM 2468 N N . VAL E 1 82 ? 3.324 -52.119 -21.957 1.00 34.37 972 VAL C N 1
ATOM 2469 C CA . VAL E 1 82 ? 2.950 -50.716 -22.066 1.00 27.93 972 VAL C CA 1
ATOM 2470 C C . VAL E 1 82 ? 1.437 -50.517 -22.191 1.00 26.19 972 VAL C C 1
ATOM 2471 O O . VAL E 1 82 ? 0.776 -51.184 -22.956 1.00 27.15 972 VAL C O 1
ATOM 2475 N N . TYR E 1 83 ? 0.881 -49.615 -21.395 1.00 29.37 973 TYR C N 1
ATOM 2476 C CA . TYR E 1 83 ? -0.551 -49.334 -21.413 1.00 25.98 973 TYR C CA 1
ATOM 2477 C C . TYR E 1 83 ? -0.821 -47.873 -21.641 1.00 35.16 973 TYR C C 1
ATOM 2478 O O . TYR E 1 83 ? -0.038 -47.013 -21.176 1.00 32.82 973 TYR C O 1
ATOM 2487 N N . GLY E 1 84 ? -1.946 -47.576 -22.290 1.00 28.95 974 GLY C N 1
ATOM 2488 C CA . GLY E 1 84 ? -2.330 -46.194 -22.505 1.00 28.00 974 GLY C CA 1
ATOM 2489 C C . GLY E 1 84 ? -3.054 -45.621 -21.300 1.00 27.14 974 GLY C C 1
ATOM 2490 O O . GLY E 1 84 ? -3.867 -46.284 -20.654 1.00 26.55 974 GLY C O 1
ATOM 2491 N N . ALA E 1 85 ? -2.807 -44.350 -21.027 1.00 27.63 975 ALA C N 1
ATOM 2492 C CA . ALA E 1 85 ? -3.413 -43.693 -19.879 1.00 28.00 975 ALA C CA 1
ATOM 2493 C C . ALA E 1 85 ? -3.475 -42.220 -20.101 1.00 29.56 975 ALA C C 1
ATOM 2494 O O . ALA E 1 85 ? -2.921 -41.708 -21.081 1.00 34.86 975 ALA C O 1
ATOM 2496 N N . LYS E 1 86 ? -4.168 -41.537 -19.195 1.00 32.36 976 LYS C N 1
ATOM 2497 C CA . LYS E 1 86 ? -4.128 -40.083 -19.124 1.00 36.97 976 LYS C CA 1
ATOM 2498 C C . LYS E 1 86 ? -3.550 -39.679 -17.761 1.00 31.88 976 LYS C C 1
ATOM 2499 O O . LYS E 1 86 ? -3.909 -40.251 -16.745 1.00 45.06 976 LYS C O 1
ATOM 2505 N N . PHE E 1 87 ? -2.626 -38.728 -17.750 1.00 28.90 977 PHE C N 1
ATOM 2506 C CA . PHE E 1 87 ? -1.977 -38.313 -16.512 1.00 28.32 977 PHE C CA 1
ATOM 2507 C C . PHE E 1 87 ? -2.874 -37.518 -15.579 1.00 29.28 977 PHE C C 1
ATOM 2508 O O . PHE E 1 87 ? -3.595 -36.633 -16.007 1.00 36.02 977 PHE C O 1
ATOM 2516 N N . VAL E 1 88 ? -2.828 -37.825 -14.287 1.00 36.58 978 VAL C N 1
ATOM 2517 C CA . VAL E 1 88 ? -3.675 -37.113 -13.338 1.00 30.92 978 VAL C CA 1
ATOM 2518 C C . VAL E 1 88 ? -2.867 -36.135 -12.463 1.00 39.02 978 VAL C C 1
ATOM 2519 O O . VAL E 1 88 ? -3.151 -34.950 -12.443 1.00 51.02 978 VAL C O 1
ATOM 2523 N N . ALA E 1 89 ? -1.836 -36.607 -11.772 1.00 44.23 979 ALA C N 1
ATOM 2524 C CA . ALA E 1 89 ? -1.119 -35.757 -10.820 1.00 38.74 979 ALA C CA 1
ATOM 2525 C C . ALA E 1 89 ? 0.180 -36.385 -10.326 1.00 37.09 979 ALA C C 1
ATOM 2526 O O . ALA E 1 89 ? 0.301 -37.605 -10.288 1.00 29.55 979 ALA C O 1
ATOM 2528 N N . SER E 1 90 ? 1.129 -35.537 -9.930 1.00 32.10 980 SER C N 1
ATOM 2529 C CA . SER E 1 90 ? 2.315 -35.970 -9.190 1.00 36.50 980 SER C CA 1
ATOM 2530 C C . SER E 1 90 ? 2.032 -35.770 -7.731 1.00 38.56 980 SER C C 1
ATOM 2531 O O . SER E 1 90 ? 1.552 -34.721 -7.347 1.00 45.17 980 SER C O 1
ATOM 2534 N N . HIS E 1 91 ? 2.315 -36.755 -6.904 1.00 34.12 981 HIS C N 1
ATOM 2535 C CA . HIS E 1 91 ? 2.075 -36.567 -5.484 1.00 32.69 981 HIS C CA 1
ATOM 2536 C C . HIS E 1 91 ? 3.391 -36.619 -4.739 1.00 32.90 981 HIS C C 1
ATOM 2537 O O . HIS E 1 91 ? 3.954 -37.692 -4.581 1.00 36.98 981 HIS C O 1
ATOM 2544 N N . PRO E 1 92 ? 3.918 -35.466 -4.324 1.00 34.51 982 PRO C N 1
ATOM 2545 C CA . PRO E 1 92 ? 4.986 -35.533 -3.318 1.00 45.02 982 PRO C CA 1
ATOM 2546 C C . PRO E 1 92 ? 4.384 -35.850 -1.932 1.00 41.86 982 PRO C C 1
ATOM 2547 O O . PRO E 1 92 ? 3.693 -35.023 -1.346 1.00 43.23 982 PRO C O 1
ATOM 2551 N N . ILE E 1 93 ? 4.632 -37.058 -1.439 1.00 39.12 983 ILE C N 1
ATOM 2552 C CA . ILE E 1 93 ? 3.943 -37.586 -0.274 1.00 43.46 983 ILE C CA 1
ATOM 2553 C C . ILE E 1 93 ? 4.915 -37.811 0.880 1.00 42.47 983 ILE C C 1
ATOM 2554 O O . ILE E 1 93 ? 6.100 -38.122 0.687 1.00 35.35 983 ILE C O 1
ATOM 2559 N N . GLN E 1 94 ? 4.434 -37.447 2.060 1.00 53.49 984 GLN C N 1
ATOM 2560 C CA . GLN E 1 94 ? 5.097 -37.717 3.324 1.00 49.60 984 GLN C CA 1
ATOM 2561 C C . GLN E 1 94 ? 4.795 -39.146 3.767 1.00 41.10 984 GLN C C 1
ATOM 2562 O O . GLN E 1 94 ? 3.639 -39.441 4.090 1.00 47.75 984 GLN C O 1
ATOM 2568 N N . MET E 1 95 ? 5.787 -40.036 3.775 1.00 38.55 985 MET C N 1
ATOM 2569 C CA . MET E 1 95 ? 5.555 -41.370 4.347 1.00 37.21 985 MET C CA 1
ATOM 2570 C C . MET E 1 95 ? 6.384 -41.647 5.606 1.00 36.91 985 MET C C 1
ATOM 2571 O O . MET E 1 95 ? 7.369 -40.988 5.869 1.00 44.00 985 MET C O 1
ATOM 2576 N N . TYR E 1 96 ? 5.970 -42.637 6.380 1.00 43.04 986 TYR C N 1
ATOM 2577 C CA . TYR E 1 96 ? 6.591 -42.925 7.676 1.00 36.19 986 TYR C CA 1
ATOM 2578 C C . TYR E 1 96 ? 7.120 -44.327 7.702 1.00 35.34 986 TYR C C 1
ATOM 2579 O O . TYR E 1 96 ? 6.371 -45.285 7.500 1.00 34.74 986 TYR C O 1
ATOM 2588 N N . GLN E 1 97 ? 8.426 -44.442 7.911 1.00 35.34 987 GLN C N 1
ATOM 2589 C CA . GLN E 1 97 ? 9.058 -45.742 8.124 1.00 35.34 987 GLN C CA 1
ATOM 2590 C C . GLN E 1 97 ? 8.904 -46.124 9.574 1.00 37.00 987 GLN C C 1
ATOM 2591 O O . GLN E 1 97 ? 9.353 -45.410 10.450 1.00 38.40 987 GLN C O 1
ATOM 2597 N N . VAL E 1 98 ? 8.162 -47.194 9.811 1.00 38.66 988 VAL C N 1
ATOM 2598 C CA . VAL E 1 98 ? 7.817 -47.594 11.164 1.00 49.04 988 VAL C CA 1
ATOM 2599 C C . VAL E 1 98 ? 8.348 -49.002 11.565 1.00 43.61 988 VAL C C 1
ATOM 2600 O O . VAL E 1 98 ? 8.357 -49.934 10.756 1.00 38.25 988 VAL C O 1
ATOM 2604 N N . GLU E 1 99 ? 8.787 -49.157 12.810 1.00 41.96 989 GLU C N 1
ATOM 2605 C CA . GLU E 1 99 ? 9.366 -50.437 13.240 1.00 44.34 989 GLU C CA 1
ATOM 2606 C C . GLU E 1 99 ? 8.501 -51.152 14.277 1.00 44.89 989 GLU C C 1
ATOM 2607 O O . GLU E 1 99 ? 8.181 -50.603 15.335 1.00 47.33 989 GLU C O 1
ATOM 2613 N N . PHE E 1 100 ? 8.155 -52.399 13.966 1.00 38.04 990 PHE C N 1
ATOM 2614 C CA . PHE E 1 100 ? 7.345 -53.225 14.851 1.00 36.76 990 PHE C CA 1
ATOM 2615 C C . PHE E 1 100 ? 8.242 -54.122 15.702 1.00 44.53 990 PHE C C 1
ATOM 2616 O O . PHE E 1 100 ? 7.772 -54.714 16.686 1.00 60.76 990 PHE C O 1
ATOM 2624 N N . GLY E 1 103 ? 10.910 -55.699 15.348 1.00 60.31 993 GLY C N 1
ATOM 2625 C CA . GLY E 1 103 ? 12.132 -55.389 14.608 1.00 65.58 993 GLY C CA 1
ATOM 2626 C C . GLY E 1 103 ? 11.925 -55.426 13.103 1.00 59.83 993 GLY C C 1
ATOM 2627 O O . GLY E 1 103 ? 12.867 -55.410 12.303 1.00 74.03 993 GLY C O 1
ATOM 2628 N N . SER E 1 104 ? 10.657 -55.372 12.732 1.00 46.36 994 SER C N 1
ATOM 2629 C CA . SER E 1 104 ? 10.213 -55.502 11.366 1.00 47.83 994 SER C CA 1
ATOM 2630 C C . SER E 1 104 ? 9.710 -54.139 10.936 1.00 50.69 994 SER C C 1
ATOM 2631 O O . SER E 1 104 ? 8.927 -53.515 11.649 1.00 49.54 994 SER C O 1
ATOM 2634 N N . GLN E 1 105 ? 10.232 -53.646 9.813 1.00 50.57 995 GLN C N 1
ATOM 2635 C CA . GLN E 1 105 ? 9.905 -52.310 9.354 1.00 41.86 995 GLN C CA 1
ATOM 2636 C C . GLN E 1 105 ? 9.142 -52.216 8.041 1.00 45.03 995 GLN C C 1
ATOM 2637 O O . GLN E 1 105 ? 9.508 -52.818 7.017 1.00 44.92 995 GLN C O 1
ATOM 2643 N N . LEU E 1 106 ? 8.131 -51.357 8.067 1.00 37.89 996 LEU C N 1
ATOM 2644 C CA . LEU E 1 106 ? 7.376 -51.002 6.896 1.00 33.52 996 LEU C CA 1
ATOM 2645 C C . LEU E 1 106 ? 7.485 -49.491 6.677 1.00 32.53 996 LEU C C 1
ATOM 2646 O O . LEU E 1 106 ? 7.916 -48.748 7.560 1.00 32.67 996 LEU C O 1
ATOM 2651 N N . VAL E 1 107 ? 7.134 -49.068 5.469 1.00 31.70 997 VAL C N 1
ATOM 2652 C CA . VAL E 1 107 ? 6.958 -47.677 5.127 1.00 31.50 997 VAL C CA 1
ATOM 2653 C C . VAL E 1 107 ? 5.477 -47.491 4.785 1.00 32.38 997 VAL C C 1
ATOM 2654 O O . VAL E 1 107 ? 4.993 -48.061 3.813 1.00 33.02 997 VAL C O 1
ATOM 2658 N N . VAL E 1 108 ? 4.762 -46.688 5.571 1.00 32.46 998 VAL C N 1
ATOM 2659 C CA . VAL E 1 108 ? 3.313 -46.619 5.500 1.00 32.92 998 VAL C CA 1
ATOM 2660 C C . VAL E 1 108 ? 2.919 -45.176 5.257 1.00 33.94 998 VAL C C 1
ATOM 2661 O O . VAL E 1 108 ? 3.726 -44.273 5.431 1.00 33.08 998 VAL C O 1
ATOM 2665 N N . LYS E 1 109 ? 1.680 -44.952 4.888 1.00 36.71 999 LYS C N 1
ATOM 2666 C CA . LYS E 1 109 ? 1.177 -43.620 4.655 1.00 39.70 999 LYS C CA 1
ATOM 2667 C C . LYS E 1 109 ? 0.617 -42.921 5.880 1.00 41.92 999 LYS C C 1
ATOM 2668 O O . LYS E 1 109 ? 0.371 -43.534 6.865 1.00 56.76 999 LYS C O 1
ATOM 2674 N N . ARG E 1 110 ? 0.453 -41.618 5.818 1.00 44.34 1000 ARG C N 1
ATOM 2675 C CA . ARG E 1 110 ? -0.027 -40.832 6.961 1.00 45.96 1000 ARG C CA 1
ATOM 2676 C C . ARG E 1 110 ? -1.343 -41.343 7.529 1.00 50.31 1000 ARG C C 1
ATOM 2677 O O . ARG E 1 110 ? -1.527 -41.390 8.741 1.00 48.04 1000 ARG C O 1
ATOM 2685 N N . ASP E 1 111 ? -2.256 -41.708 6.635 1.00 54.50 1001 ASP C N 1
ATOM 2686 C CA . ASP E 1 111 ? -3.597 -42.121 7.009 1.00 56.21 1001 ASP C CA 1
ATOM 2687 C C . ASP E 1 111 ? -3.637 -43.476 7.725 1.00 60.09 1001 ASP C C 1
ATOM 2688 O O . ASP E 1 111 ? -4.679 -43.885 8.239 1.00 69.44 1001 ASP C O 1
ATOM 2693 N N . ASP E 1 112 ? -2.512 -44.176 7.757 1.00 52.08 1002 ASP C N 1
ATOM 2694 C CA . ASP E 1 112 ? -2.454 -45.467 8.432 1.00 52.14 1002 ASP C CA 1
ATOM 2695 C C . ASP E 1 112 ? -1.748 -45.392 9.780 1.00 49.13 1002 ASP C C 1
ATOM 2696 O O . ASP E 1 112 ? -1.587 -46.410 10.445 1.00 56.86 1002 ASP C O 1
ATOM 2701 N N . VAL E 1 113 ? -1.320 -44.199 10.171 1.00 47.60 1003 VAL C N 1
ATOM 2702 C CA . VAL E 1 113 ? -0.643 -44.028 11.438 1.00 47.93 1003 VAL C CA 1
ATOM 2703 C C . VAL E 1 113 ? -1.499 -43.220 12.418 1.00 49.24 1003 VAL C C 1
ATOM 2704 O O . VAL E 1 113 ? -2.327 -43.778 13.158 1.00 57.92 1003 VAL C O 1
ATOM 2708 N N . LEU F 2 2 ? 6.168 -51.142 -5.028 1.00 67.90 20 LEU c N 1
ATOM 2709 C CA . LEU F 2 2 ? 4.832 -51.586 -5.427 1.00 56.51 20 LEU c CA 1
ATOM 2710 C C . LEU F 2 2 ? 4.194 -50.501 -6.287 1.00 43.81 20 LEU c C 1
ATOM 2711 O O . LEU F 2 2 ? 4.272 -49.336 -5.942 1.00 57.64 20 LEU c O 1
ATOM 2716 N N . ALA F 2 3 ? 3.653 -50.901 -7.437 1.00 31.25 21 ALA c N 1
ATOM 2717 C CA . ALA F 2 3 ? 2.904 -50.027 -8.355 1.00 43.47 21 ALA c CA 1
ATOM 2718 C C . ALA F 2 3 ? 1.613 -50.773 -8.749 1.00 37.77 21 ALA c C 1
ATOM 2719 O O . ALA F 2 3 ? 1.637 -51.704 -9.555 1.00 36.83 21 ALA c O 1
ATOM 2721 N N . THR F 2 4 ? 0.511 -50.407 -8.110 1.00 30.24 22 THR c N 1
ATOM 2722 C CA . THR F 2 4 ? -0.713 -51.167 -8.228 1.00 29.46 22 THR c CA 1
ATOM 2723 C C . THR F 2 4 ? -1.810 -50.352 -8.874 1.00 25.60 22 THR c C 1
ATOM 2724 O O . THR F 2 4 ? -1.778 -49.125 -8.841 1.00 23.64 22 THR c O 1
ATOM 2740 N N . ALA F 2 6 ? -6.323 -50.364 -9.645 1.00 27.16 24 ALA c N 1
ATOM 2741 C CA . ALA F 2 6 ? -7.623 -50.824 -9.193 1.00 28.38 24 ALA c CA 1
ATOM 2742 C C . ALA F 2 6 ? -8.698 -50.057 -9.959 1.00 24.27 24 ALA c C 1
ATOM 2743 O O . ALA F 2 6 ? -8.405 -49.057 -10.606 1.00 27.20 24 ALA c O 1
ATOM 2745 N N . ALA F 2 7 ? -9.942 -50.473 -9.843 1.00 27.06 25 ALA c N 1
ATOM 2746 C CA . ALA F 2 7 ? -11.024 -49.776 -10.516 1.00 33.11 25 ALA c CA 1
ATOM 2747 C C . ALA F 2 7 ? -11.307 -48.416 -9.890 1.00 39.67 25 ALA c C 1
ATOM 2748 O O . ALA F 2 7 ? -11.271 -48.297 -8.683 1.00 47.72 25 ALA c O 1
ATOM 2750 N N . ARG F 2 8 ? -11.638 -47.409 -10.702 1.00 49.83 26 ARG c N 1
ATOM 2751 C CA . ARG F 2 8 ? -12.026 -46.087 -10.183 1.00 50.55 26 ARG c CA 1
ATOM 2752 C C . ARG F 2 8 ? -13.434 -46.060 -9.587 1.00 52.90 26 ARG c C 1
ATOM 2753 O O . ARG F 2 8 ? -14.380 -46.522 -10.208 1.00 52.51 26 ARG c O 1
ATOM 2761 N N . SER G 1 8 ? 29.443 -16.915 -38.182 1.00 82.99 898 SER D N 1
ATOM 2762 C CA . SER G 1 8 ? 29.912 -18.005 -37.331 1.00 84.74 898 SER D CA 1
ATOM 2763 C C . SER G 1 8 ? 29.894 -19.374 -38.050 1.00 88.97 898 SER D C 1
ATOM 2764 O O . SER G 1 8 ? 29.753 -19.436 -39.282 1.00 90.74 898 SER D O 1
ATOM 2767 N N . ILE G 1 9 ? 29.970 -20.460 -37.271 1.00 84.23 899 ILE D N 1
ATOM 2768 C CA . ILE G 1 9 ? 30.298 -21.802 -37.787 1.00 77.88 899 ILE D CA 1
ATOM 2769 C C . ILE G 1 9 ? 29.175 -22.817 -37.676 1.00 79.08 899 ILE D C 1
ATOM 2770 O O . ILE G 1 9 ? 28.502 -22.901 -36.648 1.00 86.64 899 ILE D O 1
ATOM 2775 N N . THR G 1 10 ? 28.993 -23.598 -38.738 1.00 74.54 900 THR D N 1
ATOM 2776 C CA . THR G 1 10 ? 28.068 -24.721 -38.719 1.00 81.08 900 THR D CA 1
ATOM 2777 C C . THR G 1 10 ? 28.827 -26.033 -38.866 1.00 74.93 900 THR D C 1
ATOM 2778 O O . THR G 1 10 ? 30.021 -26.026 -39.111 1.00 71.02 900 THR D O 1
ATOM 2782 N N . ALA G 1 11 ? 28.124 -27.155 -38.730 1.00 80.66 901 ALA D N 1
ATOM 2783 C CA . ALA G 1 11 ? 28.741 -28.484 -38.801 1.00 71.92 901 ALA D CA 1
ATOM 2784 C C . ALA G 1 11 ? 28.909 -28.990 -40.240 1.00 78.72 901 ALA D C 1
ATOM 2785 O O . ALA G 1 11 ? 28.073 -28.706 -41.110 1.00 77.86 901 ALA D O 1
ATOM 2787 N N . GLY G 1 12 ? 29.957 -29.787 -40.461 1.00 74.55 902 GLY D N 1
ATOM 2788 C CA . GLY G 1 12 ? 30.292 -30.310 -41.778 1.00 74.38 902 GLY D CA 1
ATOM 2789 C C . GLY G 1 12 ? 31.189 -29.384 -42.601 1.00 74.49 902 GLY D C 1
ATOM 2790 O O . GLY G 1 12 ? 31.781 -29.802 -43.590 1.00 66.10 902 GLY D O 1
ATOM 2791 N N . GLN G 1 13 ? 31.315 -28.140 -42.142 1.00 76.29 903 GLN D N 1
ATOM 2792 C CA . GLN G 1 13 ? 32.040 -27.048 -42.811 1.00 64.97 903 GLN D CA 1
ATOM 2793 C C . GLN G 1 13 ? 33.558 -27.278 -42.913 1.00 69.40 903 GLN D C 1
ATOM 2794 O O . GLN G 1 13 ? 34.144 -27.963 -42.074 1.00 66.85 903 GLN D O 1
ATOM 2800 N N . LYS G 1 14 ? 34.185 -26.725 -43.954 1.00 62.97 904 LYS D N 1
ATOM 2801 C CA . LYS G 1 14 ? 35.640 -26.763 -44.081 1.00 64.96 904 LYS D CA 1
ATOM 2802 C C . LYS G 1 14 ? 36.209 -25.447 -43.508 1.00 62.74 904 LYS D C 1
ATOM 2803 O O . LYS G 1 14 ? 35.935 -24.367 -44.038 1.00 62.65 904 LYS D O 1
ATOM 2809 N N . VAL G 1 15 ? 37.030 -25.539 -42.463 1.00 57.26 905 VAL D N 1
ATOM 2810 C CA . VAL G 1 15 ? 37.576 -24.348 -41.799 1.00 51.98 905 VAL D CA 1
ATOM 2811 C C . VAL G 1 15 ? 39.065 -24.467 -41.587 1.00 47.30 905 VAL D C 1
ATOM 2812 O O . VAL G 1 15 ? 39.680 -25.493 -41.915 1.00 47.72 905 VAL D O 1
ATOM 2816 N N . ILE G 1 16 ? 39.642 -23.405 -41.041 1.00 46.88 906 ILE D N 1
ATOM 2817 C CA . ILE G 1 16 ? 41.022 -23.465 -40.602 1.00 45.38 906 ILE D CA 1
ATOM 2818 C C . ILE G 1 16 ? 41.094 -23.305 -39.098 1.00 51.79 906 ILE D C 1
ATOM 2819 O O . ILE G 1 16 ? 40.556 -22.334 -38.560 1.00 64.92 906 ILE D O 1
ATOM 2824 N N . SER G 1 17 ? 41.771 -24.227 -38.419 1.00 43.44 907 SER D N 1
ATOM 2825 C CA . SER G 1 17 ? 41.945 -24.112 -36.981 1.00 43.02 907 SER D CA 1
ATOM 2826 C C . SER G 1 17 ? 43.294 -24.595 -36.497 1.00 40.67 907 SER D C 1
ATOM 2827 O O . SER G 1 17 ? 44.043 -25.246 -37.224 1.00 38.79 907 SER D O 1
ATOM 2830 N N . LYS G 1 18 ? 43.548 -24.301 -35.223 1.00 41.08 908 LYS D N 1
ATOM 2831 C CA . LYS G 1 18 ? 44.813 -24.553 -34.576 1.00 40.66 908 LYS D CA 1
ATOM 2832 C C . LYS G 1 18 ? 44.964 -25.992 -34.033 1.00 39.56 908 LYS D C 1
ATOM 2833 O O . LYS G 1 18 ? 44.037 -26.534 -33.412 1.00 39.67 908 LYS D O 1
ATOM 2839 N N . HIS G 1 19 ? 46.103 -26.634 -34.325 1.00 38.77 909 HIS D N 1
ATOM 2840 C CA . HIS G 1 19 ? 46.367 -27.965 -33.781 1.00 38.79 909 HIS D CA 1
ATOM 2841 C C . HIS G 1 19 ? 47.079 -27.793 -32.428 1.00 39.16 909 HIS D C 1
ATOM 2842 O O . HIS G 1 19 ? 47.212 -26.679 -31.939 1.00 39.70 909 HIS D O 1
ATOM 2849 N N . LYS G 1 20 ? 47.485 -28.887 -31.792 1.00 49.09 910 LYS D N 1
ATOM 2850 C CA . LYS G 1 20 ? 48.150 -28.806 -30.468 1.00 47.95 910 LYS D CA 1
ATOM 2851 C C . LYS G 1 20 ? 49.476 -28.052 -30.477 1.00 48.49 910 LYS D C 1
ATOM 2852 O O . LYS G 1 20 ? 49.809 -27.333 -29.523 1.00 45.10 910 LYS D O 1
ATOM 2858 N N . ASN G 1 21 ? 50.200 -28.181 -31.587 1.00 42.29 911 ASN D N 1
ATOM 2859 C CA . ASN G 1 21 ? 51.506 -27.558 -31.741 1.00 37.50 911 ASN D CA 1
ATOM 2860 C C . ASN G 1 21 ? 51.447 -26.040 -31.890 1.00 46.68 911 ASN D C 1
ATOM 2861 O O . ASN G 1 21 ? 52.490 -25.413 -32.035 1.00 60.86 911 ASN D O 1
ATOM 2866 N N . GLY G 1 22 ? 50.254 -25.447 -31.927 1.00 37.44 912 GLY D N 1
ATOM 2867 C CA . GLY G 1 22 ? 50.151 -24.005 -32.035 1.00 38.10 912 GLY D CA 1
ATOM 2868 C C . GLY G 1 22 ? 49.867 -23.481 -33.442 1.00 39.54 912 GLY D C 1
ATOM 2869 O O . GLY G 1 22 ? 49.470 -22.329 -33.600 1.00 46.33 912 GLY D O 1
ATOM 2870 N N . ARG G 1 23 ? 50.075 -24.318 -34.459 1.00 41.34 913 ARG D N 1
ATOM 2871 C CA . ARG G 1 23 ? 49.929 -23.907 -35.854 1.00 40.99 913 ARG D CA 1
ATOM 2872 C C . ARG G 1 23 ? 48.541 -24.162 -36.429 1.00 36.52 913 ARG D C 1
ATOM 2873 O O . ARG G 1 23 ? 47.867 -25.078 -36.019 1.00 39.88 913 ARG D O 1
ATOM 2881 N N . PHE G 1 24 ? 48.166 -23.392 -37.438 1.00 36.62 914 PHE D N 1
ATOM 2882 C CA . PHE G 1 24 ? 46.897 -23.550 -38.147 1.00 31.38 914 PHE D CA 1
ATOM 2883 C C . PHE G 1 24 ? 46.930 -24.576 -39.273 1.00 31.20 914 PHE D C 1
ATOM 2884 O O . PHE G 1 24 ? 47.940 -24.739 -39.932 1.00 33.37 914 PHE D O 1
ATOM 2892 N N . TYR G 1 25 ? 45.813 -25.260 -39.487 1.00 30.81 915 TYR D N 1
ATOM 2893 C CA . TYR G 1 25 ? 45.656 -26.254 -40.552 1.00 31.87 915 TYR D CA 1
ATOM 2894 C C . TYR G 1 25 ? 44.231 -26.244 -41.050 1.00 38.40 915 TYR D C 1
ATOM 2895 O O . TYR G 1 25 ? 43.298 -25.929 -40.325 1.00 33.57 915 TYR D O 1
ATOM 2904 N N . GLN G 1 26 ? 44.044 -26.611 -42.302 1.00 39.30 916 GLN D N 1
ATOM 2905 C CA . GLN G 1 26 ? 42.701 -26.843 -42.759 1.00 37.23 916 GLN D CA 1
ATOM 2906 C C . GLN G 1 26 ? 42.154 -28.063 -42.049 1.00 41.21 916 GLN D C 1
ATOM 2907 O O . GLN G 1 26 ? 42.888 -29.012 -41.735 1.00 41.22 916 GLN D O 1
ATOM 2913 N N . CYS G 1 27 ? 40.880 -27.999 -41.715 1.00 42.72 917 CYS D N 1
ATOM 2914 C CA . CYS G 1 27 ? 40.228 -29.098 -41.036 1.00 47.28 917 CYS D CA 1
ATOM 2915 C C . CYS G 1 27 ? 38.735 -29.085 -41.298 1.00 44.24 917 CYS D C 1
ATOM 2916 O O . CYS G 1 27 ? 38.227 -28.157 -41.929 1.00 44.81 917 CYS D O 1
ATOM 2919 N N . GLU G 1 28 ? 38.062 -30.166 -40.918 1.00 46.54 918 GLU D N 1
ATOM 2920 C CA . GLU G 1 28 ? 36.619 -30.236 -41.078 1.00 50.54 918 GLU D CA 1
ATOM 2921 C C . GLU G 1 28 ? 35.920 -30.178 -39.716 1.00 56.56 918 GLU D C 1
ATOM 2922 O O . GLU G 1 28 ? 36.334 -30.855 -38.771 1.00 60.50 918 GLU D O 1
ATOM 2928 N N . VAL G 1 29 ? 34.773 -29.509 -39.662 1.00 56.50 919 VAL D N 1
ATOM 2929 C CA . VAL G 1 29 ? 33.993 -29.409 -38.436 1.00 51.83 919 VAL D CA 1
ATOM 2930 C C . VAL G 1 29 ? 33.013 -30.566 -38.389 1.00 56.75 919 VAL D C 1
ATOM 2931 O O . VAL G 1 29 ? 32.109 -30.660 -39.216 1.00 63.38 919 VAL D O 1
ATOM 2935 N N . VAL G 1 30 ? 33.178 -31.467 -37.434 1.00 59.74 920 VAL D N 1
ATOM 2936 C CA . VAL G 1 30 ? 32.274 -32.600 -37.408 1.00 63.52 920 VAL D CA 1
ATOM 2937 C C . VAL G 1 30 ? 31.132 -32.410 -36.405 1.00 58.50 920 VAL D C 1
ATOM 2938 O O . VAL G 1 30 ? 30.029 -32.885 -36.630 1.00 63.60 920 VAL D O 1
ATOM 2942 N N . ARG G 1 31 ? 31.394 -31.697 -35.320 1.00 55.58 921 ARG D N 1
ATOM 2943 C CA . ARG G 1 31 ? 30.428 -31.521 -34.242 1.00 52.26 921 ARG D CA 1
ATOM 2944 C C . ARG G 1 31 ? 30.517 -30.183 -33.502 1.00 49.34 921 ARG D C 1
ATOM 2945 O O . ARG G 1 31 ? 31.597 -29.654 -33.292 1.00 47.52 921 ARG D O 1
ATOM 2953 N N . LEU G 1 32 ? 29.393 -29.678 -33.043 1.00 49.00 922 LEU D N 1
ATOM 2954 C CA . LEU G 1 32 ? 29.337 -28.533 -32.156 1.00 49.15 922 LEU D CA 1
ATOM 2955 C C . LEU G 1 32 ? 29.016 -28.955 -30.738 1.00 49.92 922 LEU D C 1
ATOM 2956 O O . LEU G 1 32 ? 27.904 -29.309 -30.423 1.00 59.96 922 LEU D O 1
ATOM 2961 N N . THR G 1 33 ? 29.998 -28.915 -29.872 1.00 55.39 923 THR D N 1
ATOM 2962 C CA . THR G 1 33 ? 29.829 -29.400 -28.500 1.00 53.50 923 THR D CA 1
ATOM 2963 C C . THR G 1 33 ? 29.325 -28.284 -27.590 1.00 57.52 923 THR D C 1
ATOM 2964 O O . THR G 1 33 ? 29.582 -27.102 -27.837 1.00 56.45 923 THR D O 1
ATOM 2968 N N . THR G 1 34 ? 28.523 -28.665 -26.599 1.00 53.79 924 THR D N 1
ATOM 2969 C CA . THR G 1 34 ? 28.145 -27.773 -25.513 1.00 49.95 924 THR D CA 1
ATOM 2970 C C . THR G 1 34 ? 29.002 -28.079 -24.287 1.00 40.83 924 THR D C 1
ATOM 2971 O O . THR G 1 34 ? 29.088 -29.226 -23.841 1.00 45.17 924 THR D O 1
ATOM 2975 N N . GLU G 1 35 ? 29.708 -27.056 -23.814 1.00 41.95 925 GLU D N 1
ATOM 2976 C CA . GLU G 1 35 ? 30.634 -27.169 -22.691 1.00 42.68 925 GLU D CA 1
ATOM 2977 C C . GLU G 1 35 ? 30.293 -26.178 -21.584 1.00 42.74 925 GLU D C 1
ATOM 2978 O O . GLU G 1 35 ? 29.898 -25.052 -21.878 1.00 44.27 925 GLU D O 1
ATOM 2984 N N . THR G 1 36 ? 30.348 -26.597 -20.323 1.00 36.86 926 THR D N 1
ATOM 2985 C CA . THR G 1 36 ? 30.160 -25.650 -19.226 1.00 29.57 926 THR D CA 1
ATOM 2986 C C . THR G 1 36 ? 31.462 -25.513 -18.432 1.00 28.14 926 THR D C 1
ATOM 2987 O O . THR G 1 36 ? 31.859 -26.444 -17.731 1.00 33.18 926 THR D O 1
ATOM 2991 N N . PHE G 1 37 ? 32.067 -24.330 -18.457 1.00 25.95 927 PHE D N 1
ATOM 2992 C CA . PHE G 1 37 ? 33.302 -24.107 -17.735 1.00 25.02 927 PHE D CA 1
ATOM 2993 C C . PHE G 1 37 ? 33.119 -23.066 -16.636 1.00 30.88 927 PHE D C 1
ATOM 2994 O O . PHE G 1 37 ? 32.451 -22.049 -16.837 1.00 23.43 927 PHE D O 1
ATOM 3002 N N . TYR G 1 38 ? 33.771 -23.294 -15.501 1.00 25.74 928 TYR D N 1
ATOM 3003 C CA . TYR G 1 38 ? 33.787 -22.314 -14.433 1.00 23.87 928 TYR D CA 1
ATOM 3004 C C . TYR G 1 38 ? 35.052 -21.506 -14.504 1.00 25.80 928 TYR D C 1
ATOM 3005 O O . TYR G 1 38 ? 36.142 -22.003 -14.855 1.00 26.58 928 TYR D O 1
ATOM 3014 N N . GLU G 1 39 ? 34.905 -20.242 -14.171 1.00 25.26 929 GLU D N 1
ATOM 3015 C CA . GLU G 1 39 ? 36.050 -19.389 -14.066 1.00 26.67 929 GLU D CA 1
ATOM 3016 C C . GLU G 1 39 ? 36.207 -18.972 -12.634 1.00 20.88 929 GLU D C 1
ATOM 3017 O O . GLU G 1 39 ? 35.247 -18.551 -11.986 1.00 26.54 929 GLU D O 1
ATOM 3023 N N . VAL G 1 40 ? 37.427 -19.088 -12.139 1.00 23.33 930 VAL D N 1
ATOM 3024 C CA . VAL G 1 40 ? 37.711 -18.692 -10.761 1.00 30.59 930 VAL D CA 1
ATOM 3025 C C . VAL G 1 40 ? 38.997 -17.895 -10.717 1.00 29.31 930 VAL D C 1
ATOM 3026 O O . VAL G 1 40 ? 39.885 -18.081 -11.552 1.00 32.82 930 VAL D O 1
ATOM 3030 N N . ASN G 1 41 ? 39.049 -16.983 -9.750 1.00 31.04 931 ASN D N 1
ATOM 3031 C CA . ASN G 1 41 ? 40.223 -16.215 -9.398 1.00 24.24 931 ASN D CA 1
ATOM 3032 C C . ASN G 1 41 ? 40.863 -16.785 -8.126 1.00 26.46 931 ASN D C 1
ATOM 3033 O O . ASN G 1 41 ? 40.292 -16.672 -7.042 1.00 27.09 931 ASN D O 1
ATOM 3038 N N . PHE G 1 42 ? 42.012 -17.442 -8.268 1.00 32.54 932 PHE D N 1
ATOM 3039 C CA . PHE G 1 42 ? 42.697 -18.061 -7.123 1.00 34.59 932 PHE D CA 1
ATOM 3040 C C . PHE G 1 42 ? 43.321 -17.001 -6.228 1.00 30.54 932 PHE D C 1
ATOM 3041 O O . PHE G 1 42 ? 43.582 -15.887 -6.685 1.00 40.16 932 PHE D O 1
ATOM 3049 N N . ASP G 1 43 ? 43.556 -17.345 -4.962 1.00 33.28 933 ASP D N 1
ATOM 3050 C CA . ASP G 1 43 ? 44.123 -16.394 -3.981 1.00 38.55 933 ASP D CA 1
ATOM 3051 C C . ASP G 1 43 ? 45.546 -15.885 -4.298 1.00 38.46 933 ASP D C 1
ATOM 3052 O O . ASP G 1 43 ? 45.979 -14.871 -3.769 1.00 37.81 933 ASP D O 1
ATOM 3057 N N . ASP G 1 44 ? 46.277 -16.579 -5.162 1.00 35.62 934 ASP D N 1
ATOM 3058 C CA . ASP G 1 44 ? 47.646 -16.174 -5.504 1.00 33.31 934 ASP D CA 1
ATOM 3059 C C . ASP G 1 44 ? 47.761 -15.278 -6.751 1.00 30.00 934 ASP D C 1
ATOM 3060 O O . ASP G 1 44 ? 48.852 -15.037 -7.277 1.00 39.12 934 ASP D O 1
ATOM 3065 N N . GLY G 1 45 ? 46.625 -14.809 -7.233 1.00 30.71 935 GLY D N 1
ATOM 3066 C CA . GLY G 1 45 ? 46.592 -13.901 -8.364 1.00 38.54 935 GLY D CA 1
ATOM 3067 C C . GLY G 1 45 ? 46.406 -14.621 -9.681 1.00 28.81 935 GLY D C 1
ATOM 3068 O O . GLY G 1 45 ? 46.199 -13.993 -10.723 1.00 29.56 935 GLY D O 1
ATOM 3069 N N . SER G 1 46 ? 46.432 -15.946 -9.650 1.00 26.62 936 SER D N 1
ATOM 3070 C CA . SER G 1 46 ? 46.219 -16.667 -10.892 1.00 26.30 936 SER D CA 1
ATOM 3071 C C . SER G 1 46 ? 44.730 -16.938 -11.054 1.00 37.23 936 SER D C 1
ATOM 3072 O O . SER G 1 46 ? 43.954 -16.797 -10.108 1.00 31.15 936 SER D O 1
ATOM 3075 N N . PHE G 1 47 ? 44.350 -17.388 -12.245 1.00 38.28 937 PHE D N 1
ATOM 3076 C CA . PHE G 1 47 ? 42.952 -17.618 -12.574 1.00 35.55 937 PHE D CA 1
ATOM 3077 C C . PHE G 1 47 ? 42.859 -18.804 -13.500 1.00 28.28 937 PHE D C 1
ATOM 3078 O O . PHE G 1 47 ? 43.814 -19.138 -14.209 1.00 28.95 937 PHE D O 1
ATOM 3086 N N . SER G 1 48 ? 41.707 -19.446 -13.475 1.00 26.48 938 SER D N 1
ATOM 3087 C CA . SER G 1 48 ? 41.404 -20.491 -14.428 1.00 30.54 938 SER D CA 1
ATOM 3088 C C . SER G 1 48 ? 40.034 -20.236 -15.008 1.00 30.97 938 SER D C 1
ATOM 3089 O O . SER G 1 48 ? 39.123 -19.870 -14.238 1.00 36.35 938 SER D O 1
ATOM 3092 N N . ASP G 1 49 ? 39.881 -20.323 -16.338 1.00 23.61 939 ASP D N 1
ATOM 3093 C CA . ASP G 1 49 ? 38.532 -20.212 -16.896 1.00 25.18 939 ASP D CA 1
ATOM 3094 C C . ASP G 1 49 ? 38.081 -21.512 -17.557 1.00 29.43 939 ASP D C 1
ATOM 3095 O O . ASP G 1 49 ? 37.084 -21.518 -18.294 1.00 32.32 939 ASP D O 1
ATOM 3100 N N . ASN G 1 50 ? 38.784 -22.616 -17.302 1.00 29.19 940 ASN D N 1
ATOM 3101 C CA . ASN G 1 50 ? 38.379 -23.903 -17.881 1.00 25.75 940 ASN D CA 1
ATOM 3102 C C . ASN G 1 50 ? 38.241 -24.968 -16.809 1.00 25.89 940 ASN D C 1
ATOM 3103 O O . ASN G 1 50 ? 38.563 -26.124 -17.027 1.00 29.53 940 ASN D O 1
ATOM 3108 N N . LEU G 1 51 ? 37.711 -24.587 -15.678 1.00 30.36 941 LEU D N 1
ATOM 3109 C CA . LEU G 1 51 ? 37.504 -25.480 -14.568 1.00 29.80 941 LEU D CA 1
ATOM 3110 C C . LEU G 1 51 ? 36.227 -26.264 -14.709 1.00 30.91 941 LEU D C 1
ATOM 3111 O O . LEU G 1 51 ? 35.281 -25.775 -15.215 1.00 35.96 941 LEU D O 1
ATOM 3116 N N . TYR G 1 52 ? 36.227 -27.509 -14.304 1.00 33.74 942 TYR D N 1
ATOM 3117 C CA . TYR G 1 52 ? 34.995 -28.284 -14.329 1.00 40.78 942 TYR D CA 1
ATOM 3118 C C . TYR G 1 52 ? 34.091 -27.984 -13.160 1.00 41.58 942 TYR D C 1
ATOM 3119 O O . TYR G 1 52 ? 34.578 -27.708 -12.071 1.00 38.25 942 TYR D O 1
ATOM 3128 N N . PRO G 1 53 ? 32.766 -28.067 -13.379 1.00 40.79 943 PRO D N 1
ATOM 3129 C CA . PRO G 1 53 ? 31.865 -27.758 -12.262 1.00 34.34 943 PRO D CA 1
ATOM 3130 C C . PRO G 1 53 ? 32.130 -28.613 -11.016 1.00 28.63 943 PRO D C 1
ATOM 3131 O O . PRO G 1 53 ? 32.050 -28.080 -9.908 1.00 32.38 943 PRO D O 1
ATOM 3135 N N . GLU G 1 54 ? 32.552 -29.860 -11.152 1.00 24.97 944 GLU D N 1
ATOM 3136 C CA . GLU G 1 54 ? 32.673 -30.639 -9.932 1.00 28.83 944 GLU D CA 1
ATOM 3137 C C . GLU G 1 54 ? 33.992 -30.391 -9.241 1.00 24.54 944 GLU D C 1
ATOM 3138 O O . GLU G 1 54 ? 34.273 -31.003 -8.235 1.00 24.07 944 GLU D O 1
ATOM 3144 N N . ASP G 1 55 ? 34.832 -29.523 -9.781 1.00 27.97 945 ASP D N 1
ATOM 3145 C CA . ASP G 1 55 ? 36.031 -29.151 -9.030 1.00 24.51 945 ASP D CA 1
ATOM 3146 C C . ASP G 1 55 ? 35.736 -28.116 -7.884 1.00 27.34 945 ASP D C 1
ATOM 3147 O O . ASP G 1 55 ? 36.632 -27.770 -7.101 1.00 26.66 945 ASP D O 1
ATOM 3152 N N . ILE G 1 56 ? 34.508 -27.584 -7.815 1.00 24.70 946 ILE D N 1
ATOM 3153 C CA . ILE G 1 56 ? 34.107 -26.766 -6.673 1.00 31.23 946 ILE D CA 1
ATOM 3154 C C . ILE G 1 56 ? 33.668 -27.715 -5.560 1.00 33.46 946 ILE D C 1
ATOM 3155 O O . ILE G 1 56 ? 32.598 -28.325 -5.645 1.00 28.33 946 ILE D O 1
ATOM 3160 N N . VAL G 1 57 ? 34.494 -27.859 -4.526 1.00 28.07 947 VAL D N 1
ATOM 3161 C CA . VAL G 1 57 ? 34.185 -28.831 -3.485 1.00 35.76 947 VAL D CA 1
ATOM 3162 C C . VAL G 1 57 ? 33.565 -28.197 -2.226 1.00 44.63 947 VAL D C 1
ATOM 3163 O O . VAL G 1 57 ? 33.149 -28.923 -1.328 1.00 48.11 947 VAL D O 1
ATOM 3167 N N . SER G 1 58 ? 33.538 -26.861 -2.139 1.00 47.84 948 SER D N 1
ATOM 3168 C CA . SER G 1 58 ? 32.970 -26.178 -0.965 1.00 38.92 948 SER D CA 1
ATOM 3169 C C . SER G 1 58 ? 31.444 -26.058 -1.102 1.00 38.59 948 SER D C 1
ATOM 3170 O O . SER G 1 58 ? 30.746 -25.646 -0.169 1.00 35.74 948 SER D O 1
ATOM 3173 N N . GLN G 1 59 ? 30.935 -26.431 -2.280 1.00 37.95 949 GLN D N 1
ATOM 3174 C CA . GLN G 1 59 ? 29.497 -26.567 -2.477 1.00 42.95 949 GLN D CA 1
ATOM 3175 C C . GLN G 1 59 ? 29.254 -27.500 -3.658 1.00 41.64 949 GLN D C 1
ATOM 3176 O O . GLN G 1 59 ? 30.160 -27.763 -4.458 1.00 41.73 949 GLN D O 1
ATOM 3182 N N . ASP G 1 60 ? 28.050 -28.059 -3.705 1.00 39.78 950 ASP D N 1
ATOM 3183 C CA . ASP G 1 60 ? 27.638 -29.032 -4.724 1.00 31.94 950 ASP D CA 1
ATOM 3184 C C . ASP G 1 60 ? 26.987 -28.324 -5.927 1.00 36.69 950 ASP D C 1
ATOM 3185 O O . ASP G 1 60 ? 25.755 -28.185 -5.982 1.00 41.15 950 ASP D O 1
ATOM 3190 N N . CYS G 1 61 ? 27.794 -27.874 -6.882 1.00 36.18 951 CYS D N 1
ATOM 3191 C CA . CYS G 1 61 ? 27.291 -27.020 -7.977 1.00 35.25 951 CYS D CA 1
ATOM 3192 C C . CYS G 1 61 ? 26.420 -27.747 -9.013 1.00 33.79 951 CYS D C 1
ATOM 3193 O O . CYS G 1 61 ? 25.557 -27.152 -9.662 1.00 32.35 951 CYS D O 1
ATOM 3196 N N . LEU G 1 62 ? 26.641 -29.039 -9.162 1.00 30.47 952 LEU D N 1
ATOM 3197 C CA . LEU G 1 62 ? 25.836 -29.837 -10.060 1.00 29.52 952 LEU D CA 1
ATOM 3198 C C . LEU G 1 62 ? 24.427 -29.864 -9.486 1.00 38.39 952 LEU D C 1
ATOM 3199 O O . LEU G 1 62 ? 23.443 -29.831 -10.215 1.00 44.08 952 LEU D O 1
ATOM 3204 N N . GLN G 1 63 ? 24.334 -29.915 -8.165 1.00 34.16 953 GLN D N 1
ATOM 3205 C CA . GLN G 1 63 ? 23.041 -30.029 -7.495 1.00 34.04 953 GLN D CA 1
ATOM 3206 C C . GLN G 1 63 ? 22.289 -28.694 -7.409 1.00 38.32 953 GLN D C 1
ATOM 3207 O O . GLN G 1 63 ? 21.086 -28.637 -7.696 1.00 39.38 953 GLN D O 1
ATOM 3213 N N . PHE G 1 64 ? 23.008 -27.618 -7.075 1.00 41.05 954 PHE D N 1
ATOM 3214 C CA . PHE G 1 64 ? 22.387 -26.327 -6.764 1.00 35.10 954 PHE D CA 1
ATOM 3215 C C . PHE G 1 64 ? 22.789 -25.170 -7.682 1.00 38.27 954 PHE D C 1
ATOM 3216 O O . PHE G 1 64 ? 22.364 -24.035 -7.467 1.00 39.42 954 PHE D O 1
ATOM 3224 N N . GLY G 1 65 ? 23.531 -25.458 -8.744 1.00 43.77 955 GLY D N 1
ATOM 3225 C CA . GLY G 1 65 ? 24.020 -24.427 -9.646 1.00 39.27 955 GLY D CA 1
ATOM 3226 C C . GLY G 1 65 ? 25.318 -23.771 -9.186 1.00 38.60 955 GLY D C 1
ATOM 3227 O O . GLY G 1 65 ? 25.890 -24.173 -8.186 1.00 36.62 955 GLY D O 1
ATOM 3228 N N . PRO G 1 66 ? 25.804 -22.763 -9.933 1.00 39.97 956 PRO D N 1
ATOM 3229 C CA . PRO G 1 66 ? 27.108 -22.124 -9.696 1.00 38.17 956 PRO D CA 1
ATOM 3230 C C . PRO G 1 66 ? 27.108 -21.246 -8.451 1.00 37.97 956 PRO D C 1
ATOM 3231 O O . PRO G 1 66 ? 26.053 -20.827 -8.036 1.00 46.34 956 PRO D O 1
ATOM 3235 N N . PRO G 1 67 ? 28.270 -21.004 -7.839 1.00 38.58 957 PRO D N 1
ATOM 3236 C CA . PRO G 1 67 ? 28.315 -20.012 -6.761 1.00 29.85 957 PRO D CA 1
ATOM 3237 C C . PRO G 1 67 ? 28.013 -18.623 -7.291 1.00 37.82 957 PRO D C 1
ATOM 3238 O O . PRO G 1 67 ? 28.167 -18.370 -8.486 1.00 39.92 957 PRO D O 1
ATOM 3242 N N . ALA G 1 68 ? 27.618 -17.719 -6.405 1.00 42.09 958 ALA D N 1
ATOM 3243 C CA . ALA G 1 68 ? 27.432 -16.323 -6.783 1.00 38.45 958 ALA D CA 1
ATOM 3244 C C . ALA G 1 68 ? 28.792 -15.725 -7.135 1.00 39.08 958 ALA D C 1
ATOM 3245 O O . ALA G 1 68 ? 29.843 -16.209 -6.699 1.00 46.44 958 ALA D O 1
ATOM 3247 N N . GLU G 1 69 ? 28.777 -14.690 -7.955 1.00 41.77 959 GLU D N 1
ATOM 3248 C CA . GLU G 1 69 ? 30.002 -14.010 -8.308 1.00 46.71 959 GLU D CA 1
ATOM 3249 C C . GLU G 1 69 ? 30.689 -13.421 -7.057 1.00 45.42 959 GLU D C 1
ATOM 3250 O O . GLU G 1 69 ? 30.034 -12.804 -6.215 1.00 45.16 959 GLU D O 1
ATOM 3256 N N . GLY G 1 70 ? 31.995 -13.654 -6.942 1.00 34.85 960 GLY D N 1
ATOM 3257 C CA . GLY G 1 70 ? 32.808 -13.146 -5.850 1.00 35.42 960 GLY D CA 1
ATOM 3258 C C . GLY G 1 70 ? 32.745 -13.963 -4.575 1.00 38.83 960 GLY D C 1
ATOM 3259 O O . GLY G 1 70 ? 33.322 -13.579 -3.556 1.00 51.46 960 GLY D O 1
ATOM 3260 N N . GLU G 1 71 ? 32.061 -15.099 -4.625 1.00 37.36 961 GLU D N 1
ATOM 3261 C CA . GLU G 1 71 ? 31.917 -15.933 -3.449 1.00 32.22 961 GLU D CA 1
ATOM 3262 C C . GLU G 1 71 ? 33.198 -16.724 -3.221 1.00 30.85 961 GLU D C 1
ATOM 3263 O O . GLU G 1 71 ? 33.810 -17.217 -4.166 1.00 29.95 961 GLU D O 1
ATOM 3269 N N . VAL G 1 72 ? 33.611 -16.830 -1.968 1.00 34.63 962 VAL D N 1
ATOM 3270 C CA . VAL G 1 72 ? 34.745 -17.653 -1.621 1.00 31.43 962 VAL D CA 1
ATOM 3271 C C . VAL G 1 72 ? 34.410 -19.116 -1.894 1.00 35.95 962 VAL D C 1
ATOM 3272 O O . VAL G 1 72 ? 33.333 -19.607 -1.490 1.00 28.90 962 VAL D O 1
ATOM 3276 N N . VAL G 1 73 ? 35.298 -19.787 -2.644 1.00 30.84 963 VAL D N 1
ATOM 3277 C CA . VAL G 1 73 ? 35.140 -21.205 -2.920 1.00 29.31 963 VAL D CA 1
ATOM 3278 C C . VAL G 1 73 ? 36.469 -21.944 -2.691 1.00 31.31 963 VAL D C 1
ATOM 3279 O O . VAL G 1 73 ? 37.563 -21.362 -2.746 1.00 32.11 963 VAL D O 1
ATOM 3283 N N . GLN G 1 74 ? 36.358 -23.239 -2.466 1.00 30.60 964 GLN D N 1
ATOM 3284 C CA . GLN G 1 74 ? 37.511 -24.099 -2.428 1.00 32.61 964 GLN D CA 1
ATOM 3285 C C . GLN G 1 74 ? 37.505 -24.910 -3.699 1.00 25.00 964 GLN D C 1
ATOM 3286 O O . GLN G 1 74 ? 36.480 -25.428 -4.085 1.00 32.04 964 GLN D O 1
ATOM 3292 N N . VAL G 1 75 ? 38.635 -24.997 -4.360 1.00 25.64 965 VAL D N 1
ATOM 3293 C CA . VAL G 1 75 ? 38.751 -25.671 -5.621 1.00 35.76 965 VAL D CA 1
ATOM 3294 C C . VAL G 1 75 ? 39.673 -26.873 -5.523 1.00 41.68 965 VAL D C 1
ATOM 3295 O O . VAL G 1 75 ? 40.780 -26.716 -5.126 1.00 35.36 965 VAL D O 1
ATOM 3299 N N . ARG G 1 76 ? 39.226 -28.078 -5.864 1.00 26.12 966 ARG D N 1
ATOM 3300 C CA . ARG G 1 76 ? 40.169 -29.183 -5.929 1.00 28.08 966 ARG D CA 1
ATOM 3301 C C . ARG G 1 76 ? 40.901 -29.095 -7.269 1.00 29.75 966 ARG D C 1
ATOM 3302 O O . ARG G 1 76 ? 40.258 -29.127 -8.312 1.00 42.27 966 ARG D O 1
ATOM 3310 N N . TRP G 1 77 ? 42.222 -28.950 -7.259 1.00 25.46 967 TRP D N 1
ATOM 3311 C CA . TRP G 1 77 ? 42.941 -28.758 -8.521 1.00 31.64 967 TRP D CA 1
ATOM 3312 C C . TRP G 1 77 ? 43.336 -30.092 -9.139 1.00 31.10 967 TRP D C 1
ATOM 3313 O O . TRP G 1 77 ? 42.978 -31.155 -8.624 1.00 32.86 967 TRP D O 1
ATOM 3324 N N . THR G 1 78 ? 44.167 -30.057 -10.170 1.00 29.28 968 THR D N 1
ATOM 3325 C CA . THR G 1 78 ? 44.468 -31.284 -10.898 1.00 28.92 968 THR D CA 1
ATOM 3326 C C . THR G 1 78 ? 45.477 -32.134 -10.147 1.00 38.95 968 THR D C 1
ATOM 3327 O O . THR G 1 78 ? 45.793 -33.245 -10.575 1.00 43.96 968 THR D O 1
ATOM 3331 N N . ASP G 1 79 ? 45.960 -31.629 -9.011 1.00 45.09 969 ASP D N 1
ATOM 3332 C CA . ASP G 1 79 ? 46.840 -32.421 -8.153 1.00 39.66 969 ASP D CA 1
ATOM 3333 C C . ASP G 1 79 ? 46.111 -32.954 -6.901 1.00 30.20 969 ASP D C 1
ATOM 3334 O O . ASP G 1 79 ? 46.767 -33.265 -5.912 1.00 52.16 969 ASP D O 1
ATOM 3339 N N . GLY G 1 80 ? 44.783 -33.036 -6.878 1.00 26.73 970 GLY D N 1
ATOM 3340 C CA . GLY G 1 80 ? 44.150 -33.595 -5.686 1.00 24.20 970 GLY D CA 1
ATOM 3341 C C . GLY G 1 80 ? 44.026 -32.570 -4.580 1.00 29.62 970 GLY D C 1
ATOM 3342 O O . GLY G 1 80 ? 43.266 -32.733 -3.625 1.00 31.30 970 GLY D O 1
ATOM 3343 N N . GLN G 1 81 ? 44.835 -31.524 -4.683 1.00 28.84 971 GLN D N 1
ATOM 3344 C CA . GLN G 1 81 ? 44.977 -30.527 -3.632 1.00 28.66 971 GLN D CA 1
ATOM 3345 C C . GLN G 1 81 ? 43.981 -29.391 -3.768 1.00 35.28 971 GLN D C 1
ATOM 3346 O O . GLN G 1 81 ? 43.630 -28.983 -4.876 1.00 42.33 971 GLN D O 1
ATOM 3352 N N . VAL G 1 82 ? 43.473 -28.942 -2.628 1.00 34.91 972 VAL D N 1
ATOM 3353 C CA . VAL G 1 82 ? 42.456 -27.901 -2.545 1.00 25.13 972 VAL D CA 1
ATOM 3354 C C . VAL G 1 82 ? 43.047 -26.496 -2.435 1.00 23.22 972 VAL D C 1
ATOM 3355 O O . VAL G 1 82 ? 43.968 -26.272 -1.702 1.00 28.43 972 VAL D O 1
ATOM 3359 N N . TYR G 1 83 ? 42.540 -25.556 -3.222 1.00 30.75 973 TYR D N 1
ATOM 3360 C CA . TYR G 1 83 ? 43.013 -24.172 -3.197 1.00 24.84 973 TYR D CA 1
ATOM 3361 C C . TYR G 1 83 ? 41.897 -23.187 -2.955 1.00 35.35 973 TYR D C 1
ATOM 3362 O O . TYR G 1 83 ? 40.761 -23.408 -3.418 1.00 38.92 973 TYR D O 1
ATOM 3371 N N . GLY G 1 84 ? 42.216 -22.067 -2.313 1.00 34.15 974 GLY D N 1
ATOM 3372 C CA . GLY G 1 84 ? 41.213 -21.041 -2.102 1.00 33.12 974 GLY D CA 1
ATOM 3373 C C . GLY G 1 84 ? 41.056 -20.151 -3.328 1.00 22.99 974 GLY D C 1
ATOM 3374 O O . GLY G 1 84 ? 42.016 -19.795 -4.018 1.00 24.63 974 GLY D O 1
ATOM 3375 N N . ALA G 1 85 ? 39.829 -19.744 -3.587 1.00 23.11 975 ALA D N 1
ATOM 3376 C CA . ALA G 1 85 ? 39.560 -18.898 -4.738 1.00 24.53 975 ALA D CA 1
ATOM 3377 C C . ALA G 1 85 ? 38.302 -18.110 -4.529 1.00 27.52 975 ALA D C 1
ATOM 3378 O O . ALA G 1 85 ? 37.570 -18.326 -3.548 1.00 36.54 975 ALA D O 1
ATOM 3380 N N . LYS G 1 86 ? 38.059 -17.175 -5.440 1.00 37.12 976 LYS D N 1
ATOM 3381 C CA . LYS G 1 86 ? 36.775 -16.482 -5.508 1.00 38.40 976 LYS D CA 1
ATOM 3382 C C . LYS G 1 86 ? 36.103 -16.760 -6.864 1.00 27.20 976 LYS D C 1
ATOM 3383 O O . LYS G 1 86 ? 36.746 -16.693 -7.898 1.00 39.65 976 LYS D O 1
ATOM 3389 N N . PHE G 1 87 ? 34.817 -17.081 -6.859 1.00 25.81 977 PHE D N 1
ATOM 3390 C CA . PHE G 1 87 ? 34.140 -17.431 -8.106 1.00 25.97 977 PHE D CA 1
ATOM 3391 C C . PHE G 1 87 ? 33.918 -16.260 -9.050 1.00 32.57 977 PHE D C 1
ATOM 3392 O O . PHE G 1 87 ? 33.497 -15.196 -8.638 1.00 37.42 977 PHE D O 1
ATOM 3400 N N . VAL G 1 88 ? 34.180 -16.462 -10.336 1.00 38.01 978 VAL D N 1
ATOM 3401 C CA . VAL G 1 88 ? 34.010 -15.373 -11.287 1.00 33.89 978 VAL D CA 1
ATOM 3402 C C . VAL G 1 88 ? 32.756 -15.571 -12.161 1.00 46.06 978 VAL D C 1
ATOM 3403 O O . VAL G 1 88 ? 31.886 -14.714 -12.167 1.00 51.97 978 VAL D O 1
ATOM 3407 N N . ALA G 1 89 ? 32.631 -16.701 -12.858 1.00 39.20 979 ALA D N 1
ATOM 3408 C CA . ALA G 1 89 ? 31.526 -16.895 -13.799 1.00 34.23 979 ALA D CA 1
ATOM 3409 C C . ALA G 1 89 ? 31.420 -18.331 -14.304 1.00 39.10 979 ALA D C 1
ATOM 3410 O O . ALA G 1 89 ? 32.421 -19.044 -14.377 1.00 30.11 979 ALA D O 1
ATOM 3412 N N . SER G 1 90 ? 30.210 -18.732 -14.684 1.00 33.11 980 SER D N 1
ATOM 3413 C CA . SER G 1 90 ? 30.011 -19.977 -15.424 1.00 41.52 980 SER D CA 1
ATOM 3414 C C . SER G 1 90 ? 29.939 -19.649 -16.884 1.00 40.35 980 SER D C 1
ATOM 3415 O O . SER G 1 90 ? 29.191 -18.762 -17.267 1.00 45.13 980 SER D O 1
ATOM 3418 N N . HIS G 1 91 ? 30.674 -20.366 -17.715 1.00 36.99 981 HIS D N 1
ATOM 3419 C CA . HIS G 1 91 ? 30.630 -20.063 -19.140 1.00 35.54 981 HIS D CA 1
ATOM 3420 C C . HIS G 1 91 ? 30.031 -21.221 -19.905 1.00 35.81 981 HIS D C 1
ATOM 3421 O O . HIS G 1 91 ? 30.697 -22.225 -20.117 1.00 45.87 981 HIS D O 1
ATOM 3428 N N . PRO G 1 92 ? 28.769 -21.104 -20.306 1.00 38.17 982 PRO D N 1
ATOM 3429 C CA . PRO G 1 92 ? 28.270 -22.067 -21.295 1.00 46.49 982 PRO D CA 1
ATOM 3430 C C . PRO G 1 92 ? 28.839 -21.726 -22.681 1.00 44.19 982 PRO D C 1
ATOM 3431 O O . PRO G 1 92 ? 28.481 -20.706 -23.253 1.00 51.47 982 PRO D O 1
ATOM 3435 N N . ILE G 1 93 ? 29.747 -22.559 -23.179 1.00 41.52 983 ILE D N 1
ATOM 3436 C CA . ILE G 1 93 ? 30.543 -22.238 -24.352 1.00 45.25 983 ILE D CA 1
ATOM 3437 C C . ILE G 1 93 ? 30.267 -23.193 -25.517 1.00 46.48 983 ILE D C 1
ATOM 3438 O O . ILE G 1 93 ? 29.952 -24.375 -25.336 1.00 44.28 983 ILE D O 1
ATOM 3443 N N . GLN G 1 94 ? 30.199 -22.589 -26.695 1.00 58.08 984 GLN D N 1
ATOM 3444 C CA . GLN G 1 94 ? 30.118 -23.279 -27.977 1.00 55.78 984 GLN D CA 1
ATOM 3445 C C . GLN G 1 94 ? 31.514 -23.710 -28.432 1.00 45.20 984 GLN D C 1
ATOM 3446 O O . GLN G 1 94 ? 32.334 -22.845 -28.760 1.00 42.92 984 GLN D O 1
ATOM 3452 N N . MET G 1 95 ? 31.800 -25.012 -28.456 1.00 41.18 985 MET D N 1
ATOM 3453 C CA . MET G 1 95 ? 33.081 -25.472 -29.015 1.00 39.79 985 MET D CA 1
ATOM 3454 C C . MET G 1 95 ? 32.905 -26.326 -30.270 1.00 41.04 985 MET D C 1
ATOM 3455 O O . MET G 1 95 ? 31.843 -26.863 -30.519 1.00 42.50 985 MET D O 1
ATOM 3460 N N . TYR G 1 96 ? 33.961 -26.457 -31.056 1.00 42.71 986 TYR D N 1
ATOM 3461 C CA . TYR G 1 96 ? 33.876 -27.142 -32.349 1.00 42.14 986 TYR D CA 1
ATOM 3462 C C . TYR G 1 96 ? 34.815 -28.319 -32.387 1.00 40.48 986 TYR D C 1
ATOM 3463 O O . TYR G 1 96 ? 36.019 -28.169 -32.185 1.00 39.22 986 TYR D O 1
ATOM 3472 N N . GLN G 1 97 ? 34.255 -29.504 -32.595 1.00 40.62 987 GLN D N 1
ATOM 3473 C CA . GLN G 1 97 ? 35.082 -30.694 -32.803 1.00 43.56 987 GLN D CA 1
ATOM 3474 C C . GLN G 1 97 ? 35.509 -30.774 -34.258 1.00 41.87 987 GLN D C 1
ATOM 3475 O O . GLN G 1 97 ? 34.687 -30.864 -35.151 1.00 43.57 987 GLN D O 1
ATOM 3481 N N . VAL G 1 98 ? 36.808 -30.648 -34.479 1.00 42.15 988 VAL D N 1
ATOM 3482 C CA . VAL G 1 98 ? 37.347 -30.551 -35.824 1.00 52.43 988 VAL D CA 1
ATOM 3483 C C . VAL G 1 98 ? 38.277 -31.733 -36.218 1.00 43.70 988 VAL D C 1
ATOM 3484 O O . VAL G 1 98 ? 39.062 -32.230 -35.401 1.00 42.65 988 VAL D O 1
ATOM 3488 N N . GLU G 1 99 ? 38.199 -32.181 -37.466 1.00 48.60 989 GLU D N 1
ATOM 3489 C CA . GLU G 1 99 ? 39.007 -33.338 -37.875 1.00 52.63 989 GLU D CA 1
ATOM 3490 C C . GLU G 1 99 ? 40.082 -32.949 -38.888 1.00 49.99 989 GLU D C 1
ATOM 3491 O O . GLU G 1 99 ? 39.798 -32.349 -39.934 1.00 53.43 989 GLU D O 1
ATOM 3497 N N . PHE G 1 100 ? 41.325 -33.291 -38.570 1.00 35.39 990 PHE D N 1
ATOM 3498 C CA . PHE G 1 100 ? 42.437 -32.988 -39.463 1.00 35.49 990 PHE D CA 1
ATOM 3499 C C . PHE G 1 100 ? 42.755 -34.219 -40.303 1.00 41.49 990 PHE D C 1
ATOM 3500 O O . PHE G 1 100 ? 43.505 -34.125 -41.278 1.00 56.14 990 PHE D O 1
ATOM 3508 N N . GLY G 1 103 ? 42.751 -37.288 -39.958 1.00 59.21 993 GLY D N 1
ATOM 3509 C CA . GLY G 1 103 ? 41.890 -38.215 -39.229 1.00 62.04 993 GLY D CA 1
ATOM 3510 C C . GLY G 1 103 ? 42.035 -38.058 -37.725 1.00 60.28 993 GLY D C 1
ATOM 3511 O O . GLY G 1 103 ? 41.581 -38.887 -36.932 1.00 73.32 993 GLY D O 1
ATOM 3512 N N . SER G 1 104 ? 42.603 -36.925 -37.347 1.00 49.06 994 SER D N 1
ATOM 3513 C CA . SER G 1 104 ? 42.934 -36.615 -35.977 1.00 44.86 994 SER D CA 1
ATOM 3514 C C . SER G 1 104 ? 42.010 -35.496 -35.542 1.00 52.19 994 SER D C 1
ATOM 3515 O O . SER G 1 104 ? 41.855 -34.516 -36.268 1.00 51.71 994 SER D O 1
ATOM 3518 N N . GLN G 1 105 ? 41.329 -35.682 -34.410 1.00 47.67 995 GLN D N 1
ATOM 3519 C CA . GLN G 1 105 ? 40.337 -34.716 -33.984 1.00 38.56 995 GLN D CA 1
ATOM 3520 C C . GLN G 1 105 ? 40.653 -33.994 -32.681 1.00 44.41 995 GLN D C 1
ATOM 3521 O O . GLN G 1 105 ? 41.069 -34.590 -31.673 1.00 42.43 995 GLN D O 1
ATOM 3527 N N . LEU G 1 106 ? 40.393 -32.695 -32.708 1.00 34.63 996 LEU D N 1
ATOM 3528 C CA . LEU G 1 106 ? 40.471 -31.858 -31.543 1.00 32.38 996 LEU D CA 1
ATOM 3529 C C . LEU G 1 106 ? 39.106 -31.198 -31.319 1.00 32.54 996 LEU D C 1
ATOM 3530 O O . LEU G 1 106 ? 38.250 -31.177 -32.214 1.00 33.75 996 LEU D O 1
ATOM 3535 N N . VAL G 1 107 ? 38.912 -30.690 -30.106 1.00 32.37 997 VAL D N 1
ATOM 3536 C CA . VAL G 1 107 ? 37.791 -29.850 -29.771 1.00 31.57 997 VAL D CA 1
ATOM 3537 C C . VAL G 1 107 ? 38.368 -28.466 -29.440 1.00 33.30 997 VAL D C 1
ATOM 3538 O O . VAL G 1 107 ? 39.070 -28.307 -28.440 1.00 31.07 997 VAL D O 1
ATOM 3542 N N . VAL G 1 108 ? 38.046 -27.456 -30.245 1.00 31.85 998 VAL D N 1
ATOM 3543 C CA . VAL G 1 108 ? 38.721 -26.174 -30.159 1.00 31.52 998 VAL D CA 1
ATOM 3544 C C . VAL G 1 108 ? 37.667 -25.116 -29.941 1.00 33.27 998 VAL D C 1
ATOM 3545 O O . VAL G 1 108 ? 36.490 -25.356 -30.157 1.00 33.39 998 VAL D O 1
ATOM 3549 N N . LYS G 1 109 ? 38.093 -23.924 -29.562 1.00 35.55 999 LYS D N 1
ATOM 3550 C CA . LYS G 1 109 ? 37.144 -22.860 -29.297 1.00 39.32 999 LYS D CA 1
ATOM 3551 C C . LYS G 1 109 ? 36.890 -21.993 -30.527 1.00 42.32 999 LYS D C 1
ATOM 3552 O O . LYS G 1 109 ? 37.654 -22.032 -31.494 1.00 61.15 999 LYS D O 1
ATOM 3558 N N . ARG G 1 110 ? 35.815 -21.211 -30.483 1.00 44.95 1000 ARG D N 1
ATOM 3559 C CA . ARG G 1 110 ? 35.369 -20.397 -31.618 1.00 47.75 1000 ARG D CA 1
ATOM 3560 C C . ARG G 1 110 ? 36.479 -19.530 -32.192 1.00 52.94 1000 ARG D C 1
ATOM 3561 O O . ARG G 1 110 ? 36.626 -19.427 -33.405 1.00 49.54 1000 ARG D O 1
ATOM 3569 N N . ASP G 1 111 ? 37.258 -18.919 -31.303 1.00 56.28 1001 ASP D N 1
ATOM 3570 C CA . ASP G 1 111 ? 38.297 -17.969 -31.671 1.00 50.26 1001 ASP D CA 1
ATOM 3571 C C . ASP G 1 111 ? 39.484 -18.619 -32.390 1.00 60.62 1001 ASP D C 1
ATOM 3572 O O . ASP G 1 111 ? 40.379 -17.929 -32.886 1.00 71.86 1001 ASP D O 1
ATOM 3577 N N . ASP G 1 112 ? 39.514 -19.944 -32.429 1.00 51.54 1002 ASP D N 1
ATOM 3578 C CA . ASP G 1 112 ? 40.595 -20.645 -33.110 1.00 51.53 1002 ASP D CA 1
ATOM 3579 C C . ASP G 1 112 ? 40.156 -21.231 -34.450 1.00 47.50 1002 ASP D C 1
ATOM 3580 O O . ASP G 1 112 ? 40.938 -21.911 -35.109 1.00 54.33 1002 ASP D O 1
ATOM 3585 N N . VAL G 1 113 ? 38.905 -20.992 -34.830 1.00 47.22 1003 VAL D N 1
ATOM 3586 C CA . VAL G 1 113 ? 38.380 -21.486 -36.089 1.00 48.28 1003 VAL D CA 1
ATOM 3587 C C . VAL G 1 113 ? 38.093 -20.337 -37.064 1.00 51.87 1003 VAL D C 1
ATOM 3588 O O . VAL G 1 113 ? 38.989 -19.866 -37.785 1.00 64.51 1003 VAL D O 1
ATOM 3592 N N . LEU H 2 2 ? 41.226 -30.936 -19.682 1.00 60.65 20 LEU d N 1
ATOM 3593 C CA . LEU H 2 2 ? 42.233 -29.965 -19.262 1.00 55.10 20 LEU d CA 1
ATOM 3594 C C . LEU H 2 2 ? 41.575 -28.875 -18.415 1.00 45.75 20 LEU d C 1
ATOM 3595 O O . LEU H 2 2 ? 40.490 -28.421 -18.745 1.00 58.30 20 LEU d O 1
ATOM 3600 N N . ALA H 2 3 ? 42.199 -28.582 -17.271 1.00 30.70 21 ALA d N 1
ATOM 3601 C CA . ALA H 2 3 ? 41.842 -27.492 -16.343 1.00 45.13 21 ALA d CA 1
ATOM 3602 C C . ALA H 2 3 ? 43.154 -26.760 -15.955 1.00 40.65 21 ALA d C 1
ATOM 3603 O O . ALA H 2 3 ? 43.956 -27.260 -15.150 1.00 34.42 21 ALA d O 1
ATOM 3605 N N . THR H 2 4 ? 43.396 -25.625 -16.590 1.00 26.30 22 THR d N 1
ATOM 3606 C CA . THR H 2 4 ? 44.671 -24.967 -16.475 1.00 29.01 22 THR d CA 1
ATOM 3607 C C . THR H 2 4 ? 44.522 -23.610 -15.822 1.00 25.67 22 THR d C 1
ATOM 3608 O O . THR H 2 4 ? 43.452 -23.028 -15.831 1.00 24.82 22 THR d O 1
ATOM 3624 N N . ALA H 2 6 ? 46.730 -19.685 -14.999 1.00 26.65 24 ALA d N 1
ATOM 3625 C CA . ALA H 2 6 ? 47.761 -18.787 -15.469 1.00 33.45 24 AL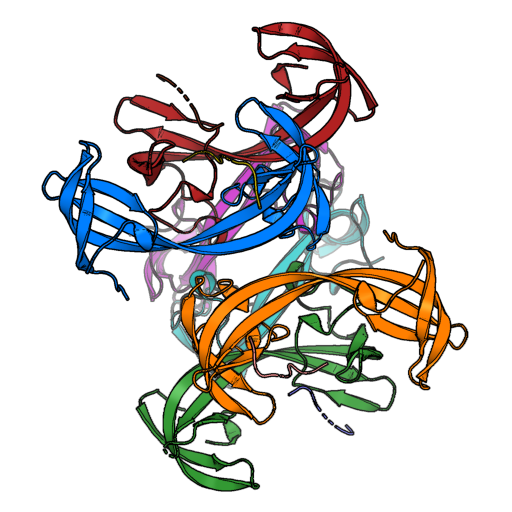A d CA 1
ATOM 3626 C C . ALA H 2 6 ? 47.625 -17.471 -14.703 1.00 27.82 24 ALA d C 1
ATOM 3627 O O . ALA H 2 6 ? 46.594 -17.208 -14.083 1.00 30.58 24 ALA d O 1
ATOM 3629 N N . ALA H 2 7 ? 48.623 -16.610 -14.801 1.00 29.94 25 ALA d N 1
ATOM 3630 C CA . ALA H 2 7 ? 48.567 -15.333 -14.119 1.00 28.91 25 ALA d CA 1
ATOM 3631 C C . ALA H 2 7 ? 47.549 -14.389 -14.741 1.00 38.45 25 ALA d C 1
ATOM 3632 O O . ALA H 2 7 ? 47.426 -14.349 -15.951 1.00 48.63 25 ALA d O 1
ATOM 3634 N N . ARG H 2 8 ? 46.857 -13.594 -13.923 1.00 50.75 26 ARG d N 1
ATOM 3635 C CA . ARG H 2 8 ? 45.919 -12.595 -14.450 1.00 49.23 26 ARG d CA 1
ATOM 3636 C C . ARG H 2 8 ? 46.597 -11.367 -15.043 1.00 45.71 26 ARG d C 1
ATOM 3637 O O . ARG H 2 8 ? 47.448 -10.764 -14.409 1.00 51.49 26 ARG d O 1
ATOM 3645 N N . SER I 1 8 ? 23.653 -11.336 4.503 1.00 123.09 898 SER E N 1
ATOM 3646 C CA . SER I 1 8 ? 22.532 -11.443 3.572 1.00 122.06 898 SER E CA 1
ATOM 3647 C C . SER I 1 8 ? 21.265 -11.883 4.292 1.00 123.74 898 SER E C 1
ATOM 3648 O O . SER I 1 8 ? 21.162 -11.774 5.516 1.00 124.64 898 SER E O 1
ATOM 3651 N N . ILE I 1 9 ? 20.306 -12.393 3.527 1.00 124.39 899 ILE E N 1
ATOM 3652 C CA . ILE I 1 9 ? 18.965 -12.576 4.049 1.00 123.87 899 ILE E CA 1
ATOM 3653 C C . ILE I 1 9 ? 18.517 -14.037 4.088 1.00 129.09 899 ILE E C 1
ATOM 3654 O O . ILE I 1 9 ? 18.694 -14.783 3.125 1.00 131.30 899 ILE E O 1
ATOM 3659 N N . THR I 1 10 ? 17.901 -14.419 5.204 1.00 132.93 900 THR E N 1
ATOM 3660 C CA . THR I 1 10 ? 17.258 -15.721 5.334 1.00 140.44 900 THR E CA 1
ATOM 3661 C C . THR I 1 10 ? 15.756 -15.543 5.491 1.00 140.25 900 THR E C 1
ATOM 3662 O O . THR I 1 10 ? 15.264 -14.418 5.550 1.00 136.10 900 THR E O 1
ATOM 3666 N N . ALA I 1 11 ? 15.032 -16.655 5.566 1.00 146.19 901 ALA E N 1
ATOM 3667 C CA . ALA I 1 11 ? 13.577 -16.608 5.643 1.00 144.61 901 ALA E CA 1
ATOM 3668 C C . ALA I 1 11 ? 13.089 -16.295 7.060 1.00 148.11 901 ALA E C 1
ATOM 3669 O O . ALA I 1 11 ? 13.728 -16.676 8.041 1.00 150.47 901 ALA E O 1
ATOM 3671 N N . GLY I 1 12 ? 11.939 -15.620 7.148 1.00 148.60 902 GLY E N 1
ATOM 3672 C CA . GLY I 1 12 ? 11.341 -15.196 8.412 1.00 147.76 902 GLY E CA 1
ATOM 3673 C C . GLY I 1 12 ? 11.813 -13.836 8.915 1.00 141.99 902 GLY E C 1
ATOM 3674 O O . GLY I 1 12 ? 11.220 -13.240 9.826 1.00 149.83 902 GLY E O 1
ATOM 3675 N N . GLN I 1 13 ? 12.886 -13.349 8.303 1.00 134.83 903 GLN E N 1
ATOM 3676 C CA . GLN I 1 13 ? 13.558 -12.113 8.688 1.00 128.89 903 GLN E CA 1
ATOM 3677 C C . GLN I 1 13 ? 12.724 -10.849 8.438 1.00 117.23 903 GLN E C 1
ATOM 3678 O O . GLN I 1 13 ? 11.910 -10.798 7.523 1.00 119.48 903 GLN E O 1
ATOM 3684 N N . LYS I 1 14 ? 12.903 -9.850 9.288 1.00 108.27 904 LYS E N 1
ATOM 3685 C CA . LYS I 1 14 ? 12.307 -8.541 9.078 1.00 100.82 904 LYS E CA 1
ATOM 3686 C C . LYS I 1 14 ? 13.301 -7.592 8.421 1.00 97.44 904 LYS E C 1
ATOM 3687 O O . LYS I 1 14 ? 14.435 -7.460 8.875 1.00 102.33 904 LYS E O 1
ATOM 3693 N N . VAL I 1 15 ? 12.895 -6.991 7.306 1.00 94.47 905 VAL E N 1
ATOM 3694 C CA . VAL I 1 15 ? 13.748 -6.062 6.564 1.00 93.74 905 VAL E CA 1
ATOM 3695 C C . VAL I 1 15 ? 12.982 -4.782 6.172 1.00 88.63 905 VAL E C 1
ATOM 3696 O O . VAL I 1 15 ? 11.793 -4.641 6.472 1.00 82.62 905 VAL E O 1
ATOM 3700 N N . ILE I 1 16 ? 13.676 -3.855 5.510 1.00 88.61 906 ILE E N 1
ATOM 3701 C CA . ILE I 1 16 ? 13.057 -2.673 4.912 1.00 77.56 906 ILE E CA 1
ATOM 3702 C C . ILE I 1 16 ? 13.150 -2.751 3.393 1.00 82.00 906 ILE E C 1
ATOM 3703 O O . ILE I 1 16 ? 14.227 -2.973 2.837 1.00 81.44 906 ILE E O 1
ATOM 3708 N N . SER I 1 17 ? 12.027 -2.568 2.717 1.00 82.46 907 SER E N 1
ATOM 3709 C CA . SER I 1 17 ? 12.034 -2.550 1.262 1.00 86.80 907 SER E CA 1
ATOM 3710 C C . SER I 1 17 ? 11.052 -1.518 0.748 1.00 84.61 907 SER E C 1
ATOM 3711 O O . SER I 1 17 ? 10.251 -0.977 1.519 1.00 83.60 907 SER E O 1
ATOM 3714 N N . LYS I 1 18 ? 11.107 -1.255 -0.554 1.00 77.47 908 LYS E N 1
ATOM 3715 C CA . LYS I 1 18 ? 10.238 -0.253 -1.144 1.00 79.26 908 LYS E CA 1
ATOM 3716 C C . LYS I 1 18 ? 8.857 -0.858 -1.396 1.00 91.26 908 LYS E C 1
ATOM 3717 O O . LYS I 1 18 ? 8.746 -1.984 -1.889 1.00 95.55 908 LYS E O 1
ATOM 3723 N N . HIS I 1 19 ? 7.814 -0.110 -1.036 1.00 83.52 909 HIS E N 1
ATOM 3724 C CA . HIS I 1 19 ? 6.423 -0.513 -1.266 1.00 85.29 909 HIS E CA 1
ATOM 3725 C C . HIS I 1 19 ? 5.996 -0.167 -2.691 1.00 84.15 909 HIS E C 1
ATOM 3726 O O . HIS I 1 19 ? 6.736 0.476 -3.448 1.00 81.15 909 HIS E O 1
ATOM 3733 N N . LYS I 1 20 ? 4.788 -0.600 -3.035 1.00 83.78 910 LYS E N 1
ATOM 3734 C CA . LYS I 1 20 ? 4.168 -0.300 -4.309 1.00 80.17 910 LYS E CA 1
ATOM 3735 C C . LYS I 1 20 ? 3.942 1.206 -4.358 1.00 79.34 910 LYS E C 1
ATOM 3736 O O . LYS I 1 20 ? 4.040 1.851 -5.404 1.00 75.56 910 LYS E O 1
ATOM 3742 N N . ASN I 1 21 ? 3.661 1.742 -3.172 1.00 80.71 911 ASN E N 1
ATOM 3743 C CA . ASN I 1 21 ? 3.301 3.136 -2.958 1.00 77.80 911 ASN E CA 1
ATOM 3744 C C . ASN I 1 21 ? 4.475 4.125 -3.029 1.00 74.65 911 ASN E C 1
ATOM 3745 O O . ASN I 1 21 ? 4.285 5.340 -3.043 1.00 72.98 911 ASN E O 1
ATOM 3750 N N . GLY I 1 22 ? 5.684 3.575 -3.079 1.00 76.78 912 GLY E N 1
ATOM 3751 C CA . GLY I 1 22 ? 6.919 4.336 -3.162 1.00 76.33 912 GLY E CA 1
ATOM 3752 C C . GLY I 1 22 ? 7.718 4.509 -1.869 1.00 77.77 912 GLY E C 1
ATOM 3753 O O . GLY I 1 22 ? 8.923 4.739 -1.916 1.00 79.19 912 GLY E O 1
ATOM 3754 N N . ARG I 1 23 ? 7.078 4.343 -0.716 1.00 77.29 913 ARG E N 1
ATOM 3755 C CA . ARG I 1 23 ? 7.737 4.581 0.576 1.00 76.43 913 ARG E CA 1
ATOM 3756 C C . ARG I 1 23 ? 8.364 3.309 1.178 1.00 74.63 913 ARG E C 1
ATOM 3757 O O . ARG I 1 23 ? 7.988 2.196 0.824 1.00 71.73 913 ARG E O 1
ATOM 3765 N N . PHE I 1 24 ? 9.328 3.470 2.081 1.00 80.24 914 PHE E N 1
ATOM 3766 C CA . PHE I 1 24 ? 9.936 2.306 2.735 1.00 79.96 914 PHE E CA 1
ATOM 3767 C C . PHE I 1 24 ? 9.096 1.858 3.933 1.00 75.69 914 PHE E C 1
ATOM 3768 O O . PHE I 1 24 ? 8.491 2.679 4.614 1.00 73.19 914 PHE E O 1
ATOM 3776 N N . TYR I 1 25 ? 9.033 0.550 4.161 1.00 73.97 915 TYR E N 1
ATOM 3777 C CA . TYR I 1 25 ? 8.279 0.002 5.285 1.00 74.10 915 TYR E CA 1
ATOM 3778 C C . TYR I 1 25 ? 8.944 -1.243 5.827 1.00 77.37 915 TYR E C 1
ATOM 3779 O O . TYR I 1 25 ? 9.675 -1.935 5.119 1.00 77.60 915 TYR E O 1
ATOM 3788 N N . GLN I 1 26 ? 8.690 -1.520 7.099 1.00 81.58 916 GLN E N 1
ATOM 3789 C CA . GLN I 1 26 ? 9.078 -2.794 7.661 1.00 86.83 916 GLN E CA 1
ATOM 3790 C C . GLN I 1 26 ? 8.231 -3.829 6.938 1.00 84.80 916 GLN E C 1
ATOM 3791 O O . GLN I 1 26 ? 7.056 -3.600 6.674 1.00 84.15 916 GLN E O 1
ATOM 3797 N N . CYS I 1 27 ? 8.853 -4.934 6.559 1.00 82.65 917 CYS E N 1
ATOM 3798 C CA . CYS I 1 27 ? 8.154 -6.012 5.887 1.00 85.43 917 CYS E CA 1
ATOM 3799 C C . CYS I 1 27 ? 8.924 -7.277 6.214 1.00 91.20 917 CYS E C 1
ATOM 3800 O O . CYS I 1 27 ? 10.060 -7.195 6.675 1.00 97.75 917 CYS E O 1
ATOM 3803 N N . GLU I 1 28 ? 8.322 -8.445 6.018 1.00 92.01 918 GLU E N 1
ATOM 3804 C CA . GLU I 1 28 ? 9.042 -9.653 6.376 1.00 99.74 918 GLU E CA 1
ATOM 3805 C C . GLU I 1 28 ? 9.447 -10.455 5.132 1.00 103.26 918 GLU E C 1
ATOM 3806 O O . GLU I 1 28 ? 8.706 -10.527 4.148 1.00 96.43 918 GLU E O 1
ATOM 3812 N N . VAL I 1 29 ? 10.629 -11.063 5.205 1.00 109.61 919 VAL E N 1
ATOM 3813 C CA . VAL I 1 29 ? 11.135 -11.944 4.162 1.00 108.65 919 VAL E CA 1
ATOM 3814 C C . VAL I 1 29 ? 10.894 -13.388 4.510 1.00 114.38 919 VAL E C 1
ATOM 3815 O O . VAL I 1 29 ? 11.569 -13.930 5.380 1.00 130.78 919 VAL E O 1
ATOM 3819 N N . VAL I 1 30 ? 9.942 -14.027 3.859 1.00 110.01 920 VAL E N 1
ATOM 3820 C CA . VAL I 1 30 ? 9.762 -15.442 4.116 1.00 126.02 920 VAL E CA 1
ATOM 3821 C C . VAL I 1 30 ? 10.284 -16.192 2.925 1.00 128.01 920 VAL E C 1
ATOM 3822 O O . VAL I 1 30 ? 10.735 -17.332 3.019 1.00 134.17 920 VAL E O 1
ATOM 3824 N N . ARG I 1 31 ? 10.214 -15.517 1.792 1.00 114.47 921 ARG E N 1
ATOM 3825 C CA . ARG I 1 31 ? 10.429 -16.175 0.534 1.00 116.86 921 ARG E CA 1
ATOM 3826 C C . ARG I 1 31 ? 11.718 -15.833 -0.221 1.00 119.76 921 ARG E C 1
ATOM 3827 O O . ARG I 1 31 ? 11.899 -14.703 -0.652 1.00 120.89 921 ARG E O 1
ATOM 3829 N N . LEU I 1 32 ? 12.604 -16.824 -0.388 1.00 119.68 922 LEU E N 1
ATOM 3830 C CA . LEU I 1 32 ? 13.783 -16.721 -1.289 1.00 118.90 922 LEU E CA 1
ATOM 3831 C C . LEU I 1 32 ? 13.794 -17.601 -2.573 1.00 121.35 922 LEU E C 1
ATOM 3832 O O . LEU I 1 32 ? 13.869 -18.817 -2.437 1.00 127.64 922 LEU E O 1
ATOM 3837 N N . THR I 1 33 ? 13.683 -17.034 -3.789 1.00 111.45 923 THR E N 1
ATOM 3838 C CA . THR I 1 33 ? 13.900 -17.819 -5.041 1.00 111.70 923 THR E CA 1
ATOM 3839 C C . THR I 1 33 ? 15.196 -17.491 -5.770 1.00 113.35 923 THR E C 1
ATOM 3840 O O . THR I 1 33 ? 15.681 -16.344 -5.761 1.00 111.66 923 THR E O 1
ATOM 3844 N N . THR I 1 34 ? 15.769 -18.525 -6.381 1.00 116.49 924 THR E N 1
ATOM 3845 C CA . THR I 1 34 ? 16.813 -18.372 -7.383 1.00 113.14 924 THR E CA 1
ATOM 3846 C C . THR I 1 34 ? 16.059 -18.491 -8.707 1.00 104.40 924 THR E C 1
ATOM 3847 O O . THR I 1 34 ? 15.452 -19.524 -8.982 1.00 108.04 924 THR E O 1
ATOM 3851 N N . GLU I 1 35 ? 16.044 -17.433 -9.502 1.00 94.10 925 GLU E N 1
ATOM 3852 C CA . GLU I 1 35 ? 15.333 -17.465 -10.773 1.00 97.86 925 GLU E CA 1
ATOM 3853 C C . GLU I 1 35 ? 16.341 -17.173 -11.868 1.00 100.24 925 GLU E C 1
ATOM 3854 O O . GLU I 1 35 ? 17.225 -16.330 -11.698 1.00 102.33 925 GLU E O 1
ATOM 3860 N N . THR I 1 36 ? 16.199 -17.863 -12.994 1.00 96.19 926 THR E N 1
ATOM 3861 C CA . THR I 1 36 ? 17.166 -17.748 -14.065 1.00 90.74 926 THR E CA 1
ATOM 3862 C C . THR I 1 36 ? 16.713 -16.749 -15.112 1.00 87.00 926 THR E C 1
ATOM 3863 O O . THR I 1 36 ? 15.677 -16.907 -15.754 1.00 82.33 926 THR E O 1
ATOM 3867 N N . PHE I 1 37 ? 17.527 -15.717 -15.272 1.00 85.52 927 PHE E N 1
ATOM 3868 C CA . PHE I 1 37 ? 17.283 -14.676 -16.243 1.00 85.45 927 PHE E CA 1
ATOM 3869 C C . PHE I 1 37 ? 18.380 -14.721 -17.311 1.00 84.35 927 PHE E C 1
ATOM 3870 O O . PHE I 1 37 ? 19.529 -15.067 -17.029 1.00 81.85 927 PHE E O 1
ATOM 3878 N N . TYR I 1 38 ? 18.005 -14.416 -18.547 1.00 84.06 928 TYR E N 1
ATOM 3879 C CA . TYR I 1 38 ? 18.980 -14.345 -19.629 1.00 84.33 928 TYR E CA 1
ATOM 3880 C C . TYR I 1 38 ? 19.438 -12.916 -19.895 1.00 81.39 928 TYR E C 1
ATOM 3881 O O . TYR I 1 38 ? 18.676 -11.958 -19.734 1.00 78.73 928 TYR E O 1
ATOM 3890 N N . GLU I 1 39 ? 20.708 -12.788 -20.261 1.00 86.35 929 GLU E N 1
ATOM 3891 C CA . GLU I 1 39 ? 21.279 -11.519 -20.704 1.00 91.61 929 GLU E CA 1
ATOM 3892 C C . GLU I 1 39 ? 21.708 -11.614 -22.189 1.00 87.83 929 GLU E C 1
ATOM 3893 O O . GLU I 1 39 ? 22.332 -12.595 -22.598 1.00 85.93 929 GLU E O 1
ATOM 3899 N N . VAL I 1 40 ? 21.344 -10.618 -22.997 1.00 83.13 930 VAL E N 1
ATOM 3900 C CA . VAL I 1 40 ? 21.732 -10.597 -24.413 1.00 86.23 930 VAL E CA 1
ATOM 3901 C C . VAL I 1 40 ? 22.229 -9.203 -24.858 1.00 89.47 930 VAL E C 1
ATOM 3902 O O . VAL I 1 40 ? 21.802 -8.178 -24.318 1.00 83.61 930 VAL E O 1
ATOM 3906 N N . ASN I 1 41 ? 23.134 -9.176 -25.841 1.00 92.08 931 ASN E N 1
ATOM 3907 C CA . ASN I 1 41 ? 23.550 -7.929 -26.484 1.00 90.57 931 ASN E CA 1
ATOM 3908 C C . ASN I 1 41 ? 22.838 -7.838 -27.809 1.00 86.42 931 ASN E C 1
ATOM 3909 O O . ASN I 1 41 ? 23.202 -8.542 -28.752 1.00 88.02 931 ASN E O 1
ATOM 3914 N N . PHE I 1 42 ? 21.843 -6.956 -27.890 1.00 84.49 932 PHE E N 1
ATOM 3915 C CA . PHE I 1 42 ? 21.049 -6.807 -29.105 1.00 87.10 932 PHE E CA 1
ATOM 3916 C C . PHE I 1 42 ? 21.905 -6.203 -30.208 1.00 83.07 932 PHE E C 1
ATOM 3917 O O . PHE I 1 42 ? 22.935 -5.590 -29.930 1.00 85.53 932 PHE E O 1
ATOM 3925 N N . ASP I 1 43 ? 21.501 -6.406 -31.460 1.00 100.18 933 ASP E N 1
ATOM 3926 C CA . ASP I 1 43 ? 22.266 -5.889 -32.601 1.00 107.41 933 ASP E CA 1
ATOM 3927 C C . ASP I 1 43 ? 22.320 -4.350 -32.630 1.00 109.91 933 ASP E C 1
ATOM 3928 O O . ASP I 1 43 ? 23.101 -3.783 -33.392 1.00 107.62 933 ASP E O 1
ATOM 3933 N N . ASP I 1 44 ? 21.490 -3.680 -31.822 1.00 112.17 934 ASP E N 1
ATOM 3934 C CA . ASP I 1 44 ? 21.436 -2.205 -31.808 1.00 113.94 934 ASP E CA 1
ATOM 3935 C C . ASP I 1 44 ? 22.368 -1.497 -30.793 1.00 111.08 934 ASP E C 1
ATOM 3936 O O . ASP I 1 44 ? 22.292 -0.283 -30.622 1.00 115.20 934 ASP E O 1
ATOM 3941 N N . GLY I 1 45 ? 23.215 -2.248 -30.102 1.00 107.84 935 GLY E N 1
ATOM 3942 C CA . GLY I 1 45 ? 24.167 -1.647 -29.186 1.00 107.02 935 GLY E CA 1
ATOM 3943 C C . GLY I 1 45 ? 23.634 -1.550 -27.779 1.00 102.64 935 GLY E C 1
ATOM 3944 O O . GLY I 1 45 ? 24.348 -1.156 -26.858 1.00 102.40 935 GLY E O 1
ATOM 3945 N N . SER I 1 46 ? 22.365 -1.903 -27.623 1.00 103.42 936 SER E N 1
ATOM 3946 C CA . SER I 1 46 ? 21.730 -1.959 -26.311 1.00 106.62 936 SER E CA 1
ATOM 3947 C C . SER I 1 46 ? 21.874 -3.365 -25.708 1.00 103.13 936 SER E C 1
ATOM 3948 O O . SER I 1 46 ? 22.386 -4.281 -26.356 1.00 100.54 936 SER E O 1
ATOM 3951 N N . PHE I 1 47 ? 21.473 -3.516 -24.450 1.00 101.22 937 PHE E N 1
ATOM 3952 C CA . PHE I 1 47 ? 21.516 -4.817 -23.788 1.00 102.96 937 PHE E CA 1
ATOM 3953 C C . PHE I 1 47 ? 20.378 -4.958 -22.768 1.00 110.08 937 PHE E C 1
ATOM 3954 O O . PHE I 1 47 ? 19.880 -3.958 -22.233 1.00 105.28 937 PHE E O 1
ATOM 3962 N N . SER I 1 48 ? 19.972 -6.204 -22.508 1.00 111.25 938 SER E N 1
ATOM 3963 C CA . SER I 1 48 ? 19.004 -6.518 -21.458 1.00 105.79 938 SER E CA 1
ATOM 3964 C C . SER I 1 48 ? 19.539 -7.697 -20.637 1.00 109.60 938 SER E C 1
ATOM 3965 O O . SER I 1 48 ? 19.955 -8.711 -21.198 1.00 111.32 938 SER E O 1
ATOM 3968 N N . ASP I 1 49 ? 19.530 -7.560 -19.315 1.00 107.92 939 ASP E N 1
ATOM 3969 C CA . ASP I 1 49 ? 19.997 -8.610 -18.430 1.00 102.39 939 ASP E CA 1
ATOM 3970 C C . ASP I 1 49 ? 18.821 -9.159 -17.625 1.00 108.25 939 ASP E C 1
ATOM 3971 O O . ASP I 1 49 ? 18.999 -9.864 -16.615 1.00 111.51 939 ASP E O 1
ATOM 3976 N N . ASN I 1 50 ? 17.618 -8.843 -18.095 1.00 104.44 940 ASN E N 1
ATOM 3977 C CA . ASN I 1 50 ? 16.411 -9.214 -17.382 1.00 111.73 940 ASN E CA 1
ATOM 3978 C C . ASN I 1 50 ? 15.418 -9.967 -18.252 1.00 111.63 940 ASN E C 1
ATOM 3979 O O . ASN I 1 50 ? 14.211 -9.829 -18.095 1.00 114.21 940 ASN E O 1
ATOM 3984 N N . LEU I 1 51 ? 15.937 -10.790 -19.156 1.00 110.89 941 LEU E N 1
ATOM 3985 C CA . LEU I 1 51 ? 15.083 -11.622 -19.997 1.00 117.94 941 LEU E CA 1
ATOM 3986 C C . LEU I 1 51 ? 14.732 -12.940 -19.334 1.00 117.58 941 LEU E C 1
ATOM 3987 O O . LEU I 1 51 ? 15.554 -13.528 -18.650 1.00 121.25 941 LEU E O 1
ATOM 3992 N N . TYR I 1 52 ? 13.521 -13.420 -19.573 1.00 121.58 942 TYR E N 1
ATOM 3993 C CA . TYR I 1 52 ? 13.143 -14.748 -19.129 1.00 129.03 942 TYR E CA 1
ATOM 3994 C C . TYR I 1 52 ? 13.840 -15.713 -20.068 1.00 138.15 942 TYR E C 1
ATOM 3995 O O . TYR I 1 52 ? 14.103 -15.356 -21.215 1.00 132.88 942 TYR E O 1
ATOM 4004 N N . PRO I 1 53 ? 14.129 -16.940 -19.596 1.00 109.05 943 PRO E N 1
ATOM 4005 C CA . PRO I 1 53 ? 14.920 -17.902 -20.372 1.00 110.31 943 PRO E CA 1
ATOM 4006 C C . PRO I 1 53 ? 14.391 -18.169 -21.768 1.00 117.43 943 PRO E C 1
ATOM 4007 O O . PRO I 1 53 ? 15.147 -18.436 -22.698 1.00 119.21 943 PRO E O 1
ATOM 4011 N N . GLU I 1 54 ? 13.084 -18.093 -21.914 1.00 119.67 944 GLU E N 1
ATOM 4012 C CA . GLU I 1 54 ? 12.469 -18.516 -23.149 1.00 124.64 944 GLU E CA 1
ATOM 4013 C C . GLU I 1 54 ? 12.289 -17.450 -24.217 1.00 129.03 944 GLU E C 1
ATOM 4014 O O . GLU I 1 54 ? 11.793 -17.768 -25.289 1.00 130.88 944 GLU E O 1
ATOM 4016 N N . ASP I 1 55 ? 12.718 -16.213 -23.973 1.00 131.03 945 ASP E N 1
ATOM 4017 C CA . ASP I 1 55 ? 12.556 -15.172 -24.995 1.00 135.80 945 ASP E CA 1
ATOM 4018 C C . ASP I 1 55 ? 13.367 -15.487 -26.258 1.00 129.19 945 ASP E C 1
ATOM 4019 O O . ASP I 1 55 ? 13.206 -14.832 -27.289 1.00 128.74 945 ASP E O 1
ATOM 4024 N N . ILE I 1 56 ? 14.202 -16.519 -26.182 1.00 125.84 946 ILE E N 1
ATOM 4025 C CA . ILE I 1 56 ? 14.941 -17.014 -27.332 1.00 123.58 946 ILE E CA 1
ATOM 4026 C C . ILE I 1 56 ? 14.057 -17.927 -28.195 1.00 119.45 946 ILE E C 1
ATOM 4027 O O . ILE I 1 56 ? 13.695 -19.025 -27.772 1.00 118.37 946 ILE E O 1
ATOM 4032 N N . VAL I 1 57 ? 13.704 -17.469 -29.396 1.00 111.14 947 VAL E N 1
ATOM 4033 C CA . VAL I 1 57 ? 12.795 -18.214 -30.263 1.00 105.00 947 VAL E CA 1
ATOM 4034 C C . VAL I 1 57 ? 13.599 -19.039 -31.252 1.00 100.64 947 VAL E C 1
ATOM 4035 O O . VAL I 1 57 ? 13.041 -19.856 -31.981 1.00 102.59 947 VAL E O 1
ATOM 4039 N N . SER I 1 58 ? 14.909 -18.796 -31.294 1.00 99.43 948 SER E N 1
ATOM 4040 C CA . SER I 1 58 ? 15.805 -19.534 -32.187 1.00 93.84 948 SER E CA 1
ATOM 4041 C C . SER I 1 58 ? 16.260 -20.867 -31.551 1.00 91.82 948 SER E C 1
ATOM 4042 O O . SER I 1 58 ? 16.962 -21.659 -32.189 1.00 89.28 948 SER E O 1
ATOM 4045 N N . GLN I 1 59 ? 15.886 -21.090 -30.290 1.00 81.27 949 GLN E N 1
ATOM 4046 C CA . GLN I 1 59 ? 16.061 -22.394 -29.644 1.00 84.94 949 GLN E CA 1
ATOM 4047 C C . GLN I 1 59 ? 15.172 -22.527 -28.419 1.00 82.54 949 GLN E C 1
ATOM 4048 O O . GLN I 1 59 ? 14.808 -21.532 -27.790 1.00 80.78 949 GLN E O 1
ATOM 4054 N N . ASP I 1 60 ? 14.846 -23.763 -28.064 1.00 80.37 950 ASP E N 1
ATOM 4055 C CA . ASP I 1 60 ? 13.949 -24.002 -26.937 1.00 89.61 950 ASP E CA 1
ATOM 4056 C C . ASP I 1 60 ? 14.771 -24.211 -25.670 1.00 81.54 950 ASP E C 1
ATOM 4057 O O . ASP I 1 60 ? 15.155 -25.330 -25.333 1.00 83.23 950 ASP E O 1
ATOM 4062 N N . CYS I 1 61 ? 15.026 -23.101 -24.986 1.00 87.83 951 CYS E N 1
ATOM 4063 C CA . CYS I 1 61 ? 15.949 -23.023 -23.864 1.00 87.80 951 CYS E CA 1
ATOM 4064 C C . CYS I 1 61 ? 15.425 -23.741 -22.607 1.00 92.55 951 CYS E C 1
ATOM 4065 O O . CYS I 1 61 ? 16.209 -24.132 -21.743 1.00 88.33 951 CYS E O 1
ATOM 4068 N N . LEU I 1 62 ? 14.106 -23.879 -22.482 1.00 95.11 952 LEU E N 1
ATOM 4069 C CA . LEU I 1 62 ? 13.532 -24.726 -21.434 1.00 92.14 952 LEU E CA 1
ATOM 4070 C C . LEU I 1 62 ? 13.867 -26.197 -21.651 1.00 91.86 952 LEU E C 1
ATOM 4071 O O . LEU I 1 62 ? 14.172 -26.938 -20.723 1.00 89.73 952 LEU E O 1
ATOM 4076 N N . GLN I 1 63 ? 13.821 -26.587 -22.915 1.00 94.26 953 GLN E N 1
ATOM 4077 C CA . GLN I 1 63 ? 13.957 -27.964 -23.341 1.00 94.62 953 GLN E CA 1
ATOM 4078 C C . GLN I 1 63 ? 15.416 -28.395 -23.336 1.00 94.76 953 GLN E C 1
ATOM 4079 O O . GLN I 1 63 ? 15.735 -29.504 -22.922 1.00 97.87 953 GLN E O 1
ATOM 4085 N N . PHE I 1 64 ? 16.299 -27.524 -23.817 1.00 94.23 954 PHE E N 1
ATOM 4086 C CA . PHE I 1 64 ? 17.710 -27.886 -23.997 1.00 95.59 954 PHE E CA 1
ATOM 4087 C C . PHE I 1 64 ? 18.729 -26.984 -23.277 1.00 94.23 954 PHE E C 1
ATOM 4088 O O . PHE I 1 64 ? 19.929 -27.072 -23.540 1.00 91.02 954 PHE E O 1
ATOM 4096 N N . GLY I 1 65 ? 18.269 -26.120 -22.378 1.00 95.04 955 GLY E N 1
ATOM 4097 C CA . GLY I 1 65 ? 19.177 -25.237 -21.658 1.00 89.87 955 GLY E CA 1
ATOM 4098 C C . GLY I 1 65 ? 19.561 -23.984 -22.435 1.00 91.23 955 GLY E C 1
ATOM 4099 O O . GLY I 1 65 ? 19.088 -23.771 -23.560 1.00 87.96 955 GLY E O 1
ATOM 4100 N N . PRO I 1 66 ? 20.443 -23.152 -21.850 1.00 91.12 956 PRO E N 1
ATOM 4101 C CA . PRO I 1 66 ? 20.765 -21.839 -22.428 1.00 91.94 956 PRO E CA 1
ATOM 4102 C C . PRO I 1 66 ? 21.577 -21.923 -23.717 1.00 92.02 956 PRO E C 1
ATOM 4103 O O . PRO I 1 66 ? 22.311 -22.901 -23.926 1.00 89.52 956 PRO E O 1
ATOM 4107 N N . PRO I 1 67 ? 21.455 -20.896 -24.575 1.00 90.89 957 PRO E N 1
ATOM 4108 C CA . PRO I 1 67 ? 22.378 -20.849 -25.711 1.00 87.87 957 PRO E CA 1
ATOM 4109 C C . PRO I 1 67 ? 23.825 -20.721 -25.225 1.00 83.74 957 PRO E C 1
ATOM 4110 O O . PRO I 1 67 ? 24.080 -20.366 -24.071 1.00 81.51 957 PRO E O 1
ATOM 4114 N N . ALA I 1 68 ? 24.768 -21.061 -26.093 1.00 89.92 958 ALA E N 1
ATOM 4115 C CA . ALA I 1 68 ? 26.176 -20.874 -25.785 1.00 89.57 958 ALA E CA 1
ATOM 4116 C C . ALA I 1 68 ? 26.516 -19.377 -25.725 1.00 87.41 958 ALA E C 1
ATOM 4117 O O . ALA I 1 68 ? 25.882 -18.557 -26.390 1.00 84.27 958 ALA E O 1
ATOM 4119 N N . GLU I 1 69 ? 27.532 -19.033 -24.940 1.00 87.31 959 GLU E N 1
ATOM 4120 C CA . GLU I 1 69 ? 27.981 -17.650 -24.802 1.00 87.68 959 GLU E CA 1
ATOM 4121 C C . GLU I 1 69 ? 28.472 -17.078 -26.129 1.00 90.81 959 GLU E C 1
ATOM 4122 O O . GLU I 1 69 ? 29.323 -17.666 -26.797 1.00 95.61 959 GLU E O 1
ATOM 4128 N N . GLY I 1 70 ? 27.944 -15.911 -26.489 1.00 91.79 960 GLY E N 1
ATOM 4129 C CA . GLY I 1 70 ? 28.280 -15.260 -27.742 1.00 92.52 960 GLY E CA 1
ATOM 4130 C C . GLY I 1 70 ? 27.523 -15.788 -28.955 1.00 92.99 960 GLY E C 1
ATOM 4131 O O . GLY I 1 70 ? 27.763 -15.352 -30.075 1.00 94.19 960 GLY E O 1
ATOM 4132 N N . GLU I 1 71 ? 26.571 -16.689 -28.736 1.00 91.81 961 GLU E N 1
ATOM 4133 C CA . GLU I 1 71 ? 25.805 -17.278 -29.838 1.00 88.63 961 GLU E CA 1
ATOM 4134 C C . GLU I 1 71 ? 24.759 -16.323 -30.385 1.00 87.97 961 GLU E C 1
ATOM 4135 O O . GLU I 1 71 ? 24.108 -15.595 -29.638 1.00 86.45 961 GLU E O 1
ATOM 4141 N N . VAL I 1 72 ? 24.609 -16.332 -31.705 1.00 90.05 962 VAL E N 1
ATOM 4142 C CA . VAL I 1 72 ? 23.577 -15.545 -32.354 1.00 89.89 962 VAL E CA 1
ATOM 4143 C C . VAL I 1 72 ? 22.194 -16.093 -31.965 1.00 87.19 962 VAL E C 1
ATOM 4144 O O . VAL I 1 72 ? 21.879 -17.257 -32.220 1.00 85.32 962 VAL E O 1
ATOM 4148 N N . VAL I 1 73 ? 21.359 -15.236 -31.383 1.00 88.11 963 VAL E N 1
ATOM 4149 C CA . VAL I 1 73 ? 20.021 -15.636 -30.945 1.00 92.11 963 VAL E CA 1
ATOM 4150 C C . VAL I 1 73 ? 18.989 -14.631 -31.463 1.00 93.22 963 VAL E C 1
ATOM 4151 O O . VAL I 1 73 ? 19.319 -13.470 -31.704 1.00 92.56 963 VAL E O 1
ATOM 4155 N N . GLN I 1 74 ? 17.745 -15.071 -31.640 1.00 91.41 964 GLN E N 1
ATOM 4156 C CA . GLN I 1 74 ? 16.650 -14.145 -31.937 1.00 97.53 964 GLN E CA 1
ATOM 4157 C C . GLN I 1 74 ? 15.695 -14.061 -30.734 1.00 96.74 964 GLN E C 1
ATOM 4158 O O . GLN I 1 74 ? 15.234 -15.086 -30.230 1.00 93.77 964 GLN E O 1
ATOM 4164 N N . VAL I 1 75 ? 15.404 -12.841 -30.278 1.00 100.14 965 VAL E N 1
ATOM 4165 C CA . VAL I 1 75 ? 14.561 -12.637 -29.097 1.00 102.73 965 VAL E CA 1
ATOM 4166 C C . VAL I 1 75 ? 13.346 -11.738 -29.366 1.00 99.12 965 VAL E C 1
ATOM 4167 O O . VAL I 1 75 ? 13.435 -10.730 -30.062 1.00 100.88 965 VAL E O 1
ATOM 4171 N N . TRP I 1 77 ? 11.620 -9.200 -28.302 1.00 116.99 967 TRP E N 1
ATOM 4172 C CA . TRP I 1 77 ? 11.601 -8.103 -27.337 1.00 119.03 967 TRP E CA 1
ATOM 4173 C C . TRP I 1 77 ? 10.159 -7.701 -27.042 1.00 125.83 967 TRP E C 1
ATOM 4174 O O . TRP I 1 77 ? 9.244 -8.504 -27.214 1.00 129.55 967 TRP E O 1
ATOM 4185 N N . THR I 1 78 ? 9.976 -6.475 -26.561 1.00 128.96 968 THR E N 1
ATOM 4186 C CA . THR I 1 78 ? 8.700 -5.980 -26.080 1.00 132.60 968 THR E CA 1
ATOM 4187 C C . THR I 1 78 ? 7.718 -5.500 -27.147 1.00 129.82 968 THR E C 1
ATOM 4188 O O . THR I 1 78 ? 6.562 -5.242 -26.846 1.00 129.11 968 THR E O 1
ATOM 4192 N N . ASP I 1 79 ? 8.142 -5.452 -28.400 1.00 129.77 969 ASP E N 1
ATOM 4193 C CA . ASP I 1 79 ? 7.265 -4.947 -29.452 1.00 135.26 969 ASP E CA 1
ATOM 4194 C C . ASP I 1 79 ? 6.677 -5.982 -30.412 1.00 135.71 969 ASP E C 1
ATOM 4195 O O . ASP I 1 79 ? 6.275 -5.639 -31.526 1.00 139.23 969 ASP E O 1
ATOM 4200 N N . GLY I 1 80 ? 6.639 -7.242 -29.990 1.00 131.86 970 GLY E N 1
ATOM 4201 C CA . GLY I 1 80 ? 6.058 -8.307 -30.795 1.00 128.26 970 GLY E CA 1
ATOM 4202 C C . GLY I 1 80 ? 7.043 -8.789 -31.821 1.00 120.13 970 GLY E C 1
ATOM 4203 O O . GLY I 1 80 ? 7.003 -9.926 -32.296 1.00 116.81 970 GLY E O 1
ATOM 4204 N N . GLN I 1 81 ? 7.957 -7.887 -32.136 1.00 117.02 971 GLN E N 1
ATOM 4205 C CA . GLN I 1 81 ? 8.893 -8.052 -33.217 1.00 115.53 971 GLN E CA 1
ATOM 4206 C C . GLN I 1 81 ? 10.123 -8.738 -32.646 1.00 112.42 971 GLN E C 1
ATOM 4207 O O . GLN I 1 81 ? 10.526 -8.495 -31.504 1.00 104.90 971 GLN E O 1
ATOM 4213 N N . VAL I 1 82 ? 10.683 -9.637 -33.437 1.00 110.73 972 VAL E N 1
ATOM 4214 C CA . VAL I 1 82 ? 11.864 -10.369 -33.047 1.00 102.04 972 VAL E CA 1
ATOM 4215 C C . VAL I 1 82 ? 13.105 -9.550 -33.388 1.00 99.99 972 VAL E C 1
ATOM 4216 O O . VAL I 1 82 ? 13.220 -9.006 -34.489 1.00 100.90 972 VAL E O 1
ATOM 4220 N N . TYR I 1 83 ? 14.028 -9.466 -32.438 1.00 72.95 973 TYR E N 1
ATOM 4221 C CA . TYR I 1 83 ? 15.291 -8.782 -32.662 1.00 73.35 973 TYR E CA 1
ATOM 4222 C C . TYR I 1 83 ? 16.440 -9.751 -32.581 1.00 78.51 973 TYR E C 1
ATOM 4223 O O . TYR I 1 83 ? 16.413 -10.715 -31.813 1.00 79.51 973 TYR E O 1
ATOM 4232 N N . GLY I 1 84 ? 17.473 -9.456 -33.356 1.00 74.00 974 GLY E N 1
ATOM 4233 C CA . GLY I 1 84 ? 18.677 -10.252 -33.340 1.00 77.69 974 GLY E CA 1
ATOM 4234 C C . GLY I 1 84 ? 19.525 -9.809 -32.177 1.00 72.08 974 GLY E C 1
ATOM 4235 O O . GLY I 1 84 ? 19.519 -8.637 -31.794 1.00 71.16 974 GLY E O 1
ATOM 4236 N N . ALA I 1 85 ? 20.248 -10.758 -31.604 1.00 71.67 975 ALA E N 1
ATOM 4237 C CA . ALA I 1 85 ? 21.094 -10.475 -30.461 1.00 76.08 975 ALA E CA 1
ATOM 4238 C C . ALA I 1 85 ? 22.186 -11.522 -30.342 1.00 75.55 975 ALA E C 1
ATOM 4239 O O . ALA I 1 85 ? 22.213 -12.505 -31.085 1.00 72.92 975 ALA E O 1
ATOM 4241 N N . LYS I 1 86 ? 23.096 -11.295 -29.408 1.00 81.54 976 LYS E N 1
ATOM 4242 C CA . LYS I 1 86 ? 24.064 -12.307 -29.053 1.00 77.18 976 LYS E CA 1
ATOM 4243 C C . LYS I 1 86 ? 23.864 -12.637 -27.598 1.00 80.81 976 LYS E C 1
ATOM 4244 O O . LYS I 1 86 ? 23.781 -11.735 -26.770 1.00 80.01 976 LYS E O 1
ATOM 4250 N N . PHE I 1 87 ? 23.820 -13.922 -27.275 1.00 83.19 977 PHE E N 1
ATOM 4251 C CA . PHE I 1 87 ? 23.634 -14.332 -25.894 1.00 83.70 977 PHE E CA 1
ATOM 4252 C C . PHE I 1 87 ? 24.892 -13.963 -25.100 1.00 83.07 977 PHE E C 1
ATOM 4253 O O . PHE I 1 87 ? 26.016 -14.119 -25.589 1.00 85.65 977 PHE E O 1
ATOM 4261 N N . VAL I 1 88 ? 24.688 -13.429 -23.898 1.00 80.52 978 VAL E N 1
ATOM 4262 C CA . VAL I 1 88 ? 25.783 -13.012 -23.026 1.00 84.84 978 VAL E CA 1
ATOM 4263 C C . VAL I 1 88 ? 25.999 -13.983 -21.853 1.00 86.16 978 VAL E C 1
ATOM 4264 O O . VAL I 1 88 ? 27.103 -14.489 -21.672 1.00 92.73 978 VAL E O 1
ATOM 4268 N N . ALA I 1 89 ? 24.947 -14.244 -21.074 1.00 87.25 979 ALA E N 1
ATOM 4269 C CA . ALA I 1 89 ? 25.048 -15.048 -19.848 1.00 89.54 979 ALA E CA 1
ATOM 4270 C C . ALA I 1 89 ? 23.677 -15.404 -19.265 1.00 87.41 979 ALA E C 1
ATOM 4271 O O . ALA I 1 89 ? 22.679 -14.729 -19.517 1.00 89.03 979 ALA E O 1
ATOM 4273 N N . SER I 1 90 ? 23.628 -16.497 -18.518 1.00 85.29 980 SER E N 1
ATOM 4274 C CA . SER I 1 90 ? 22.474 -16.791 -17.681 1.00 88.06 980 SER E CA 1
ATOM 4275 C C . SER I 1 90 ? 22.744 -16.354 -16.231 1.00 89.97 980 SER E C 1
ATOM 4276 O O . SER I 1 90 ? 23.826 -16.611 -15.681 1.00 87.37 980 SER E O 1
ATOM 4279 N N . HIS I 1 91 ? 21.785 -15.653 -15.629 1.00 89.44 981 HIS E N 1
ATOM 4280 C CA . HIS I 1 91 ? 21.924 -15.238 -14.234 1.00 84.31 981 HIS E CA 1
ATOM 4281 C C . HIS I 1 91 ? 20.906 -15.885 -13.325 1.00 82.92 981 HIS E C 1
ATOM 4282 O O . HIS I 1 91 ? 19.721 -15.543 -13.340 1.00 79.34 981 HIS E O 1
ATOM 4289 N N . PRO I 1 92 ? 21.375 -16.866 -12.550 1.00 91.88 982 PRO E N 1
ATOM 4290 C CA . PRO I 1 92 ? 20.601 -17.387 -11.425 1.00 89.72 982 PRO E CA 1
ATOM 4291 C C . PRO I 1 92 ? 20.646 -16.341 -10.297 1.00 92.30 982 PRO E C 1
ATOM 4292 O O . PRO I 1 92 ? 21.713 -16.134 -9.710 1.00 99.70 982 PRO E O 1
ATOM 4296 N N . ILE I 1 93 ? 19.516 -15.672 -10.040 1.00 86.26 983 ILE E N 1
ATOM 4297 C CA . ILE I 1 93 ? 19.467 -14.480 -9.182 1.00 86.07 983 ILE E CA 1
ATOM 4298 C C . ILE I 1 93 ? 18.631 -14.681 -7.930 1.00 89.64 983 ILE E C 1
ATOM 4299 O O . ILE I 1 93 ? 17.503 -15.174 -7.999 1.00 90.83 983 ILE E O 1
ATOM 4304 N N . GLN I 1 94 ? 19.161 -14.229 -6.796 1.00 96.51 984 GLN E N 1
ATOM 4305 C CA . GLN I 1 94 ? 18.445 -14.321 -5.524 1.00 97.47 984 GLN E CA 1
ATOM 4306 C C . GLN I 1 94 ? 17.309 -13.295 -5.467 1.00 93.35 984 GLN E C 1
ATOM 4307 O O . GLN I 1 94 ? 17.520 -12.073 -5.541 1.00 96.05 984 GLN E O 1
ATOM 4313 N N . MET I 1 95 ? 16.097 -13.836 -5.386 1.00 90.98 985 MET E N 1
ATOM 4314 C CA . MET I 1 95 ? 14.868 -13.066 -5.247 1.00 94.91 985 MET E CA 1
ATOM 4315 C C . MET I 1 95 ? 14.254 -13.188 -3.859 1.00 97.98 985 MET E C 1
ATOM 4316 O O . MET I 1 95 ? 14.412 -14.206 -3.170 1.00 99.21 985 MET E O 1
ATOM 4321 N N . TYR I 1 96 ? 13.556 -12.134 -3.456 1.00 93.77 986 TYR E N 1
ATOM 4322 C CA . TYR I 1 96 ? 12.873 -12.087 -2.169 1.00 96.93 986 TYR E CA 1
ATOM 4323 C C . TYR I 1 96 ? 11.414 -11.657 -2.374 1.00 101.82 986 TYR E C 1
ATOM 4324 O O . TYR I 1 96 ? 11.157 -10.605 -2.976 1.00 104.22 986 TYR E O 1
ATOM 4333 N N . GLN I 1 97 ? 10.464 -12.500 -1.965 1.00 98.42 987 GLN E N 1
ATOM 4334 C CA . GLN I 1 97 ? 9.061 -12.099 -1.948 1.00 95.32 987 GLN E CA 1
ATOM 4335 C C . GLN I 1 97 ? 8.835 -11.415 -0.598 1.00 91.68 987 GLN E C 1
ATOM 4336 O O . GLN I 1 97 ? 8.860 -12.080 0.436 1.00 88.60 987 GLN E O 1
ATOM 4342 N N . VAL I 1 98 ? 8.628 -10.100 -0.589 1.00 92.04 988 VAL E N 1
ATOM 4343 C CA . VAL I 1 98 ? 8.501 -9.396 0.688 1.00 92.34 988 VAL E CA 1
ATOM 4344 C C . VAL I 1 98 ? 7.086 -8.876 0.888 1.00 92.65 988 VAL E C 1
ATOM 4345 O O . VAL I 1 98 ? 6.447 -8.347 -0.025 1.00 95.51 988 VAL E O 1
ATOM 4349 N N . GLU I 1 99 ? 6.608 -9.025 2.111 1.00 88.09 989 GLU E N 1
ATOM 4350 C CA . GLU I 1 99 ? 5.233 -8.701 2.414 1.00 92.39 989 GLU E CA 1
ATOM 4351 C C . GLU I 1 99 ? 5.094 -7.564 3.428 1.00 93.24 989 GLU E C 1
ATOM 4352 O O . GLU I 1 99 ? 5.689 -7.600 4.492 1.00 87.37 989 GLU E O 1
ATOM 4354 N N . PHE I 1 100 ? 4.303 -6.554 3.066 1.00 94.07 990 PHE E N 1
ATOM 4355 C CA . PHE I 1 100 ? 4.045 -5.374 3.899 1.00 89.30 990 PHE E CA 1
ATOM 4356 C C . PHE I 1 100 ? 2.759 -5.525 4.705 1.00 91.47 990 PHE E C 1
ATOM 4357 O O . PHE I 1 100 ? 1.884 -6.265 4.328 1.00 93.42 990 PHE E O 1
ATOM 4365 N N . GLU I 1 101 ? 2.682 -4.790 5.807 1.00 87.30 991 GLU E N 1
ATOM 4366 C CA . GLU I 1 101 ? 1.639 -4.855 6.823 1.00 88.78 991 GLU E CA 1
ATOM 4367 C C . GLU I 1 101 ? 0.193 -4.931 6.336 1.00 84.41 991 GLU E C 1
ATOM 4368 O O . GLU I 1 101 ? -0.702 -5.466 7.084 1.00 82.58 991 GLU E O 1
ATOM 4374 N N . ASP I 1 102 ? -0.058 -4.366 5.143 1.00 82.61 992 ASP E N 1
ATOM 4375 C CA . ASP I 1 102 ? -1.455 -4.299 4.659 1.00 84.61 992 ASP E CA 1
ATOM 4376 C C . ASP I 1 102 ? -2.029 -5.385 3.775 1.00 89.17 992 ASP E C 1
ATOM 4377 O O . ASP I 1 102 ? -3.262 -5.430 3.682 1.00 86.35 992 ASP E O 1
ATOM 4382 N N . GLY I 1 103 ? -1.241 -6.372 3.338 1.00 93.71 993 GLY E N 1
ATOM 4383 C CA . GLY I 1 103 ? -1.792 -7.392 2.443 1.00 93.89 993 GLY E CA 1
ATOM 4384 C C . GLY I 1 103 ? -1.314 -7.275 1.013 1.00 90.48 993 GLY E C 1
ATOM 4385 O O . GLY I 1 103 ? -1.971 -7.741 0.067 1.00 96.61 993 GLY E O 1
ATOM 4386 N N . SER I 1 104 ? -0.190 -6.582 0.861 1.00 88.82 994 SER E N 1
ATOM 4387 C CA . SER I 1 104 ? 0.421 -6.428 -0.443 1.00 88.76 994 SER E CA 1
ATOM 4388 C C . SER I 1 104 ? 1.866 -6.948 -0.437 1.00 88.35 994 SER E C 1
ATOM 4389 O O . SER I 1 104 ? 2.718 -6.476 0.324 1.00 92.01 994 SER E O 1
ATOM 4392 N N . GLN I 1 105 ? 2.154 -7.881 -1.331 1.00 88.36 995 GLN E N 1
ATOM 4393 C CA . GLN I 1 105 ? 3.471 -8.496 -1.382 1.00 88.14 995 GLN E CA 1
ATOM 4394 C C . GLN I 1 105 ? 4.169 -8.074 -2.661 1.00 87.27 995 GLN E C 1
ATOM 4395 O O . GLN I 1 105 ? 3.535 -7.887 -3.708 1.00 81.48 995 GLN E O 1
ATOM 4397 N N . LEU I 1 106 ? 5.477 -7.889 -2.564 1.00 87.28 996 LEU E N 1
ATOM 4398 C CA . LEU I 1 106 ? 6.282 -7.658 -3.746 1.00 84.57 996 LEU E CA 1
ATOM 4399 C C . LEU I 1 106 ? 7.280 -8.773 -3.845 1.00 83.71 996 LEU E C 1
ATOM 4400 O O . LEU I 1 106 ? 7.533 -9.479 -2.871 1.00 84.34 996 LEU E O 1
ATOM 4405 N N . VAL I 1 107 ? 7.812 -8.956 -5.042 1.00 79.48 997 VAL E N 1
ATOM 4406 C CA . VAL I 1 107 ? 8.902 -9.885 -5.228 1.00 86.34 997 VAL E CA 1
ATOM 4407 C C . VAL I 1 107 ? 10.122 -9.093 -5.698 1.00 86.23 997 VAL E C 1
ATOM 4408 O O . VAL I 1 107 ? 10.108 -8.517 -6.781 1.00 78.34 997 VAL E O 1
ATOM 4412 N N . VAL I 1 108 ? 11.163 -9.038 -4.867 1.00 90.04 998 VAL E N 1
ATOM 4413 C CA . VAL I 1 108 ? 12.291 -8.145 -5.128 1.00 88.44 998 VAL E CA 1
ATOM 4414 C C . VAL I 1 108 ? 13.633 -8.884 -5.067 1.00 83.44 998 VAL E C 1
ATOM 4415 O O . VAL I 1 108 ? 13.697 -10.022 -4.641 1.00 86.36 998 VAL E O 1
ATOM 4419 N N . LYS I 1 109 ? 14.684 -8.257 -5.581 1.00 85.07 999 LYS E N 1
ATOM 4420 C CA . LYS I 1 109 ? 16.035 -8.823 -5.553 1.00 93.76 999 LYS E CA 1
ATOM 4421 C C . LYS I 1 109 ? 16.789 -8.197 -4.387 1.00 94.53 999 LYS E C 1
ATOM 4422 O O . LYS I 1 109 ? 16.278 -7.281 -3.739 1.00 87.62 999 LYS E O 1
ATOM 4428 N N . ARG I 1 110 ? 17.987 -8.712 -4.119 1.00 99.96 1000 ARG E N 1
ATOM 4429 C CA . ARG I 1 110 ? 18.811 -8.299 -2.978 1.00 105.10 1000 ARG E CA 1
ATOM 4430 C C . ARG I 1 110 ? 18.971 -6.768 -2.856 1.00 104.75 1000 ARG E C 1
ATOM 4431 O O . ARG I 1 110 ? 18.905 -6.223 -1.748 1.00 102.26 1000 ARG E O 1
ATOM 4439 N N . ASP I 1 111 ? 19.166 -6.084 -3.983 1.00 100.45 1001 ASP E N 1
ATOM 4440 C CA . ASP I 1 111 ? 19.461 -4.649 -3.977 1.00 101.17 1001 ASP E CA 1
ATOM 4441 C C . ASP I 1 111 ? 18.281 -3.773 -3.537 1.00 103.04 1001 ASP E C 1
ATOM 4442 O O . ASP I 1 111 ? 18.451 -2.571 -3.287 1.00 104.72 1001 ASP E O 1
ATOM 4447 N N . ASP I 1 112 ? 17.093 -4.366 -3.444 1.00 102.73 1002 ASP E N 1
ATOM 4448 C CA . ASP I 1 112 ? 15.894 -3.609 -3.097 1.00 96.27 1002 ASP E CA 1
ATOM 4449 C C . ASP I 1 112 ? 15.468 -3.902 -1.646 1.00 90.59 1002 ASP E C 1
ATOM 4450 O O . ASP I 1 112 ? 14.495 -3.334 -1.139 1.00 90.12 1002 ASP E O 1
ATOM 4455 N N . VAL I 1 113 ? 16.214 -4.794 -0.995 1.00 91.06 1003 VAL E N 1
ATOM 4456 C CA . VAL I 1 113 ? 15.982 -5.166 0.408 1.00 98.82 1003 VAL E CA 1
ATOM 4457 C C . VAL I 1 113 ? 17.132 -4.706 1.325 1.00 101.44 1003 VAL E C 1
ATOM 4458 O O . VAL I 1 113 ? 18.308 -4.920 1.026 1.00 103.63 1003 VAL E O 1
ATOM 4462 N N . TYR I 1 114 ? 16.786 -4.137 2.476 1.00 102.60 1004 TYR E N 1
ATOM 4463 C CA . TYR I 1 114 ? 17.785 -3.535 3.360 1.00 103.52 1004 TYR E CA 1
ATOM 4464 C C . TYR I 1 114 ? 17.772 -4.139 4.768 1.00 103.53 1004 TYR E C 1
ATOM 4465 O O . TYR I 1 114 ? 16.714 -4.369 5.360 1.00 97.85 1004 TYR E O 1
ATOM 4474 N N . THR I 1 115 ? 18.965 -4.394 5.292 1.00 106.29 1005 THR E N 1
ATOM 4475 C CA . THR I 1 115 ? 19.129 -5.037 6.589 1.00 106.75 1005 THR E CA 1
ATOM 4476 C C . THR I 1 115 ? 19.024 -4.063 7.761 1.00 109.27 1005 THR E C 1
ATOM 4477 O O . THR I 1 115 ? 19.710 -3.043 7.799 1.00 110.35 1005 THR E O 1
ATOM 4481 N N . SER J 1 8 ? -1.891 -26.164 -29.192 1.00 114.89 898 SER F N 1
ATOM 4482 C CA . SER J 1 8 ? -1.240 -25.243 -28.262 1.00 114.79 898 SER F CA 1
ATOM 4483 C C . SER J 1 8 ? -0.226 -24.371 -28.980 1.00 116.11 898 SER F C 1
ATOM 4484 O O . SER J 1 8 ? -0.262 -24.229 -30.203 1.00 118.81 898 SER F O 1
ATOM 4487 N N . ILE J 1 9 ? 0.691 -23.801 -28.209 1.00 114.84 899 ILE F N 1
ATOM 4488 C CA . ILE J 1 9 ? 1.524 -22.731 -28.718 1.00 116.41 899 ILE F CA 1
ATOM 4489 C C . ILE J 1 9 ? 3.016 -23.062 -28.754 1.00 121.43 899 ILE F C 1
ATOM 4490 O O . ILE J 1 9 ? 3.572 -23.584 -27.786 1.00 121.62 899 ILE F O 1
ATOM 4495 N N . THR J 1 10 ? 3.660 -22.711 -29.865 1.00 127.68 900 THR F N 1
ATOM 4496 C CA . THR J 1 10 ? 5.113 -22.786 -29.989 1.00 133.09 900 THR F CA 1
ATOM 4497 C C . THR J 1 10 ? 5.681 -21.376 -30.135 1.00 135.52 900 THR F C 1
ATOM 4498 O O . THR J 1 10 ? 4.925 -20.407 -30.202 1.00 133.87 900 THR F O 1
ATOM 4502 N N . ALA J 1 11 ? 7.006 -21.261 -30.188 1.00 139.96 901 ALA F N 1
ATOM 4503 C CA . ALA J 1 11 ? 7.654 -19.951 -30.263 1.00 141.10 901 ALA F CA 1
ATOM 4504 C C . ALA J 1 11 ? 7.630 -19.397 -31.687 1.00 146.42 901 ALA F C 1
ATOM 4505 O O . ALA J 1 11 ? 7.637 -20.158 -32.657 1.00 146.48 901 ALA F O 1
ATOM 4507 N N . GLY J 1 12 ? 7.604 -18.067 -31.799 1.00 148.64 902 GLY F N 1
ATOM 4508 C CA . GLY J 1 12 ? 7.545 -17.382 -33.086 1.00 149.27 902 GLY F CA 1
ATOM 4509 C C . GLY J 1 12 ? 6.134 -17.162 -33.613 1.00 141.71 902 GLY F C 1
ATOM 4510 O O . GLY J 1 1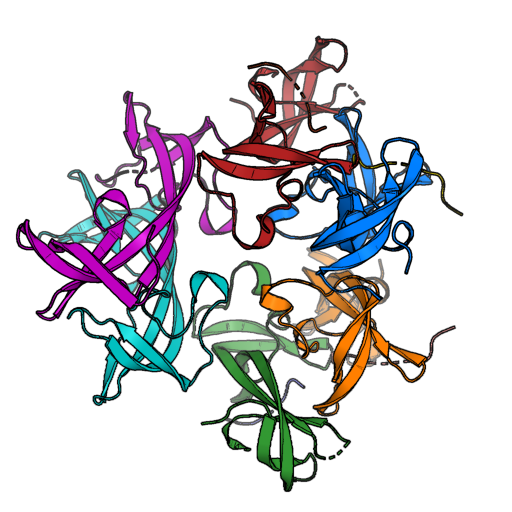2 ? 5.903 -16.406 -34.565 1.00 139.26 902 GLY F O 1
ATOM 4511 N N . GLN J 1 13 ? 5.190 -17.849 -32.985 1.00 135.88 903 GLN F N 1
ATOM 4512 C CA . GLN J 1 13 ? 3.790 -17.834 -33.376 1.00 131.79 903 GLN F CA 1
ATOM 4513 C C . GLN J 1 13 ? 3.115 -16.477 -33.130 1.00 123.00 903 GLN F C 1
ATOM 4514 O O . GLN J 1 13 ? 3.475 -15.746 -32.211 1.00 124.29 903 GLN F O 1
ATOM 4520 N N . LYS J 1 14 ? 2.160 -16.132 -33.981 1.00 114.66 904 LYS F N 1
ATOM 4521 C CA . LYS J 1 14 ? 1.335 -14.955 -33.767 1.00 109.20 904 LYS F CA 1
ATOM 4522 C C . LYS J 1 14 ? 0.024 -15.327 -33.097 1.00 105.05 904 LYS F C 1
ATOM 4523 O O . LYS J 1 14 ? -0.670 -16.241 -33.537 1.00 105.20 904 LYS F O 1
ATOM 4529 N N . VAL J 1 15 ? -0.272 -14.664 -31.983 1.00 103.74 905 VAL F N 1
ATOM 4530 C CA . VAL J 1 15 ? -1.498 -14.926 -31.229 1.00 101.62 905 VAL F CA 1
ATOM 4531 C C . VAL J 1 15 ? -2.228 -13.622 -30.832 1.00 99.61 905 VAL F C 1
ATOM 4532 O O . VAL J 1 15 ? -1.757 -12.527 -31.123 1.00 96.65 905 VAL F O 1
ATOM 4536 N N . ILE J 1 16 ? -3.387 -13.756 -30.185 1.00 95.58 906 ILE F N 1
ATOM 4537 C CA . ILE J 1 16 ? -4.085 -12.633 -29.555 1.00 88.84 906 ILE F CA 1
ATOM 4538 C C . ILE J 1 16 ? -4.143 -12.789 -28.040 1.00 90.83 906 ILE F C 1
ATOM 4539 O O . ILE J 1 16 ? -4.581 -13.813 -27.520 1.00 90.34 906 ILE F O 1
ATOM 4544 N N . SER J 1 17 ? -3.727 -11.746 -27.336 1.00 91.54 907 SER F N 1
ATOM 4545 C CA . SER J 1 17 ? -3.783 -11.737 -25.883 1.00 93.37 907 SER F CA 1
ATOM 4546 C C . SER J 1 17 ? -4.172 -10.359 -25.391 1.00 90.89 907 SER F C 1
ATOM 4547 O O . SER J 1 17 ? -4.201 -9.395 -26.166 1.00 92.54 907 SER F O 1
ATOM 4550 N N . LYS J 1 18 ? -4.462 -10.273 -24.097 1.00 87.40 908 LYS F N 1
ATOM 4551 C CA . LYS J 1 18 ? -4.897 -9.018 -23.515 1.00 89.57 908 LYS F CA 1
ATOM 4552 C C . LYS J 1 18 ? -3.680 -8.144 -23.223 1.00 93.45 908 LYS F C 1
ATOM 4553 O O . LYS J 1 18 ? -2.678 -8.621 -22.683 1.00 95.69 908 LYS F O 1
ATOM 4559 N N . HIS J 1 19 ? -3.775 -6.869 -23.596 1.00 91.87 909 HIS F N 1
ATOM 4560 C CA . HIS J 1 19 ? -2.742 -5.870 -23.312 1.00 95.35 909 HIS F CA 1
ATOM 4561 C C . HIS J 1 19 ? -2.978 -5.377 -21.880 1.00 95.74 909 HIS F C 1
ATOM 4562 O O . HIS J 1 19 ? -4.001 -5.724 -21.264 1.00 89.87 909 HIS F O 1
ATOM 4569 N N . LYS J 1 20 ? -2.034 -4.579 -21.372 1.00 95.32 910 LYS F N 1
ATOM 4570 C CA . LYS J 1 20 ? -2.128 -3.919 -20.070 1.00 96.54 910 LYS F CA 1
ATOM 4571 C C . LYS J 1 20 ? -3.284 -2.916 -20.145 1.00 96.01 910 LYS F C 1
ATOM 4572 O O . LYS J 1 20 ? -4.002 -2.646 -19.166 1.00 91.13 910 LYS F O 1
ATOM 4578 N N . ASN J 1 21 ? -3.464 -2.398 -21.359 1.00 96.91 911 ASN F N 1
ATOM 4579 C CA . ASN J 1 21 ? -4.419 -1.337 -21.643 1.00 94.26 911 ASN F CA 1
ATOM 4580 C C . ASN J 1 21 ? -5.881 -1.799 -21.652 1.00 87.84 911 ASN F C 1
ATOM 4581 O O . ASN J 1 21 ? -6.811 -0.993 -21.698 1.00 87.33 911 ASN F O 1
ATOM 4586 N N . GLY J 1 22 ? -6.044 -3.116 -21.589 1.00 85.24 912 GLY F N 1
ATOM 4587 C CA . GLY J 1 22 ? -7.332 -3.784 -21.537 1.00 86.26 912 GLY F CA 1
ATOM 4588 C C . GLY J 1 22 ? -7.876 -4.408 -22.819 1.00 85.98 912 GLY F C 1
ATOM 4589 O O . GLY J 1 22 ? -8.694 -5.326 -22.766 1.00 86.35 912 GLY F O 1
ATOM 4590 N N . ARG J 1 23 ? -7.391 -3.957 -23.969 1.00 86.06 913 ARG F N 1
ATOM 4591 C CA . ARG J 1 23 ? -7.902 -4.415 -25.258 1.00 81.21 913 ARG F CA 1
ATOM 4592 C C . ARG J 1 23 ? -7.087 -5.583 -25.834 1.00 85.23 913 ARG F C 1
ATOM 4593 O O . ARG J 1 23 ? -5.933 -5.787 -25.464 1.00 82.81 913 ARG F O 1
ATOM 4601 N N . PHE J 1 24 ? -7.686 -6.357 -26.735 1.00 76.17 914 PHE F N 1
ATOM 4602 C CA . PHE J 1 24 ? -6.963 -7.458 -27.378 1.00 76.21 914 PHE F CA 1
ATOM 4603 C C . PHE J 1 24 ? -6.164 -6.957 -28.585 1.00 76.31 914 PHE F C 1
ATOM 4604 O O . PHE J 1 24 ? -6.591 -6.038 -29.281 1.00 75.29 914 PHE F O 1
ATOM 4612 N N . TYR J 1 25 ? -4.994 -7.549 -28.815 1.00 69.52 915 TYR F N 1
ATOM 4613 C CA . TYR J 1 25 ? -4.143 -7.164 -29.940 1.00 69.67 915 TYR F CA 1
ATOM 4614 C C . TYR J 1 25 ? -3.402 -8.353 -30.503 1.00 72.54 915 TYR F C 1
ATOM 4615 O O . TYR J 1 25 ? -3.177 -9.342 -29.812 1.00 73.91 915 TYR F O 1
ATOM 4624 N N . GLN J 1 26 ? -3.032 -8.256 -31.775 1.00 80.01 916 GLN F N 1
ATOM 4625 C CA . GLN J 1 26 ? -2.135 -9.237 -32.346 1.00 85.42 916 GLN F CA 1
ATOM 4626 C C . GLN J 1 26 ? -0.821 -9.066 -31.606 1.00 85.28 916 GLN F C 1
ATOM 4627 O O . GLN J 1 26 ? -0.417 -7.948 -31.290 1.00 83.27 916 GLN F O 1
ATOM 4633 N N . CYS J 1 27 ? -0.202 -10.183 -31.258 1.00 84.62 917 CYS F N 1
ATOM 4634 C CA . CYS J 1 27 ? 1.083 -10.161 -30.587 1.00 85.55 917 CYS F CA 1
ATOM 4635 C C . CYS J 1 27 ? 1.782 -11.460 -30.941 1.00 89.43 917 CYS F C 1
ATOM 4636 O O . CYS J 1 27 ? 1.147 -12.400 -31.422 1.00 96.22 917 CYS F O 1
ATOM 4639 N N . GLU J 1 28 ? 3.088 -11.504 -30.727 1.00 89.39 918 GLU F N 1
ATOM 4640 C CA . GLU J 1 28 ? 3.858 -12.675 -31.098 1.00 99.72 918 GLU F CA 1
ATOM 4641 C C . GLU J 1 28 ? 4.332 -13.410 -29.842 1.00 101.50 918 GLU F C 1
ATOM 4642 O O . GLU J 1 28 ? 4.447 -12.815 -28.770 1.00 96.93 918 GLU F O 1
ATOM 4648 N N . VAL J 1 29 ? 4.602 -14.702 -29.986 1.00 108.23 919 VAL F N 1
ATOM 4649 C CA . VAL J 1 29 ? 5.106 -15.522 -28.895 1.00 105.01 919 VAL F CA 1
ATOM 4650 C C . VAL J 1 29 ? 6.617 -15.499 -28.878 1.00 105.07 919 VAL F C 1
ATOM 4651 O O . VAL J 1 29 ? 7.260 -16.011 -29.786 1.00 119.73 919 VAL F O 1
ATOM 4655 N N . VAL J 1 30 ? 7.199 -14.895 -27.855 1.00 101.10 920 VAL F N 1
ATOM 4656 C CA . VAL J 1 30 ? 8.645 -14.865 -27.799 1.00 105.57 920 VAL F CA 1
ATOM 4657 C C . VAL J 1 30 ? 9.152 -15.936 -26.839 1.00 109.63 920 VAL F C 1
ATOM 4658 O O . VAL J 1 30 ? 10.255 -16.440 -27.016 1.00 118.53 920 VAL F O 1
ATOM 4662 N N . ARG J 1 31 ? 8.355 -16.303 -25.839 1.00 102.23 921 ARG F N 1
ATOM 4663 C CA . ARG J 1 31 ? 8.850 -17.216 -24.811 1.00 106.13 921 ARG F CA 1
ATOM 4664 C C . ARG J 1 31 ? 7.900 -18.308 -24.306 1.00 109.20 921 ARG F C 1
ATOM 4665 O O . ARG J 1 31 ? 6.746 -18.029 -24.003 1.00 108.81 921 ARG F O 1
ATOM 4667 N N . LEU J 1 32 ? 8.369 -19.554 -24.246 1.00 109.45 922 LEU F N 1
ATOM 4668 C CA . LEU J 1 32 ? 7.664 -20.575 -23.467 1.00 108.05 922 LEU F CA 1
ATOM 4669 C C . LEU J 1 32 ? 8.473 -20.896 -22.198 1.00 107.53 922 LEU F C 1
ATOM 4670 O O . LEU J 1 32 ? 9.485 -21.579 -22.313 1.00 113.01 922 LEU F O 1
ATOM 4675 N N . THR J 1 33 ? 8.061 -20.441 -21.006 1.00 103.21 923 THR F N 1
ATOM 4676 C CA . THR J 1 33 ? 8.733 -20.890 -19.767 1.00 101.19 923 THR F CA 1
ATOM 4677 C C . THR J 1 33 ? 7.821 -21.798 -18.941 1.00 104.64 923 THR F C 1
ATOM 4678 O O . THR J 1 33 ? 6.610 -21.569 -18.853 1.00 105.62 923 THR F O 1
ATOM 4682 N N . THR J 1 34 ? 8.423 -22.802 -18.305 1.00 107.62 924 THR F N 1
ATOM 4683 C CA . THR J 1 34 ? 7.743 -23.617 -17.306 1.00 107.74 924 THR F CA 1
ATOM 4684 C C . THR J 1 34 ? 8.110 -23.017 -15.950 1.00 98.42 924 THR F C 1
ATOM 4685 O O . THR J 1 34 ? 9.280 -22.986 -15.553 1.00 101.15 924 THR F O 1
ATOM 4689 N N . GLU J 1 35 ? 7.105 -22.534 -15.238 1.00 87.37 925 GLU F N 1
ATOM 4690 C CA . GLU J 1 35 ? 7.381 -21.848 -14.000 1.00 88.67 925 GLU F CA 1
ATOM 4691 C C . GLU J 1 35 ? 6.666 -22.603 -12.874 1.00 96.11 925 GLU F C 1
ATOM 4692 O O . GLU J 1 35 ? 5.512 -23.009 -13.032 1.00 98.50 925 GLU F O 1
ATOM 4698 N N . THR J 1 36 ? 7.344 -22.774 -11.737 1.00 94.59 926 THR F N 1
ATOM 4699 C CA . THR J 1 36 ? 6.806 -23.588 -10.650 1.00 90.14 926 THR F CA 1
ATOM 4700 C C . THR J 1 36 ? 6.142 -22.752 -9.574 1.00 86.46 926 THR F C 1
ATOM 4701 O O . THR J 1 36 ? 6.772 -21.927 -8.914 1.00 83.71 926 THR F O 1
ATOM 4705 N N . PHE J 1 37 ? 4.853 -22.997 -9.399 1.00 86.78 927 PHE F N 1
ATOM 4706 C CA . PHE J 1 37 ? 4.074 -22.292 -8.406 1.00 85.96 927 PHE F CA 1
ATOM 4707 C C . PHE J 1 37 ? 3.577 -23.270 -7.334 1.00 85.27 927 PHE F C 1
ATOM 4708 O O . PHE J 1 37 ? 3.299 -24.437 -7.616 1.00 84.67 927 PHE F O 1
ATOM 4716 N N . TYR J 1 38 ? 3.509 -22.798 -6.096 1.00 84.67 928 TYR F N 1
ATOM 4717 C CA . TYR J 1 38 ? 2.956 -23.610 -5.018 1.00 88.31 928 TYR F CA 1
ATOM 4718 C C . TYR J 1 38 ? 1.492 -23.289 -4.754 1.00 85.79 928 TYR F C 1
ATOM 4719 O O . TYR J 1 38 ? 1.049 -22.147 -4.905 1.00 82.79 928 TYR F O 1
ATOM 4728 N N . GLU J 1 39 ? 0.744 -24.326 -4.391 1.00 90.83 929 GLU F N 1
ATOM 4729 C CA . GLU J 1 39 ? -0.641 -24.186 -3.957 1.00 97.70 929 GLU F CA 1
ATOM 4730 C C . GLU J 1 39 ? -0.771 -24.605 -2.474 1.00 94.93 929 GLU F C 1
ATOM 4731 O O . GLU J 1 39 ? -0.225 -25.633 -2.067 1.00 95.28 929 GLU F O 1
ATOM 4737 N N . VAL J 1 40 ? -1.456 -23.796 -1.666 1.00 91.70 930 VAL F N 1
ATOM 4738 C CA . VAL J 1 40 ? -1.665 -24.121 -0.251 1.00 94.17 930 VAL F CA 1
ATOM 4739 C C . VAL J 1 40 ? -3.120 -23.860 0.207 1.00 96.43 930 VAL F C 1
ATOM 4740 O O . VAL J 1 40 ? -3.791 -22.956 -0.300 1.00 88.95 930 VAL F O 1
ATOM 4744 N N . ASN J 1 41 ? -3.594 -24.646 1.180 1.00 100.25 931 ASN F N 1
ATOM 4745 C CA . ASN J 1 41 ? -4.883 -24.398 1.828 1.00 98.19 931 ASN F CA 1
ATOM 4746 C C . ASN J 1 41 ? -4.609 -23.736 3.152 1.00 95.46 931 ASN F C 1
ATOM 4747 O O . ASN J 1 41 ? -4.162 -24.390 4.095 1.00 97.52 931 ASN F O 1
ATOM 4752 N N . PHE J 1 42 ? -4.890 -22.438 3.223 1.00 94.66 932 PHE F N 1
ATOM 4753 C CA . PHE J 1 42 ? -4.630 -21.664 4.429 1.00 94.32 932 PHE F CA 1
ATOM 4754 C C . PHE J 1 42 ? -5.593 -22.091 5.525 1.00 92.76 932 PHE F C 1
ATOM 4755 O O . PHE J 1 42 ? -6.641 -22.672 5.243 1.00 96.10 932 PHE F O 1
ATOM 4763 N N . ASP J 1 43 ? -5.221 -21.838 6.776 1.00 95.42 933 ASP F N 1
ATOM 4764 C CA . ASP J 1 43 ? -6.066 -22.219 7.913 1.00 103.24 933 ASP F CA 1
ATOM 4765 C C . ASP J 1 43 ? -7.410 -21.465 7.930 1.00 107.47 933 ASP F C 1
ATOM 4766 O O . ASP J 1 43 ? -8.292 -21.818 8.709 1.00 104.89 933 ASP F O 1
ATOM 4771 N N . ASP J 1 44 ? -7.560 -20.422 7.102 1.00 109.53 934 ASP F N 1
ATOM 4772 C CA . ASP J 1 44 ? -8.796 -19.609 7.090 1.00 110.81 934 ASP F CA 1
ATOM 4773 C C . ASP J 1 44 ? -9.884 -20.074 6.091 1.00 110.73 934 ASP F C 1
ATOM 4774 O O . ASP J 1 44 ? -10.889 -19.391 5.900 1.00 112.15 934 ASP F O 1
ATOM 4779 N N . GLY J 1 45 ? -9.674 -21.204 5.427 1.00 106.95 935 GLY F N 1
ATOM 4780 C CA . GLY J 1 45 ? -10.681 -21.733 4.527 1.00 108.63 935 GLY F CA 1
ATOM 4781 C C . GLY J 1 45 ? -10.485 -21.243 3.113 1.00 106.38 935 GLY F C 1
ATOM 4782 O O . GLY J 1 45 ? -11.185 -21.662 2.193 1.00 109.05 935 GLY F O 1
ATOM 4783 N N . SER J 1 46 ? -9.529 -20.339 2.950 1.00 103.42 936 SER F N 1
ATOM 4784 C CA . SER J 1 46 ? -9.156 -19.834 1.636 1.00 102.82 936 SER F CA 1
ATOM 4785 C C . SER J 1 46 ? -8.027 -20.678 1.033 1.00 101.01 936 SER F C 1
ATOM 4786 O O . SER J 1 46 ? -7.490 -21.579 1.687 1.00 100.93 936 SER F O 1
ATOM 4789 N N . PHE J 1 47 ? -7.698 -20.407 -0.226 1.00 95.71 937 PHE F N 1
ATOM 4790 C CA . PHE J 1 47 ? -6.602 -21.099 -0.892 1.00 99.28 937 PHE F CA 1
ATOM 4791 C C . PHE J 1 47 ? -5.903 -20.163 -1.886 1.00 99.42 937 PHE F C 1
ATOM 4792 O O . PHE J 1 47 ? -6.509 -19.204 -2.386 1.00 97.45 937 PHE F O 1
ATOM 4800 N N . SER J 1 48 ? -4.623 -20.438 -2.143 1.00 95.67 938 SER F N 1
ATOM 4801 C CA . SER J 1 48 ? -3.857 -19.742 -3.171 1.00 86.19 938 SER F CA 1
ATOM 4802 C C . SER J 1 48 ? -3.114 -20.789 -3.995 1.00 92.53 938 SER F C 1
ATOM 4803 O O . SER J 1 48 ? -2.459 -21.670 -3.439 1.00 98.56 938 SER F O 1
ATOM 4806 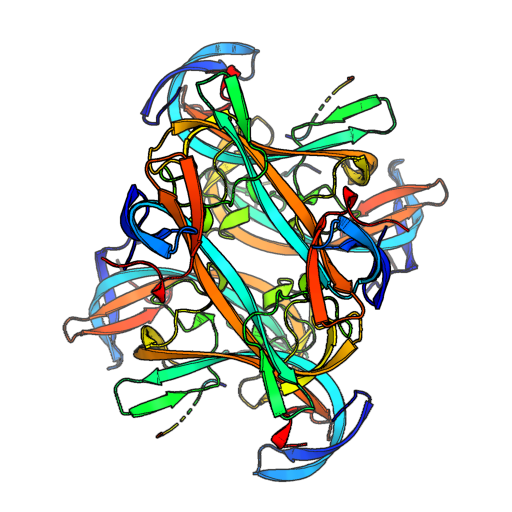N N . ASP J 1 49 ? -3.219 -20.700 -5.315 1.00 86.07 939 ASP F N 1
ATOM 4807 C CA . ASP J 1 49 ? -2.542 -21.632 -6.190 1.00 85.37 939 ASP F CA 1
ATOM 4808 C C . ASP J 1 49 ? -1.475 -20.893 -6.990 1.00 86.77 939 ASP F C 1
ATOM 4809 O O . ASP J 1 49 ? -0.945 -21.404 -7.991 1.00 88.98 939 ASP F O 1
ATOM 4814 N N . ASN J 1 50 ? -1.148 -19.692 -6.527 1.00 83.26 940 ASN F N 1
ATOM 4815 C CA . ASN J 1 50 ? -0.203 -18.854 -7.236 1.00 85.26 940 ASN F CA 1
ATOM 4816 C C . ASN J 1 50 ? 0.941 -18.371 -6.367 1.00 80.52 940 ASN F C 1
ATOM 4817 O O . ASN J 1 50 ? 1.467 -17.283 -6.570 1.00 78.04 940 ASN F O 1
ATOM 4822 N N . LEU J 1 51 ? 1.362 -19.210 -5.429 1.00 87.35 941 LEU F N 1
ATOM 4823 C CA . LEU J 1 51 ? 2.521 -18.874 -4.616 1.00 88.23 941 LEU F CA 1
ATOM 4824 C C . LEU J 1 51 ? 3.797 -19.285 -5.295 1.00 82.05 941 LEU F C 1
ATOM 4825 O O . LEU J 1 51 ? 3.869 -20.322 -5.932 1.00 86.34 941 LEU F O 1
ATOM 4830 N N . TYR J 1 52 ? 4.820 -18.471 -5.116 1.00 83.05 942 TYR F N 1
ATOM 4831 C CA . TYR J 1 52 ? 6.135 -18.836 -5.563 1.00 87.13 942 TYR F CA 1
ATOM 4832 C C . TYR J 1 52 ? 6.589 -19.869 -4.541 1.00 98.35 942 TYR F C 1
ATOM 4833 O O . TYR J 1 52 ? 6.139 -19.827 -3.395 1.00 100.81 942 TYR F O 1
ATOM 4842 N N . PRO J 1 53 ? 7.490 -20.785 -4.940 1.00 139.70 943 PRO F N 1
ATOM 4843 C CA . PRO J 1 53 ? 7.933 -21.921 -4.115 1.00 134.94 943 PRO F CA 1
ATOM 4844 C C . PRO J 1 53 ? 8.457 -21.594 -2.717 1.00 140.53 943 PRO F C 1
ATOM 4845 O O . PRO J 1 53 ? 8.343 -22.378 -1.777 1.00 138.87 943 PRO F O 1
ATOM 4849 N N . GLU J 1 54 ? 9.041 -20.421 -2.601 1.00 148.59 944 GLU F N 1
ATOM 4850 C CA . GLU J 1 54 ? 9.813 -20.051 -1.438 1.00 154.87 944 GLU F CA 1
ATOM 4851 C C . GLU J 1 54 ? 9.082 -19.328 -0.299 1.00 157.35 944 GLU F C 1
ATOM 4852 O O . GLU J 1 54 ? 9.678 -19.076 0.747 1.00 158.62 944 GLU F O 1
ATOM 4858 N N . ASP J 1 55 ? 7.791 -19.055 -0.465 1.00 158.28 945 ASP F N 1
ATOM 4859 C CA . ASP J 1 55 ? 7.026 -18.403 0.595 1.00 160.73 945 ASP F CA 1
ATOM 4860 C C . ASP J 1 55 ? 6.830 -19.312 1.810 1.00 156.28 945 ASP F C 1
ATOM 4861 O O . ASP J 1 55 ? 6.346 -18.870 2.852 1.00 157.99 945 ASP F O 1
ATOM 4863 N N . ILE J 1 56 ? 7.239 -20.569 1.682 1.00 151.08 946 ILE F N 1
ATOM 4864 C CA . ILE J 1 56 ? 7.216 -21.512 2.791 1.00 147.07 946 ILE F CA 1
ATOM 4865 C C . ILE J 1 56 ? 8.413 -21.264 3.715 1.00 142.45 946 ILE F C 1
ATOM 4866 O O . ILE J 1 56 ? 9.558 -21.484 3.326 1.00 142.95 946 ILE F O 1
ATOM 4871 N N . VAL J 1 57 ? 8.144 -20.802 4.936 1.00 134.13 947 VAL F N 1
ATOM 4872 C CA . VAL J 1 57 ? 9.204 -20.413 5.862 1.00 128.52 947 VAL F CA 1
ATOM 4873 C C . VAL J 1 57 ? 9.563 -21.560 6.784 1.00 124.82 947 VAL F C 1
ATOM 4874 O O . VAL J 1 57 ? 10.566 -21.501 7.495 1.00 127.04 947 VAL F O 1
ATOM 4878 N N . SER J 1 58 ? 8.736 -22.602 6.773 1.00 119.01 948 SER F N 1
ATOM 4879 C CA . SER J 1 58 ? 8.971 -23.772 7.610 1.00 110.06 948 SER F CA 1
ATOM 4880 C C . SER J 1 58 ? 9.945 -24.748 6.925 1.00 105.64 948 SER F C 1
ATOM 4881 O O . SER J 1 58 ? 10.358 -25.748 7.521 1.00 102.14 948 SER F O 1
ATOM 4884 N N . GLN J 1 59 ? 10.303 -24.451 5.674 1.00 100.61 949 GLN F N 1
ATOM 4885 C CA . GLN J 1 59 ? 11.362 -25.181 4.975 1.00 99.44 949 GLN F CA 1
ATOM 4886 C C . GLN J 1 59 ? 11.912 -24.423 3.775 1.00 99.00 949 GLN F C 1
ATOM 4887 O O . GLN J 1 59 ? 11.221 -23.604 3.168 1.00 97.87 949 GLN F O 1
ATOM 4893 N N . ASP J 1 60 ? 13.152 -24.730 3.416 1.00 97.53 950 ASP F N 1
ATOM 4894 C CA . ASP J 1 60 ? 13.806 -24.040 2.313 1.00 103.15 950 ASP F CA 1
ATOM 4895 C C . ASP J 1 60 ? 13.577 -24.842 1.039 1.00 97.85 950 ASP F C 1
ATOM 4896 O O . ASP J 1 60 ? 14.365 -25.721 0.687 1.00 96.00 950 ASP F O 1
ATOM 4901 N N . CYS J 1 61 ? 12.483 -24.513 0.362 1.00 93.23 951 CYS F N 1
ATOM 4902 C CA . CYS J 1 61 ? 11.969 -25.283 -0.756 1.00 92.41 951 CYS F CA 1
ATOM 4903 C C . CYS J 1 61 ? 12.873 -25.195 -1.996 1.00 94.47 951 CYS F C 1
ATOM 4904 O O . CYS J 1 61 ? 12.852 -26.086 -2.843 1.00 87.58 951 CYS F O 1
ATOM 4907 N N . LEU J 1 62 ? 13.643 -24.117 -2.117 1.00 97.54 952 LEU F N 1
ATOM 4908 C CA . LEU J 1 62 ? 14.673 -24.033 -3.155 1.00 96.19 952 LEU F CA 1
ATOM 4909 C C . LEU J 1 62 ? 15.780 -25.047 -2.920 1.00 95.71 952 LEU F C 1
ATOM 4910 O O . LEU J 1 62 ? 16.320 -25.651 -3.844 1.00 93.45 952 LEU F O 1
ATOM 4915 N N . GLN J 1 63 ? 16.105 -25.209 -1.646 1.00 98.57 953 GLN F N 1
ATOM 4916 C CA . GLN J 1 63 ? 17.224 -26.016 -1.202 1.00 99.44 953 GLN F CA 1
ATOM 4917 C C . GLN J 1 63 ? 16.878 -27.496 -1.244 1.00 98.05 953 GLN F C 1
ATOM 4918 O O . GLN J 1 63 ? 17.674 -28.307 -1.700 1.00 98.77 953 GLN F O 1
ATOM 4924 N N . PHE J 1 64 ? 15.684 -27.845 -0.769 1.00 96.86 954 PHE F N 1
ATOM 4925 C CA . PHE J 1 64 ? 15.299 -29.255 -0.616 1.00 97.33 954 PHE F CA 1
ATOM 4926 C C . PHE J 1 64 ? 14.009 -29.667 -1.348 1.00 94.17 954 PHE F C 1
ATOM 4927 O O . PHE J 1 64 ? 13.476 -30.749 -1.095 1.00 89.16 954 PHE F O 1
ATOM 4935 N N . GLY J 1 65 ? 13.494 -28.822 -2.236 1.00 95.55 955 GLY F N 1
ATOM 4936 C CA . GLY J 1 65 ? 12.281 -29.166 -2.963 1.00 89.49 955 GLY F CA 1
ATOM 4937 C C . GLY J 1 65 ? 10.998 -28.893 -2.191 1.00 87.79 955 GLY F C 1
ATOM 4938 O O . GLY J 1 65 ? 11.039 -28.376 -1.069 1.00 88.47 955 GLY F O 1
ATOM 4939 N N . PRO J 1 66 ? 9.844 -29.257 -2.780 1.00 88.20 956 PRO F N 1
ATOM 4940 C CA . PRO J 1 66 ? 8.537 -28.902 -2.207 1.00 91.36 956 PRO F CA 1
ATOM 4941 C C . PRO J 1 66 ? 8.203 -29.650 -0.918 1.00 92.07 956 PRO F C 1
ATOM 4942 O O . PRO J 1 66 ? 8.698 -30.765 -0.704 1.00 86.36 956 PRO F O 1
ATOM 4946 N N . PRO J 1 67 ? 7.358 -29.042 -0.068 1.00 91.76 957 PRO F N 1
ATOM 4947 C CA . PRO J 1 67 ? 6.851 -29.803 1.076 1.00 89.07 957 PRO F CA 1
ATOM 4948 C C . PRO J 1 67 ? 6.032 -31.002 0.598 1.00 81.59 957 PRO F C 1
ATOM 4949 O O . PRO J 1 67 ? 5.619 -31.054 -0.560 1.00 78.68 957 PRO F O 1
ATOM 4953 N N . ALA J 1 68 ? 5.848 -31.983 1.472 1.00 87.73 958 ALA F N 1
ATOM 4954 C CA . ALA J 1 68 ? 4.989 -33.115 1.159 1.00 89.11 958 ALA F CA 1
ATOM 4955 C C . ALA J 1 68 ? 3.524 -32.667 1.084 1.00 86.54 958 ALA F C 1
ATOM 4956 O O . ALA J 1 68 ? 3.124 -31.704 1.737 1.00 86.05 958 ALA F O 1
ATOM 4958 N N . GLU J 1 69 ? 2.728 -33.381 0.296 1.00 83.83 959 GLU F N 1
ATOM 4959 C CA . GLU J 1 69 ? 1.308 -33.077 0.142 1.00 85.78 959 GLU F CA 1
ATOM 4960 C C . GLU J 1 69 ? 0.561 -33.216 1.462 1.00 88.12 959 GLU F C 1
ATOM 4961 O O . GLU J 1 69 ? 0.637 -34.250 2.124 1.00 88.37 959 GLU F O 1
ATOM 4967 N N . GLY J 1 70 ? -0.184 -32.174 1.818 1.00 90.94 960 GLY F N 1
ATOM 4968 C CA . GLY J 1 70 ? -0.919 -32.133 3.070 1.00 92.07 960 GLY F CA 1
ATOM 4969 C C . GLY J 1 70 ? -0.092 -31.737 4.291 1.00 94.37 960 GLY F C 1
ATOM 4970 O O . GLY J 1 70 ? -0.600 -31.733 5.407 1.00 97.64 960 GLY F O 1
ATOM 4971 N N . GLU J 1 71 ? 1.167 -31.358 4.083 1.00 92.22 961 GLU F N 1
ATOM 4972 C CA . GLU J 1 71 ? 2.055 -30.984 5.188 1.00 94.65 961 GLU F CA 1
ATOM 4973 C C . GLU J 1 71 ? 1.742 -29.598 5.732 1.00 94.88 961 GLU F C 1
ATOM 4974 O O . GLU J 1 71 ? 1.430 -28.672 4.983 1.00 95.38 961 GLU F O 1
ATOM 4980 N N . VAL J 1 72 ? 1.821 -29.469 7.051 1.00 96.08 962 VAL F N 1
ATOM 4981 C CA . VAL J 1 72 ? 1.652 -28.180 7.695 1.00 100.39 962 VAL F CA 1
ATOM 4982 C C . VAL J 1 72 ? 2.814 -27.256 7.304 1.00 98.63 962 VAL F C 1
ATOM 4983 O O . VAL J 1 72 ? 3.983 -27.563 7.550 1.00 96.19 962 VAL F O 1
ATOM 4987 N N . VAL J 1 73 ? 2.482 -26.105 6.729 1.00 97.15 963 VAL F N 1
ATOM 4988 C CA . VAL J 1 73 ? 3.497 -25.152 6.297 1.00 99.68 963 VAL F CA 1
ATOM 4989 C C . VAL J 1 73 ? 3.148 -23.770 6.831 1.00 103.17 963 VAL F C 1
ATOM 4990 O O . VAL J 1 73 ? 1.980 -23.472 7.090 1.00 102.07 963 VAL F O 1
ATOM 4994 N N . GLN J 1 74 ? 4.156 -22.925 7.002 1.00 102.89 964 GLN F N 1
ATOM 4995 C CA . GLN J 1 74 ? 3.891 -21.524 7.287 1.00 108.05 964 GLN F CA 1
ATOM 4996 C C . GLN J 1 74 ? 4.284 -20.707 6.055 1.00 106.87 964 GLN F C 1
ATOM 4997 O O . GLN J 1 74 ? 5.397 -20.832 5.547 1.00 104.59 964 GLN F O 1
ATOM 5003 N N . VAL J 1 75 ? 3.352 -19.890 5.567 1.00 109.23 965 VAL F N 1
ATOM 5004 C CA . VAL J 1 75 ? 3.572 -19.096 4.363 1.00 111.47 965 VAL F CA 1
ATOM 5005 C C . VAL J 1 75 ? 3.313 -17.610 4.622 1.00 112.62 965 VAL F C 1
ATOM 5006 O O . VAL J 1 75 ? 2.260 -17.237 5.139 1.00 112.93 965 VAL F O 1
ATOM 5010 N N . ARG J 1 76 ? 4.280 -16.762 4.277 1.00 118.38 966 ARG F N 1
ATOM 5011 C CA . ARG J 1 76 ? 4.048 -15.325 4.353 1.00 123.17 966 ARG F CA 1
ATOM 5012 C C . ARG J 1 76 ? 3.230 -14.865 3.170 1.00 121.31 966 ARG F C 1
ATOM 5013 O O . ARG J 1 76 ? 3.680 -14.920 2.027 1.00 117.31 966 ARG F O 1
ATOM 5015 N N . TRP J 1 77 ? 2.047 -14.350 3.467 1.00 126.18 967 TRP F N 1
ATOM 5016 C CA . TRP J 1 77 ? 1.127 -13.898 2.445 1.00 126.54 967 TRP F CA 1
ATOM 5017 C C . TRP J 1 77 ? 1.581 -12.505 2.088 1.00 130.12 967 TRP F C 1
ATOM 5018 O O . TRP J 1 77 ? 2.748 -12.164 2.233 1.00 131.39 967 TRP F O 1
ATOM 5029 N N . THR J 1 78 ? 0.676 -11.728 1.540 1.00 133.38 968 THR F N 1
ATOM 5030 C CA . THR J 1 78 ? 1.000 -10.417 1.069 1.00 137.50 968 THR F CA 1
ATOM 5031 C C . THR J 1 78 ? 1.001 -9.380 2.220 1.00 138.95 968 THR F C 1
ATOM 5032 O O . THR J 1 78 ? 1.369 -8.235 2.014 1.00 138.65 968 THR F O 1
ATOM 5036 N N . ASP J 1 79 ? 0.664 -9.788 3.444 1.00 139.73 969 ASP F N 1
ATOM 5037 C CA . ASP J 1 79 ? 0.591 -8.817 4.549 1.00 145.92 969 ASP F CA 1
ATOM 5038 C C . ASP J 1 79 ? 1.716 -8.808 5.595 1.00 148.65 969 ASP F C 1
ATOM 5039 O O . ASP J 1 79 ? 1.523 -8.314 6.709 1.00 154.01 969 ASP F O 1
ATOM 5041 N N . GLY J 1 80 ? 2.877 -9.347 5.245 1.00 144.36 970 GLY F N 1
ATOM 5042 C CA . GLY J 1 80 ? 4.039 -9.338 6.122 1.00 144.58 970 GLY F CA 1
ATOM 5043 C C . GLY J 1 80 ? 3.976 -10.431 7.146 1.00 140.35 970 GLY F C 1
ATOM 5044 O O . GLY J 1 80 ? 4.990 -10.940 7.628 1.00 139.52 970 GLY F O 1
ATOM 5045 N N . GLN J 1 81 ? 2.745 -10.811 7.441 1.00 137.24 971 GLN F N 1
ATOM 5046 C CA . GLN J 1 81 ? 2.448 -11.719 8.516 1.00 137.33 971 GLN F CA 1
ATOM 5047 C C . GLN J 1 81 ? 2.451 -13.119 7.936 1.00 135.17 971 GLN F C 1
ATOM 5048 O O . GLN J 1 81 ? 2.009 -13.346 6.809 1.00 123.65 971 GLN F O 1
ATOM 5054 N N . VAL J 1 82 ? 2.983 -14.049 8.706 1.00 87.51 972 VAL F N 1
ATOM 5055 C CA . VAL J 1 82 ? 3.048 -15.432 8.296 1.00 82.01 972 VAL F CA 1
ATOM 5056 C C . VAL J 1 82 ? 1.734 -16.123 8.655 1.00 77.86 972 VAL F C 1
ATOM 5057 O O . VAL J 1 82 ? 1.216 -15.950 9.761 1.00 78.36 972 VAL F O 1
ATOM 5061 N N . TYR J 1 83 ? 1.195 -16.896 7.717 1.00 72.78 973 TYR F N 1
ATOM 5062 C CA . TYR J 1 83 ? -0.026 -17.655 7.962 1.00 73.52 973 TYR F CA 1
ATOM 5063 C C . TYR J 1 83 ? 0.229 -19.147 7.911 1.00 78.69 973 TYR F C 1
ATOM 5064 O O . TYR J 1 83 ? 1.105 -19.621 7.189 1.00 78.16 973 TYR F O 1
ATOM 5073 N N . GLY J 1 84 ? -0.554 -19.885 8.686 1.00 74.93 974 GLY F N 1
ATOM 5074 C CA . GLY J 1 84 ? -0.466 -21.329 8.687 1.00 72.94 974 GLY F CA 1
ATOM 5075 C C . GLY J 1 84 ? -1.268 -21.881 7.535 1.00 70.49 974 GLY F C 1
ATOM 5076 O O . GLY J 1 84 ? -2.295 -21.322 7.152 1.00 70.73 974 GLY F O 1
ATOM 5077 N N . ALA J 1 85 ? -0.791 -22.981 6.975 1.00 71.68 975 ALA F N 1
ATOM 5078 C CA . ALA J 1 85 ? -1.467 -23.599 5.847 1.00 77.60 975 ALA F CA 1
ATOM 5079 C C . ALA J 1 85 ? -1.087 -25.063 5.703 1.00 75.94 975 ALA F C 1
ATOM 5080 O O . ALA J 1 85 ? -0.221 -25.582 6.411 1.00 72.62 975 ALA F O 1
ATOM 5082 N N . LYS J 1 86 ? -1.753 -25.725 4.772 1.00 78.75 976 LYS F N 1
ATOM 5083 C CA . LYS J 1 86 ? -1.357 -27.054 4.386 1.00 77.62 976 LYS F CA 1
ATOM 5084 C C . LYS J 1 86 ? -0.976 -27.015 2.930 1.00 79.63 976 LYS F C 1
ATOM 5085 O O . LYS J 1 86 ? -1.710 -26.474 2.110 1.00 76.50 976 LYS F O 1
ATOM 5091 N N . PHE J 1 87 ? 0.162 -27.610 2.602 1.00 84.28 977 PHE F N 1
ATOM 5092 C CA . PHE J 1 87 ? 0.617 -27.641 1.225 1.00 82.25 977 PHE F CA 1
ATOM 5093 C C . PHE J 1 87 ? -0.326 -28.547 0.429 1.00 83.05 977 PHE F C 1
ATOM 5094 O O . PHE J 1 87 ? -0.739 -29.608 0.911 1.00 84.06 977 PHE F O 1
ATOM 5102 N N . VAL J 1 88 ? -0.694 -28.099 -0.768 1.00 83.33 978 VAL F N 1
ATOM 5103 C CA . VAL J 1 88 ? -1.602 -28.838 -1.642 1.00 84.90 978 VAL F CA 1
ATOM 5104 C C . VAL J 1 88 ? -0.866 -29.501 -2.814 1.00 89.08 978 VAL F C 1
ATOM 5105 O O . VAL J 1 88 ? -0.943 -30.717 -2.982 1.00 94.03 978 VAL F O 1
ATOM 5109 N N . ALA J 1 89 ? -0.134 -28.709 -3.600 1.00 89.04 979 ALA F N 1
ATOM 5110 C CA . ALA J 1 89 ? 0.521 -29.201 -4.817 1.00 91.11 979 ALA F CA 1
ATOM 5111 C C . ALA J 1 89 ? 1.492 -28.177 -5.404 1.00 89.77 979 ALA F C 1
ATOM 5112 O O . ALA J 1 89 ? 1.343 -26.972 -5.202 1.00 90.77 979 ALA F O 1
ATOM 5114 N N . SER J 1 90 ? 2.493 -28.668 -6.124 1.00 84.95 980 SER F N 1
ATOM 5115 C CA . SER J 1 90 ? 3.314 -27.813 -6.969 1.00 87.51 980 SER F CA 1
ATOM 5116 C C . SER J 1 90 ? 2.813 -27.892 -8.408 1.00 93.37 980 SER F C 1
ATOM 5117 O O . SER J 1 90 ? 2.558 -28.987 -8.930 1.00 92.51 980 SER F O 1
ATOM 5120 N N . HIS J 1 91 ? 2.653 -26.733 -9.039 1.00 94.55 981 HIS F N 1
ATOM 5121 C CA . HIS J 1 91 ? 2.233 -26.677 -10.437 1.00 89.50 981 HIS F CA 1
ATOM 5122 C C . HIS J 1 91 ? 3.311 -26.113 -11.336 1.00 84.37 981 HIS F C 1
ATOM 5123 O O . HIS J 1 91 ? 3.595 -24.913 -11.313 1.00 80.97 981 HIS F O 1
ATOM 5130 N N . PRO J 1 92 ? 3.946 -27.002 -12.109 1.00 92.45 982 PRO F N 1
ATOM 5131 C CA . PRO J 1 92 ? 4.801 -26.585 -13.221 1.00 90.38 982 PRO F CA 1
ATOM 5132 C C . PRO J 1 92 ? 3.897 -26.094 -14.360 1.00 92.02 982 PRO F C 1
ATOM 5133 O O . PRO J 1 92 ? 3.183 -26.901 -14.964 1.00 101.21 982 PRO F O 1
ATOM 5137 N N . ILE J 1 93 ? 3.904 -24.783 -14.609 1.00 86.24 983 ILE F N 1
ATOM 5138 C CA . ILE J 1 93 ? 2.923 -24.123 -15.475 1.00 88.13 983 ILE F CA 1
ATOM 5139 C C . ILE J 1 93 ? 3.576 -23.506 -16.706 1.00 90.98 983 ILE F C 1
ATOM 5140 O O . ILE J 1 93 ? 4.591 -22.813 -16.601 1.00 90.30 983 ILE F O 1
ATOM 5145 N N . GLN J 1 94 ? 2.952 -23.706 -17.865 1.00 96.47 984 GLN F N 1
ATOM 5146 C CA . GLN J 1 94 ? 3.450 -23.146 -19.122 1.00 98.09 984 GLN F CA 1
ATOM 5147 C C . GLN J 1 94 ? 3.221 -21.637 -19.175 1.00 92.17 984 GLN F C 1
ATOM 5148 O O . GLN J 1 94 ? 2.081 -21.174 -19.271 1.00 92.71 984 GLN F O 1
ATOM 5154 N N . MET J 1 95 ? 4.315 -20.877 -19.179 1.00 88.12 985 MET F N 1
ATOM 5155 C CA . MET J 1 95 ? 4.215 -19.428 -19.253 1.00 89.98 985 MET F CA 1
ATOM 5156 C C . MET J 1 95 ? 4.571 -18.937 -20.646 1.00 96.76 985 MET F C 1
ATOM 5157 O O . MET J 1 95 ? 5.382 -19.547 -21.357 1.00 97.58 985 MET F O 1
ATOM 5162 N N . TYR J 1 96 ? 3.933 -17.838 -21.037 1.00 93.08 986 TYR F N 1
ATOM 5163 C CA . TYR J 1 96 ? 4.164 -17.216 -22.337 1.00 96.54 986 TYR F CA 1
ATOM 5164 C C . TYR J 1 96 ? 4.460 -15.723 -22.163 1.00 99.63 986 TYR F C 1
ATOM 5165 O O . TYR J 1 96 ? 3.643 -14.990 -21.590 1.00 100.54 986 TYR F O 1
ATOM 5174 N N . GLN J 1 97 ? 5.641 -15.285 -22.600 1.00 97.19 987 GLN F N 1
ATOM 5175 C CA . GLN J 1 97 ? 5.934 -13.858 -22.661 1.00 93.83 987 GLN F CA 1
ATOM 5176 C C . GLN J 1 97 ? 5.421 -13.341 -24.004 1.00 94.42 987 GLN F C 1
ATOM 5177 O O . GLN J 1 97 ? 5.955 -13.704 -25.046 1.00 91.15 987 GL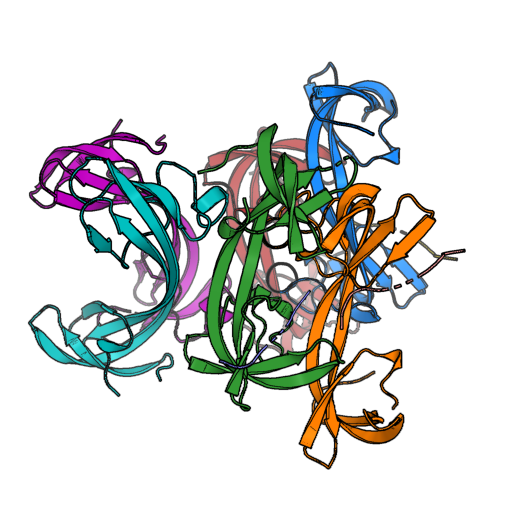N F O 1
ATOM 5179 N N . VAL J 1 98 ? 4.382 -12.511 -24.002 1.00 94.81 988 VAL F N 1
ATOM 5180 C CA . VAL J 1 98 ? 3.821 -12.069 -25.276 1.00 94.05 988 VAL F CA 1
ATOM 5181 C C . VAL J 1 98 ? 4.101 -10.588 -25.482 1.00 96.15 988 VAL F C 1
ATOM 5182 O O . VAL J 1 98 ? 3.998 -9.773 -24.559 1.00 99.69 988 VAL F O 1
ATOM 5186 N N . GLU J 1 99 ? 4.464 -10.252 -26.711 1.00 91.18 989 GLU F N 1
ATOM 5187 C CA . GLU J 1 99 ? 4.897 -8.905 -27.024 1.00 95.85 989 GLU F CA 1
ATOM 5188 C C . GLU J 1 99 ? 3.983 -8.203 -28.028 1.00 97.40 989 GLU F C 1
ATOM 5189 O O . GLU J 1 99 ? 3.687 -8.742 -29.087 1.00 90.90 989 GLU F O 1
ATOM 5191 N N . PHE J 1 100 ? 3.539 -6.996 -27.683 1.00 98.44 990 PHE F N 1
ATOM 5192 C CA . PHE J 1 100 ? 2.647 -6.220 -28.543 1.00 93.86 990 PHE F CA 1
ATOM 5193 C C . PHE J 1 100 ? 3.393 -5.218 -29.407 1.00 94.03 990 PHE F C 1
ATOM 5194 O O . PHE J 1 100 ? 4.440 -4.731 -29.027 1.00 92.55 990 PHE F O 1
ATOM 5202 N N . GLU J 1 101 ? 2.789 -4.871 -30.536 1.00 89.71 991 GLU F N 1
ATOM 5203 C CA . GLU J 1 101 ? 3.369 -4.006 -31.564 1.00 90.98 991 GLU F CA 1
ATOM 5204 C C . GLU J 1 101 ? 4.088 -2.714 -31.122 1.00 87.09 991 GLU F C 1
ATOM 5205 O O . GLU J 1 101 ? 5.028 -2.267 -31.782 1.00 87.49 991 GLU F O 1
ATOM 5211 N N . ASP J 1 102 ? 3.658 -2.123 -30.013 1.00 90.13 992 ASP F N 1
ATOM 5212 C CA . ASP J 1 102 ? 4.195 -0.829 -29.589 1.00 91.95 992 ASP F CA 1
ATOM 5213 C C . ASP J 1 102 ? 5.422 -0.833 -28.661 1.00 94.10 992 ASP F C 1
ATOM 5214 O O . ASP J 1 102 ? 5.938 0.236 -28.326 1.00 92.97 992 ASP F O 1
ATOM 5219 N N . GLY J 1 103 ? 5.901 -2.011 -28.266 1.00 94.63 993 GLY F N 1
ATOM 5220 C CA . GLY J 1 103 ? 7.043 -2.102 -27.364 1.00 98.27 993 GLY F CA 1
ATOM 5221 C C . GLY J 1 103 ? 6.759 -2.456 -25.903 1.00 93.44 993 GLY F C 1
ATOM 5222 O O . GLY J 1 103 ? 7.357 -1.865 -25.002 1.00 95.64 993 GLY F O 1
ATOM 5223 N N . SER J 1 104 ? 5.855 -3.413 -25.663 1.00 91.03 994 SER F N 1
ATOM 5224 C CA . SER J 1 104 ? 5.473 -3.813 -24.298 1.00 92.60 994 SER F CA 1
ATOM 5225 C C . SER J 1 104 ? 5.192 -5.331 -24.171 1.00 93.77 994 SER F C 1
ATOM 5226 O O . SER J 1 104 ? 4.458 -5.913 -24.980 1.00 94.60 994 SER F O 1
ATOM 5229 N N . GLN J 1 105 ? 5.790 -5.961 -23.160 1.00 95.37 995 GLN F N 1
ATOM 5230 C CA . GLN J 1 105 ? 5.679 -7.409 -22.947 1.00 91.63 995 GLN F CA 1
ATOM 5231 C C . GLN J 1 105 ? 4.836 -7.762 -21.746 1.00 88.99 995 GLN F C 1
ATOM 5232 O O . GLN J 1 105 ? 4.873 -7.082 -20.715 1.00 83.38 995 GLN F O 1
ATOM 5234 N N . LEU J 1 106 ? 4.069 -8.832 -21.885 1.00 88.35 996 LEU F N 1
ATOM 5235 C CA . LEU J 1 106 ? 3.415 -9.400 -20.732 1.00 88.01 996 LEU F CA 1
ATOM 5236 C C . LEU J 1 106 ? 3.939 -10.808 -20.651 1.00 85.78 996 LEU F C 1
ATOM 5237 O O . LEU J 1 106 ? 4.420 -11.350 -21.642 1.00 82.91 996 LEU F O 1
ATOM 5242 N N . VAL J 1 107 ? 3.867 -11.395 -19.468 1.00 80.41 997 VAL F N 1
ATOM 5243 C CA . VAL J 1 107 ? 4.178 -12.802 -19.328 1.00 86.09 997 VAL F CA 1
ATOM 5244 C C . VAL J 1 107 ? 2.873 -13.445 -18.886 1.00 85.54 997 VAL F C 1
ATOM 5245 O O . VAL J 1 107 ? 2.395 -13.186 -17.788 1.00 81.79 997 VAL F O 1
ATOM 5249 N N . VAL J 1 108 ? 2.286 -14.267 -19.752 1.00 89.74 998 VAL F N 1
ATOM 5250 C CA . VAL J 1 108 ? 0.928 -14.739 -19.520 1.00 87.68 998 VAL F CA 1
ATOM 5251 C C . VAL J 1 108 ? 0.867 -16.257 -19.604 1.00 83.90 998 VAL F C 1
ATOM 5252 O O . VAL J 1 108 ? 1.809 -16.890 -20.045 1.00 89.22 998 VAL F O 1
ATOM 5256 N N . LYS J 1 109 ? -0.226 -16.830 -19.113 1.00 86.21 999 LYS F N 1
ATOM 5257 C CA . LYS J 1 109 ? -0.456 -18.271 -19.129 1.00 91.74 999 LYS F CA 1
ATOM 5258 C C . LYS J 1 109 ? -1.338 -18.611 -20.321 1.00 93.90 999 LYS F C 1
ATOM 5259 O O . LYS J 1 109 ? -1.864 -17.713 -20.988 1.00 86.12 999 LYS F O 1
ATOM 5265 N N . ARG J 1 110 ? -1.479 -19.909 -20.578 1.00 100.63 1000 ARG F N 1
ATOM 5266 C CA . ARG J 1 110 ? -2.207 -20.434 -21.731 1.00 103.92 1000 ARG F CA 1
ATOM 5267 C C . ARG J 1 110 ? -3.607 -19.819 -21.896 1.00 103.04 1000 ARG F C 1
ATOM 5268 O O . ARG J 1 110 ? -3.996 -19.468 -23.013 1.00 101.62 1000 ARG F O 1
ATOM 5276 N N . ASP J 1 111 ? -4.349 -19.672 -20.797 1.00 99.11 1001 ASP F N 1
ATOM 5277 C CA . ASP J 1 111 ? -5.737 -19.201 -20.868 1.00 100.78 1001 ASP F CA 1
ATOM 5278 C C . ASP J 1 111 ? -5.877 -17.717 -21.257 1.00 100.12 1001 ASP F C 1
ATOM 5279 O O . ASP J 1 111 ? -6.992 -17.235 -21.493 1.00 101.72 1001 ASP F O 1
ATOM 5284 N N . ASP J 1 112 ? -4.761 -16.993 -21.304 1.00 97.87 1002 ASP F N 1
ATOM 5285 C CA . ASP J 1 112 ? -4.796 -15.565 -21.613 1.00 92.80 1002 ASP F CA 1
ATOM 5286 C C . ASP J 1 112 ? -4.308 -15.312 -23.052 1.00 88.55 1002 ASP F C 1
ATOM 5287 O O . ASP J 1 112 ? -4.295 -14.174 -23.535 1.00 84.90 1002 ASP F O 1
ATOM 5292 N N . VAL J 1 113 ? -3.911 -16.399 -23.714 1.00 88.37 1003 VAL F N 1
ATOM 5293 C CA . VAL J 1 113 ? -3.458 -16.395 -25.113 1.00 97.03 1003 VAL F CA 1
ATOM 5294 C C . VAL J 1 113 ? -4.431 -17.166 -26.026 1.00 98.91 1003 VAL F C 1
ATOM 5295 O O . VAL J 1 113 ? -4.824 -18.293 -25.721 1.00 101.52 1003 VAL F O 1
ATOM 5299 N N . TYR J 1 114 ? -4.753 -16.596 -27.185 1.00 100.68 1004 TYR F N 1
ATOM 5300 C CA . TYR J 1 114 ? -5.773 -17.172 -28.064 1.00 101.46 1004 TYR F CA 1
ATOM 5301 C C . TYR J 1 114 ? -5.228 -17.472 -29.464 1.00 104.35 1004 TYR F C 1
ATOM 5302 O O . TYR J 1 114 ? -4.505 -16.669 -30.055 1.00 100.05 1004 TYR F O 1
ATOM 5311 N N . THR J 1 115 ? -5.585 -18.643 -29.982 1.00 106.35 1005 THR F N 1
ATOM 5312 C CA . THR J 1 115 ? -5.090 -19.117 -31.269 1.00 105.46 1005 THR F CA 1
ATOM 5313 C C . THR J 1 115 ? -5.875 -18.562 -32.455 1.00 110.21 1005 THR F C 1
ATOM 5314 O O . THR J 1 115 ? -7.105 -18.525 -32.435 1.00 112.61 1005 THR F O 1
#

CATH classification: 2.30.30.140 (+1 more: 3.10.330.70)

Solvent-accessible surface area: 33032 Å² total

Radius of gyration: 26.86 Å; Cα contacts (8 Å, |Δi|>4): 1739; chains: 10; bounding box: 67×71×64 Å